Protein 1C4K (pdb70)

B-factor: mean 40.57, std 20.11, range [10.42, 100.0]

Foldseek 3Di:
DAQAEEEEDDVQVPQEDDVVYHYHYPPDPCPRHLAYEYALVVQVSLVNNVVLVLPHAYEHEYADPVPRDPVSVVSHHYYDYDVDRDCVRHVVSVVSSVVSCVQLAFQQLVQLVVLLVDDDADPDPPPCGQVVVLCVDPVSVCVCVVVDRPLSSSFDACVSVQRAALQVQGHSLQSLQVLLLVLLLFDTKRKFQQFLLLVLLLVQLLFAAAAAEEAAEQQDAPSNLCRNFQNRNYFYLYFFFWAALQLAGEAGFPVSLALVNSLVSPVPPVVLRVPPQASHAEYEGAQAAPRFKGWQLQVSQVRCFLNYQEYEHAPAQHDCLVLQQQNVSRRPSNDDPDAQSGHWYKYKYGCPNFFFADPSIIMIGTHGPRNPPDPSDRDPVSSSVSVVVSHDNRDGSVRSSRSSSRSSCCDDPSNSVLVLVLLLLLLVLLLVCVVVPFQWHWQWDQDFPNHGLSPDDSNCCSRHQSRWDDAAPDQSVLTPGDDHPTITGRSQKRKTFWAFADSNVRAGDQFTAFQLLVQQQCVVVVDHFDDGAGTMTIHGGYSVDDSVNSVVVSVSSVVVRVQQVVWAACCVRHVPLCVVVPVLCPPHTSRNVRSVSSVLCRVLVLSVLSRLLSDPVQDFAQQATSNRLQVCVVVVQKDKAFLVPQAQFAASDFKAWPVVRGGSAHHRGGHTPSNSSNVVSLQVCCLNDPPSHTDIPQWDWDDDPSGITIIHITGHVVVVCVDPPVPD

Structure (mmCIF, N/CA/C/O backbone):
data_1C4K
#
_entry.id   1C4K
#
_cell.length_a   111.800
_cell.length_b   111.800
_cell.length_c   135.900
_cell.angle_alpha   90
_cell.angle_beta   90
_cell.angle_gamma   120
#
_symmetry.space_group_name_H-M   'P 32 2 1'
#
loop_
_entity.id
_entity.type
_entity.pdbx_description
1 polymer 'PROTEIN (ORNITHINE DECARBOXYLASE)'
2 non-polymer "PYRIDOXAL-5'-PHOSPHATE"
3 non-polymer "GUANOSINE-5'-TRIPHOSPHATE"
4 water water
#
loop_
_atom_site.group_PDB
_atom_site.id
_atom_site.type_symbol
_atom_site.label_atom_id
_atom_site.label_alt_id
_atom_site.label_comp_id
_atom_site.label_asym_id
_atom_site.label_entity_id
_atom_site.label_seq_id
_atom_site.pdbx_PDB_ins_code
_atom_site.Cartn_x
_atom_site.Cartn_y
_atom_site.Cartn_z
_atom_site.occupancy
_atom_site.B_iso_or_equiv
_atom_site.auth_seq_id
_atom_site.auth_comp_id
_atom_site.auth_asym_id
_atom_site.auth_atom_id
_atom_site.pdbx_PDB_model_num
ATOM 1 N N . SER A 1 1 ? 73.860 55.935 59.818 1.00 100.00 1 SER A N 1
ATOM 2 C CA . SER A 1 1 ? 73.856 54.621 60.523 1.00 100.00 1 SER A CA 1
ATOM 3 C C . SER A 1 1 ? 72.878 53.680 59.818 1.00 100.00 1 SER A C 1
ATOM 4 O O . SER A 1 1 ? 73.292 52.730 59.155 1.00 100.00 1 SER A O 1
ATOM 7 N N . SER A 1 2 ? 71.588 53.982 59.933 1.00 80.22 2 SER A N 1
ATOM 8 C CA . SER A 1 2 ? 70.552 53.175 59.308 1.00 80.22 2 SER A CA 1
ATOM 9 C C . SER A 1 2 ? 70.089 53.860 58.019 1.00 80.22 2 SER A C 1
ATOM 10 O O . SER A 1 2 ? 70.066 55.096 57.929 1.00 80.22 2 SER A O 1
ATOM 13 N N . SER A 1 3 ? 69.771 53.057 57.009 1.00 100.00 3 SER A N 1
ATOM 14 C CA . SER A 1 3 ? 69.319 53.563 55.713 1.00 100.00 3 SER A CA 1
ATOM 15 C C . SER A 1 3 ? 67.893 53.134 55.359 1.00 100.00 3 SER A C 1
ATOM 16 O O . SER A 1 3 ? 67.339 53.599 54.358 1.00 100.00 3 SER A O 1
ATOM 19 N N . LEU A 1 4 ? 67.292 52.290 56.200 1.00 40.58 4 LEU A N 1
ATOM 20 C CA . LEU A 1 4 ? 65.932 51.808 55.963 1.00 40.58 4 LEU A CA 1
ATOM 21 C C . LEU A 1 4 ? 64.836 52.878 56.098 1.00 40.58 4 LEU A C 1
ATOM 22 O O . LEU A 1 4 ? 64.770 53.595 57.095 1.00 40.58 4 LEU A O 1
ATOM 27 N N . LYS A 1 5 ? 63.970 52.944 55.086 1.00 45.11 5 LYS A N 1
ATOM 28 C CA . LYS A 1 5 ? 62.868 53.896 55.040 1.00 45.11 5 LYS A CA 1
ATOM 29 C C . LYS A 1 5 ? 61.567 53.308 55.538 1.00 45.11 5 LYS A C 1
ATOM 30 O O . LYS A 1 5 ? 61.415 52.097 55.624 1.00 45.11 5 LYS A O 1
ATOM 36 N N . ILE A 1 6 ? 60.623 54.182 55.863 1.00 32.54 6 ILE A N 1
ATOM 37 C CA . ILE A 1 6 ? 59.324 53.743 56.356 1.00 32.54 6 ILE A CA 1
ATOM 38 C C . ILE A 1 6 ? 58.325 54.019 55.270 1.00 32.54 6 ILE A C 1
ATOM 39 O O . ILE A 1 6 ? 58.248 55.130 54.786 1.00 32.54 6 ILE A O 1
ATOM 44 N N . ALA A 1 7 ? 57.579 53.005 54.868 1.00 42.54 7 ALA A N 1
ATOM 45 C CA . ALA A 1 7 ? 56.595 53.198 53.824 1.00 42.54 7 ALA A CA 1
ATOM 46 C C . ALA A 1 7 ? 55.225 53.301 54.458 1.00 42.54 7 ALA A C 1
ATOM 47 O O . ALA A 1 7 ? 54.775 52.362 55.122 1.00 42.54 7 ALA A O 1
ATOM 49 N N . SER A 1 8 ? 54.585 54.454 54.319 1.00 78.74 8 SER A N 1
ATOM 50 C CA . SER A 1 8 ? 53.260 54.618 54.886 1.00 78.74 8 SER A CA 1
ATOM 51 C C . SER A 1 8 ? 52.297 55.145 53.842 1.00 78.74 8 SER A C 1
ATOM 52 O O . SER A 1 8 ? 52.694 55.791 52.872 1.00 78.74 8 SER A O 1
ATOM 55 N N . THR A 1 9 ? 51.029 54.799 54.000 1.00 64.43 9 THR A N 1
ATOM 56 C CA . THR A 1 9 ? 50.011 55.235 53.068 1.00 64.43 9 THR A CA 1
ATOM 57 C C . THR A 1 9 ? 49.517 56.607 53.534 1.00 64.43 9 THR A C 1
ATOM 58 O O . THR A 1 9 ? 49.676 56.968 54.699 1.00 64.43 9 THR A O 1
ATOM 62 N N . GLN A 1 10 ? 48.960 57.385 52.610 1.00 84.55 10 GLN A N 1
ATOM 63 C CA . GLN A 1 10 ? 48.451 58.732 52.888 1.00 84.55 10 GLN A CA 1
ATOM 64 C C . GLN A 1 10 ? 47.684 58.969 54.191 1.00 84.55 10 GLN A C 1
ATOM 65 O O . GLN A 1 10 ? 48.052 59.844 54.981 1.00 84.55 10 GLN A O 1
ATOM 71 N N . GLU A 1 11 ? 46.624 58.199 54.409 1.00 90.15 11 GLU A N 1
ATOM 72 C CA . GLU A 1 11 ? 45.786 58.316 55.607 1.00 90.15 11 GLU A CA 1
ATOM 73 C C . GLU A 1 11 ? 46.518 57.996 56.920 1.00 90.15 11 GLU A C 1
ATOM 74 O O . GLU A 1 11 ? 46.185 58.535 57.985 1.00 90.15 11 GLU A O 1
ATOM 80 N N . ALA A 1 12 ? 47.541 57.154 56.825 1.00 43.75 12 ALA A N 1
ATOM 81 C CA . ALA A 1 12 ? 48.325 56.747 57.977 1.00 43.75 12 ALA A CA 1
ATOM 82 C C . ALA A 1 12 ? 49.464 57.676 58.363 1.00 43.75 12 ALA A C 1
ATOM 83 O O . ALA A 1 12 ? 49.974 57.566 59.474 1.00 43.75 12 ALA A O 1
ATOM 85 N N . ARG A 1 13 ? 49.819 58.609 57.482 1.00 73.24 13 ARG A N 1
ATOM 86 C CA . ARG A 1 13 ? 50.913 59.571 57.722 1.00 73.24 13 ARG A CA 1
ATOM 87 C C . ARG A 1 13 ? 50.873 60.395 59.006 1.00 73.24 13 ARG A C 1
ATOM 88 O O . ARG A 1 13 ? 51.893 60.552 59.683 1.00 73.24 13 ARG A O 1
ATOM 96 N N . GLN A 1 14 ? 49.704 60.934 59.335 1.00 100.00 14 GLN A N 1
ATOM 97 C CA . GLN A 1 14 ? 49.561 61.751 60.539 1.00 100.00 14 GLN A CA 1
ATOM 98 C C . GLN A 1 14 ? 49.182 60.988 61.803 1.00 100.00 14 GLN A C 1
ATOM 99 O O . GLN A 1 14 ? 48.431 61.491 62.635 1.00 100.00 14 GLN A O 1
ATOM 105 N N . TYR A 1 15 ? 49.695 59.770 61.934 1.00 63.12 15 TYR A N 1
ATOM 106 C CA . TYR A 1 15 ? 49.414 58.933 63.106 1.00 63.12 15 TYR A CA 1
ATOM 107 C C . TYR A 1 15 ? 50.665 58.393 63.801 1.00 63.12 15 TYR A C 1
ATOM 108 O O . TYR A 1 15 ? 50.561 57.676 64.803 1.00 63.12 15 TYR A O 1
ATOM 117 N N . PHE A 1 16 ? 51.840 58.716 63.259 1.00 44.72 16 PHE A N 1
ATOM 118 C CA . PHE A 1 16 ? 53.115 58.250 63.838 1.00 44.72 16 PHE A CA 1
ATOM 119 C C . PHE A 1 16 ? 54.260 59.282 63.772 1.00 44.72 16 PHE A C 1
ATOM 120 O O . PHE A 1 16 ? 54.152 60.304 63.089 1.00 44.72 16 PHE A O 1
ATOM 128 N N . ASP A 1 17 ? 55.389 58.950 64.399 1.00 100.00 17 ASP A N 1
ATOM 129 C CA . ASP A 1 17 ? 56.529 59.852 64.403 1.00 100.00 17 ASP A CA 1
ATOM 130 C C . ASP A 1 17 ? 57.916 59.247 64.353 1.00 100.00 17 ASP A C 1
ATOM 131 O O . ASP A 1 17 ? 58.470 58.800 65.351 1.00 100.00 17 ASP A O 1
ATOM 136 N N . THR A 1 18 ? 58.442 59.215 63.147 1.00 92.54 18 THR A N 1
ATOM 137 C CA . THR A 1 18 ? 59.770 58.712 62.834 1.00 92.54 18 THR A CA 1
ATOM 138 C C . THR A 1 18 ? 59.982 59.363 61.502 1.00 92.54 18 THR A C 1
ATOM 139 O O . THR A 1 18 ? 59.736 58.788 60.426 1.00 92.54 18 THR A O 1
ATOM 143 N N . ASP A 1 19 ? 60.101 60.680 61.655 1.00 100.00 19 ASP A N 1
ATOM 144 C CA . ASP A 1 19 ? 60.337 61.638 60.598 1.00 100.00 19 ASP A CA 1
ATOM 145 C C . ASP A 1 19 ? 61.823 61.914 60.829 1.00 100.00 19 ASP A C 1
ATOM 146 O O . ASP A 1 19 ? 62.310 63.048 60.760 1.00 100.00 19 ASP A O 1
ATOM 151 N N . ARG A 1 20 ? 62.458 60.826 61.276 1.00 100.00 20 ARG A N 1
ATOM 152 C CA . ARG A 1 20 ? 63.859 60.715 61.600 1.00 100.00 20 ARG A CA 1
ATOM 153 C C . ARG A 1 20 ? 64.441 60.178 60.295 1.00 100.00 20 ARG A C 1
ATOM 154 O O . ARG A 1 20 ? 65.530 60.561 59.892 1.00 100.00 20 ARG A O 1
ATOM 162 N N . VAL A 1 21 ? 63.696 59.286 59.647 1.00 56.68 21 VAL A N 1
ATOM 163 C CA . VAL A 1 21 ? 64.133 58.703 58.382 1.00 56.68 21 VAL A CA 1
ATOM 164 C C . VAL A 1 21 ? 63.087 58.995 57.313 1.00 56.68 21 VAL A C 1
ATOM 165 O O . VAL A 1 21 ? 61.917 59.234 57.620 1.00 56.68 21 VAL A O 1
ATOM 169 N N . VAL A 1 22 ? 63.536 58.943 56.063 1.00 66.46 22 VAL A N 1
ATOM 170 C CA . VAL A 1 22 ? 62.714 59.187 54.882 1.00 66.46 22 VAL A CA 1
ATOM 171 C C . VAL A 1 22 ? 61.476 58.284 54.798 1.00 66.46 22 VAL A C 1
ATOM 172 O O . VAL A 1 22 ? 61.591 57.067 54.677 1.00 66.46 22 VAL A O 1
ATOM 176 N N . VAL A 1 23 ? 60.298 58.889 54.895 1.00 56.54 23 VAL A N 1
ATOM 177 C CA . VAL A 1 23 ? 59.048 58.138 54.819 1.00 56.54 23 VAL A CA 1
ATOM 178 C C . VAL A 1 23 ? 58.623 58.177 53.357 1.00 56.54 23 VAL A C 1
ATOM 179 O O . VAL A 1 23 ? 58.877 59.170 52.677 1.00 56.54 23 VAL A O 1
ATOM 183 N N . ASP A 1 24 ? 58.030 57.113 52.836 1.00 60.92 24 AS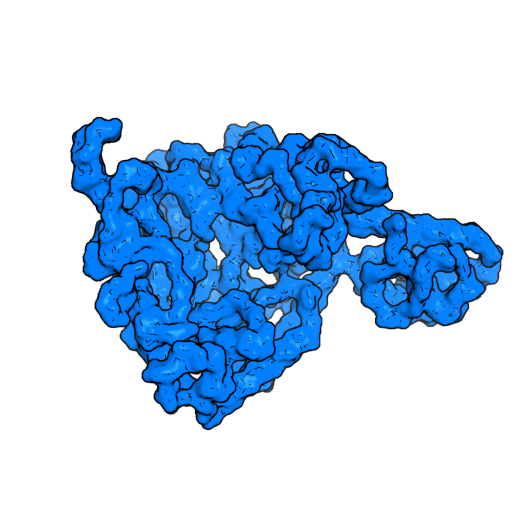P A N 1
ATOM 184 C CA . ASP A 1 24 ? 57.610 57.130 51.439 1.00 60.92 24 ASP A CA 1
ATOM 185 C C . ASP A 1 24 ? 56.229 56.497 51.261 1.00 60.92 24 ASP A C 1
ATOM 186 O O . ASP A 1 24 ? 55.613 56.057 52.223 1.00 60.92 24 ASP A O 1
ATOM 191 N N . ALA A 1 25 ? 55.744 56.480 50.027 1.00 58.75 25 ALA A N 1
ATOM 192 C CA . ALA A 1 25 ? 54.440 55.909 49.722 1.00 58.75 25 ALA A CA 1
ATOM 193 C C . ALA A 1 25 ? 54.545 54.447 49.288 1.00 58.75 25 ALA A C 1
ATOM 194 O O . ALA A 1 25 ? 55.622 53.927 49.003 1.00 58.75 25 ALA A O 1
ATOM 196 N N . VAL A 1 26 ? 53.398 53.790 49.229 1.00 64.82 26 VAL A N 1
ATOM 197 C CA . VAL A 1 26 ? 53.355 52.409 48.827 1.00 64.82 26 VAL A CA 1
ATOM 198 C C . VAL A 1 26 ? 52.955 52.220 47.363 1.00 64.82 26 VAL A C 1
ATOM 199 O O . VAL A 1 26 ? 51.833 52.539 46.917 1.00 64.82 26 VAL A O 1
ATOM 203 N N . GLY A 1 27 ? 53.944 51.707 46.638 1.00 72.81 27 GLY A N 1
ATOM 204 C CA . GLY A 1 27 ? 53.902 51.402 45.219 1.00 72.81 27 GLY A CA 1
ATOM 205 C C . GLY A 1 27 ? 55.333 50.934 44.987 1.00 72.81 27 GLY A C 1
ATOM 206 O O . GLY A 1 27 ? 55.795 50.807 43.850 1.00 72.81 27 GLY A O 1
ATOM 207 N N . SER A 1 28 ? 56.003 50.645 46.110 1.00 45.74 28 SER A N 1
ATOM 208 C CA . SER A 1 28 ? 57.393 50.191 46.189 1.00 45.74 28 SER A CA 1
ATOM 209 C C . SER A 1 28 ? 57.655 48.682 46.241 1.00 45.74 28 SER A C 1
ATOM 210 O O . SER A 1 28 ? 56.792 47.892 46.638 1.00 45.74 28 SER A O 1
ATOM 213 N N . ASP A 1 29 ? 58.890 48.321 45.890 1.00 58.99 29 ASP A N 1
ATOM 214 C CA . ASP A 1 29 ? 59.370 46.941 45.864 1.00 58.99 29 ASP A CA 1
ATOM 215 C C . ASP A 1 29 ? 59.624 46.424 47.289 1.00 58.99 29 ASP A C 1
ATOM 216 O O . ASP A 1 29 ? 59.826 45.221 47.490 1.00 58.99 29 ASP A O 1
ATOM 221 N N . PHE A 1 30 ? 59.581 47.349 48.247 1.00 38.35 30 PHE A N 1
ATOM 222 C CA . PHE A 1 30 ? 59.788 47.094 49.670 1.00 38.35 30 PHE A CA 1
ATOM 223 C C . PHE A 1 30 ? 61.195 46.635 50.044 1.00 38.35 30 PHE A C 1
ATOM 224 O O . PHE A 1 30 ? 61.417 46.122 51.133 1.00 38.35 30 PHE A O 1
ATOM 232 N N . THR A 1 31 ? 62.142 46.839 49.146 1.00 28.09 31 THR A N 1
ATOM 233 C CA . THR A 1 31 ? 63.514 46.431 49.412 1.00 28.09 31 THR A CA 1
ATOM 234 C C . THR A 1 31 ? 64.297 47.428 50.264 1.00 28.09 31 THR A C 1
ATOM 235 O O . THR A 1 31 ? 65.336 47.094 50.805 1.00 28.09 31 THR A O 1
ATOM 239 N N . ASP A 1 32 ? 63.811 48.661 50.373 1.00 56.15 32 ASP A N 1
ATOM 240 C CA . ASP A 1 32 ? 64.507 49.672 51.181 1.00 56.15 32 ASP A CA 1
ATOM 241 C C . ASP A 1 32 ? 63.647 50.104 52.374 1.00 56.15 32 ASP A C 1
ATOM 242 O O . ASP A 1 32 ? 63.965 51.056 53.087 1.00 56.15 32 ASP A O 1
ATOM 247 N N . VAL A 1 33 ? 62.559 49.372 52.590 1.00 43.19 33 VAL A N 1
ATOM 248 C CA . VAL A 1 33 ? 61.621 49.642 53.674 1.00 43.19 33 VAL A CA 1
ATOM 249 C C . VAL A 1 33 ? 61.889 48.949 55.023 1.00 43.19 33 VAL A C 1
ATOM 250 O O . VAL A 1 33 ? 62.124 47.744 55.084 1.00 43.19 33 VAL A O 1
ATOM 254 N N . GLY A 1 34 ? 61.793 49.716 56.110 1.00 30.64 34 GLY A N 1
ATOM 255 C CA . GLY A 1 34 ? 62.025 49.183 57.442 1.00 30.64 34 GLY A CA 1
ATOM 256 C C . GLY A 1 34 ? 60.740 48.691 58.068 1.00 30.64 34 GLY A C 1
ATOM 257 O O . GLY A 1 34 ? 60.689 47.577 58.586 1.00 30.64 34 GLY A O 1
ATOM 258 N N . ALA A 1 35 ? 59.696 49.513 57.997 1.00 29.24 35 ALA A N 1
ATOM 259 C CA . ALA A 1 35 ? 58.383 49.171 58.551 1.00 29.24 35 ALA A CA 1
ATOM 260 C C . ALA A 1 35 ? 57.267 49.785 57.707 1.00 29.24 35 ALA A C 1
ATOM 261 O O . ALA A 1 35 ? 57.347 50.943 57.301 1.00 29.24 35 ALA A O 1
ATOM 263 N N . VAL A 1 36 ? 56.251 48.976 57.416 1.00 26.04 36 VAL A N 1
ATOM 264 C CA . VAL A 1 36 ? 55.102 49.405 56.615 1.00 26.04 36 VAL A CA 1
ATOM 265 C C . VAL A 1 36 ? 53.997 49.767 57.598 1.00 26.04 36 VAL A C 1
ATOM 266 O O . VAL A 1 36 ? 53.683 48.966 58.473 1.00 26.04 36 VAL A O 1
ATOM 270 N N . ILE A 1 37 ? 53.424 50.965 57.458 1.00 36.30 37 ILE A N 1
ATOM 271 C CA . ILE A 1 37 ? 52.338 51.432 58.341 1.00 36.30 37 ILE A CA 1
ATOM 272 C C . ILE A 1 37 ? 51.108 51.825 57.521 1.00 36.30 37 ILE A C 1
ATOM 273 O O . ILE A 1 37 ? 51.084 52.892 56.917 1.00 36.30 37 ILE A O 1
ATOM 278 N N . ALA A 1 38 ? 50.088 50.970 57.518 1.00 42.85 38 ALA A N 1
ATOM 279 C CA . ALA A 1 38 ? 48.854 51.221 56.776 1.00 42.85 38 ALA A CA 1
ATOM 280 C C . ALA A 1 38 ? 47.645 51.225 57.734 1.00 42.85 38 ALA A C 1
ATOM 281 O O . ALA A 1 38 ? 47.804 51.238 58.960 1.00 42.85 38 ALA A O 1
ATOM 283 N N . MET A 1 39 ? 46.445 51.270 57.160 1.00 39.37 39 MET A N 1
ATOM 284 C CA . MET A 1 39 ? 45.206 51.275 57.934 1.00 39.37 39 MET A CA 1
ATOM 285 C C . MET A 1 39 ? 44.576 49.900 57.829 1.00 39.37 39 MET A C 1
ATOM 286 O O . MET A 1 39 ? 44.820 49.192 56.856 1.00 39.37 39 MET A O 1
ATOM 291 N N . ASP A 1 40 ? 43.728 49.532 58.783 1.00 50.56 40 ASP A N 1
ATOM 292 C CA . ASP A 1 40 ? 43.087 48.220 58.756 1.00 50.56 40 ASP A CA 1
ATOM 293 C C . ASP A 1 40 ? 42.325 47.925 57.474 1.00 50.56 40 ASP A C 1
ATOM 294 O O . ASP A 1 40 ? 42.326 46.781 57.013 1.00 50.56 40 ASP A O 1
ATOM 299 N N . TYR A 1 41 ? 41.728 48.959 56.881 1.00 39.85 41 TYR A N 1
ATOM 300 C CA . TYR A 1 41 ? 40.962 48.804 55.647 1.00 39.85 41 TYR A CA 1
ATOM 301 C C . TYR A 1 41 ? 41.818 48.811 54.394 1.00 39.85 41 TYR A C 1
ATOM 302 O O . TYR A 1 41 ? 41.375 48.373 53.337 1.00 39.85 41 TYR A O 1
ATOM 311 N N . GLU A 1 42 ? 43.037 49.331 54.507 1.00 49.76 42 GLU A N 1
ATOM 312 C CA . GLU A 1 42 ? 43.957 49.379 53.371 1.00 49.76 42 GLU A CA 1
ATOM 313 C C . GLU A 1 42 ? 44.588 47.976 53.230 1.00 49.76 42 GLU A C 1
ATOM 314 O O . GLU A 1 42 ? 45.804 47.791 53.286 1.00 49.76 42 GLU A O 1
ATOM 320 N N . THR A 1 43 ? 43.704 47.007 53.027 1.00 73.07 43 THR A N 1
ATOM 321 C CA . THR A 1 43 ? 44.029 45.597 52.871 1.00 73.07 43 THR A CA 1
ATOM 322 C C . THR A 1 43 ? 45.002 45.287 51.725 1.00 73.07 43 THR A C 1
ATOM 323 O O . THR A 1 43 ? 45.910 44.471 51.886 1.00 73.07 43 THR A O 1
ATOM 327 N N . ASP A 1 44 ? 44.878 45.993 50.608 1.00 85.12 44 ASP A N 1
ATOM 328 C CA . ASP A 1 44 ? 45.761 45.742 49.486 1.00 85.12 44 ASP A CA 1
ATOM 329 C C . ASP A 1 44 ? 47.217 46.172 49.660 1.00 85.12 44 ASP A C 1
ATOM 330 O O . ASP A 1 44 ? 48.095 45.707 48.932 1.00 85.12 44 ASP A O 1
ATOM 335 N N . VAL A 1 45 ? 47.467 47.055 50.621 1.00 38.37 45 VAL A N 1
ATOM 336 C CA . VAL A 1 45 ? 48.823 47.552 50.913 1.00 38.37 45 VAL A CA 1
ATOM 337 C C . VAL A 1 45 ? 49.475 46.637 51.958 1.00 38.37 45 VAL A C 1
ATOM 338 O O . VAL A 1 45 ? 50.703 46.522 52.042 1.00 38.37 45 VAL A O 1
ATOM 342 N N . ILE A 1 46 ? 48.622 46.055 52.795 1.00 37.25 46 ILE A N 1
ATOM 343 C CA . ILE A 1 46 ? 49.014 45.144 53.854 1.00 37.25 46 ILE A CA 1
ATOM 344 C C . ILE A 1 46 ? 49.316 43.809 53.174 1.00 37.25 46 ILE A C 1
ATOM 345 O O . ILE A 1 46 ? 50.260 43.112 53.560 1.00 37.25 46 ILE A O 1
ATOM 350 N N . ASP A 1 47 ? 48.560 43.497 52.121 1.00 57.74 47 ASP A N 1
ATOM 351 C CA . ASP A 1 47 ? 48.726 42.263 51.362 1.00 57.74 47 ASP A CA 1
ATOM 352 C C . ASP A 1 47 ? 49.956 42.291 50.468 1.00 57.74 47 ASP A C 1
ATOM 353 O O . ASP A 1 47 ? 50.543 41.246 50.217 1.00 57.74 47 ASP A O 1
ATOM 358 N N . ALA A 1 48 ? 50.329 43.487 50.004 1.00 44.58 48 ALA A N 1
ATOM 359 C CA . ALA A 1 48 ? 51.489 43.714 49.125 1.00 44.58 48 ALA A CA 1
ATOM 360 C C . ALA A 1 48 ? 52.838 43.602 49.811 1.00 44.58 48 ALA A C 1
ATOM 361 O O . ALA A 1 48 ? 53.829 43.246 49.179 1.00 44.58 48 ALA A O 1
ATOM 363 N N . ALA A 1 49 ? 52.893 44.017 51.071 1.00 33.46 49 ALA A N 1
ATOM 364 C CA . ALA A 1 49 ? 54.128 43.965 51.856 1.00 33.46 49 ALA A CA 1
ATOM 365 C C . ALA A 1 49 ? 54.344 42.537 52.329 1.00 33.46 49 ALA A C 1
ATOM 366 O O . ALA A 1 49 ? 55.466 42.051 52.367 1.00 33.46 49 ALA A O 1
ATOM 368 N N . ASP A 1 50 ? 53.232 41.872 52.609 1.00 44.79 50 ASP A N 1
ATOM 369 C CA . ASP A 1 50 ? 53.227 40.500 53.070 1.00 44.79 50 ASP A CA 1
ATOM 370 C C . ASP A 1 50 ? 53.636 39.540 51.953 1.00 44.79 50 ASP A C 1
ATOM 371 O O . ASP A 1 50 ? 54.336 38.564 52.201 1.00 44.79 50 ASP A O 1
ATOM 376 N N . ALA A 1 51 ? 53.172 39.811 50.732 1.00 34.98 51 ALA A N 1
ATOM 377 C CA . ALA A 1 51 ? 53.458 38.995 49.550 1.00 34.98 51 ALA A CA 1
ATOM 378 C C . ALA A 1 51 ? 54.921 38.826 49.211 1.00 34.98 51 ALA A C 1
ATOM 379 O O . ALA A 1 51 ? 55.291 37.801 48.636 1.00 34.98 51 ALA A O 1
ATOM 381 N N . THR A 1 52 ? 55.756 39.798 49.574 1.00 41.96 52 THR A N 1
ATOM 382 C CA . THR A 1 52 ? 57.196 39.729 49.287 1.00 41.96 52 THR A CA 1
ATOM 383 C C . THR A 1 52 ? 57.950 38.741 50.212 1.00 41.96 52 THR A C 1
ATOM 384 O O . THR A 1 52 ? 59.087 38.343 49.921 1.00 41.96 52 THR A O 1
ATOM 388 N N . LYS A 1 53 ? 57.286 38.334 51.290 1.00 37.30 53 LYS A N 1
ATOM 389 C CA . LYS A 1 53 ? 57.791 37.405 52.300 1.00 37.30 53 LYS A CA 1
ATOM 390 C C . LYS A 1 53 ? 59.130 37.818 52.954 1.00 37.30 53 LYS A C 1
ATOM 391 O O . LYS A 1 53 ? 59.814 36.991 53.579 1.00 37.30 53 LYS A O 1
ATOM 397 N N . PHE A 1 54 ? 59.467 39.099 52.840 1.00 47.09 54 PHE A N 1
ATOM 398 C CA . PHE A 1 54 ? 60.703 39.642 53.406 1.00 47.09 54 PHE A CA 1
ATOM 399 C C . PHE A 1 54 ? 60.665 39.596 54.923 1.00 47.09 54 PHE A C 1
ATOM 400 O O . PHE A 1 54 ? 61.706 39.430 55.553 1.00 47.09 54 PHE A O 1
ATOM 408 N N . GLY A 1 55 ? 59.472 39.784 55.491 1.00 38.14 55 GLY A N 1
ATOM 409 C CA . GLY A 1 55 ? 59.303 39.764 56.937 1.00 38.14 55 GLY A CA 1
ATOM 410 C C . GLY A 1 55 ? 59.256 41.133 57.586 1.00 38.14 55 GLY A C 1
ATOM 411 O O . GLY A 1 55 ? 59.560 41.299 58.766 1.00 38.14 55 GLY A O 1
ATOM 412 N N . ILE A 1 56 ? 58.860 42.122 56.803 1.00 30.63 56 ILE A N 1
ATOM 413 C CA . ILE A 1 56 ? 58.763 43.488 57.267 1.00 30.63 56 ILE A CA 1
ATOM 414 C C . ILE A 1 56 ? 57.585 43.678 58.236 1.00 30.63 56 ILE A C 1
ATOM 415 O O . ILE A 1 56 ? 56.484 43.193 57.984 1.00 30.63 56 ILE A O 1
ATOM 420 N N . PRO A 1 57 ? 57.824 44.345 59.394 1.00 35.21 57 PRO A N 1
ATOM 421 C CA . PRO A 1 57 ? 56.718 44.559 60.336 1.00 35.21 57 PRO A CA 1
ATOM 422 C C . PRO A 1 57 ? 55.636 45.488 59.784 1.00 35.21 57 PRO A C 1
ATOM 423 O O . PRO A 1 57 ? 55.898 46.606 59.336 1.00 35.21 57 PRO A O 1
ATOM 427 N N . VAL A 1 58 ? 54.415 44.977 59.754 1.00 33.75 58 VAL A N 1
ATOM 428 C CA . VAL A 1 58 ? 53.274 45.740 59.259 1.00 33.75 58 VAL A CA 1
ATOM 429 C C . VAL A 1 58 ? 52.442 46.270 60.437 1.00 33.75 58 VAL A C 1
ATOM 430 O O . VAL A 1 58 ? 51.984 45.486 61.271 1.00 33.75 58 VAL A O 1
ATOM 434 N N . PHE A 1 59 ? 52.310 47.596 60.525 1.00 31.35 59 PHE A N 1
ATOM 435 C CA . PHE A 1 59 ? 51.548 48.257 61.584 1.00 31.35 59 PHE A CA 1
ATOM 436 C C . PHE A 1 59 ? 50.191 48.688 61.023 1.00 31.35 59 PHE A C 1
ATOM 437 O O . PHE A 1 59 ? 50.131 49.445 60.047 1.00 31.35 59 PHE A O 1
ATOM 445 N N . ALA A 1 60 ? 49.113 48.204 61.627 1.00 33.84 60 ALA A N 1
ATOM 446 C CA . ALA A 1 60 ? 47.781 48.562 61.165 1.00 33.84 60 ALA A CA 1
ATOM 447 C C . ALA A 1 60 ? 47.038 49.450 62.147 1.00 33.84 60 ALA A C 1
ATOM 448 O O . ALA A 1 60 ? 46.757 49.046 63.284 1.00 33.84 60 ALA A O 1
ATOM 450 N N . VAL A 1 61 ? 46.783 50.685 61.725 1.00 39.74 61 VAL A N 1
ATOM 451 C CA . VAL A 1 61 ? 46.062 51.655 62.562 1.00 39.74 61 VAL A CA 1
ATOM 452 C C . VAL A 1 61 ? 44.584 51.299 62.396 1.00 39.74 61 VAL A C 1
ATOM 453 O O . VAL A 1 61 ? 44.090 51.187 61.272 1.00 39.74 61 VAL A O 1
ATOM 457 N N . THR A 1 62 ? 43.880 51.122 63.507 1.00 40.19 62 THR A N 1
ATOM 458 C CA . THR A 1 62 ? 42.472 50.763 63.453 1.00 40.19 62 THR A CA 1
ATOM 459 C C . THR A 1 62 ? 41.512 51.542 64.353 1.00 40.19 62 THR A C 1
ATOM 460 O O . THR A 1 62 ? 41.914 52.148 65.350 1.00 40.19 62 THR A O 1
ATOM 464 N N . LYS A 1 63 ? 40.228 51.474 64.013 1.00 86.48 63 LYS A N 1
ATOM 465 C CA . LYS A 1 63 ? 39.168 52.149 64.754 1.00 86.48 63 LYS A CA 1
ATOM 466 C C . LYS A 1 63 ? 38.548 51.091 65.684 1.00 86.48 63 LYS A C 1
ATOM 467 O O . LYS A 1 63 ? 38.154 51.391 66.815 1.00 86.48 63 LYS A O 1
ATOM 473 N N . ASP A 1 64 ? 38.484 49.853 65.190 1.00 85.62 64 ASP A N 1
ATOM 474 C CA . ASP A 1 64 ? 37.939 48.717 65.917 1.00 85.62 64 ASP A CA 1
ATOM 475 C C . ASP A 1 64 ? 38.806 47.482 65.642 1.00 85.62 64 ASP A C 1
ATOM 476 O O . ASP A 1 64 ? 38.708 46.865 64.577 1.00 85.62 64 ASP A O 1
ATOM 481 N N . ALA A 1 65 ? 39.646 47.136 66.615 1.00 37.77 65 ALA A N 1
ATOM 482 C CA . ALA A 1 65 ? 40.546 45.988 66.528 1.00 37.77 65 ALA A CA 1
ATOM 483 C C . ALA A 1 65 ? 39.827 44.652 66.644 1.00 37.77 65 ALA A C 1
ATOM 484 O O . ALA A 1 65 ? 40.259 43.660 66.068 1.00 37.77 65 ALA A O 1
ATOM 486 N N . GLN A 1 66 ? 38.751 44.646 67.415 1.00 96.55 66 GLN A N 1
ATOM 487 C CA . GLN A 1 66 ? 37.932 43.462 67.645 1.00 96.55 66 GLN A CA 1
ATOM 488 C C . GLN A 1 66 ? 37.183 43.080 66.351 1.00 96.55 66 GLN A C 1
ATOM 489 O O . GLN A 1 66 ? 36.740 41.940 66.191 1.00 96.55 66 GLN A O 1
ATOM 495 N N . ALA A 1 67 ? 37.092 44.035 65.422 1.00 52.36 67 ALA A N 1
ATOM 496 C CA . ALA A 1 67 ? 36.409 43.855 64.137 1.00 52.36 67 ALA A CA 1
ATOM 497 C C . ALA A 1 67 ? 37.284 43.514 62.927 1.00 52.36 67 ALA A C 1
ATOM 498 O O . ALA A 1 67 ? 36.768 43.205 61.847 1.00 52.36 67 ALA A O 1
ATOM 500 N N . ILE A 1 68 ? 38.601 43.551 63.109 1.00 52.85 68 ILE A N 1
ATOM 501 C CA . ILE A 1 68 ? 39.527 43.244 62.019 1.00 52.85 68 ILE A CA 1
ATOM 502 C C . ILE A 1 68 ? 39.383 41.776 61.575 1.00 52.85 68 ILE A C 1
ATOM 503 O O . ILE A 1 68 ? 39.116 40.904 62.395 1.00 52.85 68 ILE A O 1
ATOM 508 N N . SER A 1 69 ? 39.557 41.515 60.280 1.00 54.37 69 SER A N 1
ATOM 509 C CA . SER A 1 69 ? 39.452 40.162 59.704 1.00 54.37 69 SER A CA 1
ATOM 510 C C . SER A 1 69 ? 40.536 39.251 60.272 1.00 54.37 69 SER A C 1
ATOM 511 O O . SER A 1 69 ? 41.651 39.696 60.541 1.00 54.37 69 SER A O 1
ATOM 514 N N . ALA A 1 70 ? 40.214 37.983 60.484 1.00 52.20 70 ALA A N 1
ATOM 515 C CA . ALA A 1 70 ? 41.187 37.059 61.030 1.00 52.20 70 ALA A CA 1
ATOM 516 C C . ALA A 1 70 ? 42.303 36.736 60.076 1.00 52.20 70 ALA A C 1
ATOM 517 O O . ALA A 1 70 ? 43.434 36.537 60.519 1.00 52.20 70 ALA A O 1
ATOM 519 N N . ASP A 1 71 ? 42.013 36.666 58.779 1.00 97.69 71 ASP A N 1
ATOM 520 C CA . ASP A 1 71 ? 43.068 36.353 57.822 1.00 97.69 71 ASP A CA 1
ATOM 521 C C . ASP A 1 71 ? 44.068 37.484 57.638 1.00 97.69 71 ASP A C 1
ATOM 522 O O . ASP A 1 71 ? 45.214 37.233 57.279 1.00 97.69 71 ASP A O 1
ATOM 527 N N . GLU A 1 72 ? 43.633 38.711 57.917 1.00 67.36 72 GLU A N 1
ATOM 528 C CA . GLU A 1 72 ? 44.482 39.903 57.788 1.00 67.36 72 GLU A CA 1
ATOM 529 C C . GLU A 1 72 ? 45.396 40.070 59.010 1.00 67.36 72 GLU A C 1
ATOM 530 O O . GLU A 1 72 ? 46.471 40.662 58.904 1.00 67.36 72 GLU A O 1
ATOM 536 N N . LEU A 1 73 ? 44.957 39.562 60.163 1.00 41.04 73 LEU A N 1
ATOM 537 C CA . LEU A 1 73 ? 45.721 39.646 61.414 1.00 41.04 73 LEU A CA 1
ATOM 538 C C . LEU A 1 73 ? 47.004 38.849 61.368 1.00 41.04 73 LEU A C 1
ATOM 539 O O . LEU A 1 73 ? 47.913 39.125 62.130 1.00 41.04 73 LEU A O 1
ATOM 544 N N . LYS A 1 74 ? 47.077 37.873 60.474 1.00 50.00 74 LYS A N 1
ATOM 545 C CA . LYS A 1 74 ? 48.265 37.046 60.331 1.00 50.00 74 LYS A CA 1
ATOM 546 C C . LYS A 1 74 ? 49.346 37.876 59.632 1.00 50.00 74 LYS A C 1
ATOM 547 O O . LYS A 1 74 ? 50.535 37.674 59.847 1.00 50.00 74 LYS A O 1
ATOM 553 N N . LYS A 1 75 ? 48.910 38.842 58.829 1.00 30.45 75 LYS A N 1
ATOM 554 C CA . LYS A 1 75 ? 49.799 39.727 58.077 1.00 30.45 75 LYS A CA 1
ATOM 555 C C . LYS A 1 75 ? 50.231 40.951 58.844 1.00 30.45 75 LYS A C 1
ATOM 556 O O . LYS A 1 75 ? 51.286 41.512 58.604 1.00 30.45 75 LYS A O 1
ATOM 562 N N . ILE A 1 76 ? 49.361 41.405 59.732 1.00 31.93 76 ILE A N 1
ATOM 563 C CA . ILE A 1 76 ? 49.629 42.581 60.559 1.00 31.93 76 ILE A CA 1
ATOM 564 C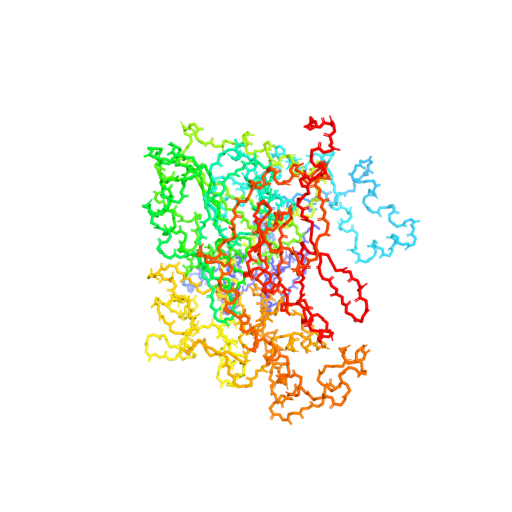 C . ILE A 1 76 ? 50.571 42.184 61.699 1.00 31.93 76 ILE A C 1
ATOM 565 O O . ILE A 1 76 ? 50.390 41.125 62.295 1.00 31.93 76 ILE A O 1
ATOM 570 N N . PHE A 1 77 ? 51.566 43.001 62.019 1.00 57.41 77 PHE A N 1
ATOM 571 C CA . PHE A 1 77 ? 52.464 42.633 63.102 1.00 57.41 77 PHE A CA 1
ATOM 572 C C . PHE A 1 77 ? 52.031 43.216 64.440 1.00 57.41 77 PHE A C 1
ATOM 573 O O . PHE A 1 77 ? 51.958 42.505 65.436 1.00 57.41 77 PHE A O 1
ATOM 581 N N . HIS A 1 78 ? 51.750 44.509 64.450 1.00 54.36 78 HIS A N 1
ATOM 582 C CA . HIS A 1 78 ? 51.318 45.196 65.655 1.00 54.36 78 HIS A CA 1
ATOM 583 C C . HIS A 1 78 ? 50.133 46.084 65.324 1.00 54.36 78 HIS A C 1
ATOM 584 O O . HIS A 1 78 ? 50.010 46.578 64.200 1.00 54.36 78 HIS A O 1
ATOM 591 N N . ILE A 1 79 ? 49.271 46.309 66.305 1.00 52.16 79 ILE A N 1
ATOM 592 C CA . ILE A 1 79 ? 48.086 47.138 66.131 1.00 52.16 79 ILE A CA 1
ATOM 593 C C . ILE A 1 79 ? 48.243 48.466 66.853 1.00 52.16 79 ILE A C 1
ATOM 594 O O . ILE A 1 79 ? 48.626 48.513 68.022 1.00 52.16 79 ILE A O 1
ATOM 599 N N . ILE A 1 80 ? 47.955 49.558 66.155 1.00 48.44 80 ILE A N 1
ATOM 600 C CA . ILE A 1 80 ? 48.054 50.888 66.766 1.00 48.44 80 ILE A CA 1
ATOM 601 C C . ILE A 1 80 ? 46.570 51.201 66.910 1.00 48.44 80 ILE A C 1
ATOM 602 O O . ILE A 1 80 ? 45.912 51.549 65.921 1.00 48.44 80 ILE A O 1
ATOM 607 N N . ASP A 1 81 ? 46.018 50.999 68.107 1.00 83.86 81 ASP A N 1
ATOM 608 C CA . ASP A 1 81 ? 44.599 51.264 68.347 1.00 83.86 81 ASP A CA 1
ATOM 609 C C . ASP A 1 81 ? 44.253 52.733 68.624 1.00 83.86 81 ASP A C 1
ATOM 610 O O . ASP A 1 81 ? 45.106 53.526 68.943 1.00 83.86 81 ASP A O 1
ATOM 615 N N . LEU A 1 82 ? 42.970 53.038 68.479 1.00 82.24 82 LEU A N 1
ATOM 616 C CA . LEU A 1 82 ? 42.459 54.393 68.706 1.00 82.24 82 LEU A CA 1
ATOM 617 C C . LEU A 1 82 ? 41.241 54.247 69.642 1.00 82.24 82 LEU A C 1
ATOM 618 O O . LEU A 1 82 ? 40.140 54.712 69.335 1.00 82.24 82 LEU A O 1
ATOM 623 N N . GLU A 1 83 ? 41.441 53.550 70.757 1.00 100.00 83 GLU A N 1
ATOM 624 C CA . GLU A 1 83 ? 40.387 53.312 71.746 1.00 100.00 83 GLU A CA 1
ATOM 625 C C . GLU A 1 83 ? 40.984 52.861 73.078 1.00 100.00 83 GLU A C 1
ATOM 626 O O . GLU A 1 83 ? 41.814 51.950 73.129 1.00 100.00 83 GLU A O 1
ATOM 632 N N . PHE A 1 86 ? 45.739 55.819 73.134 1.00 100.00 86 PHE A N 1
ATOM 633 C CA . PHE A 1 86 ? 46.555 57.048 72.982 1.00 100.00 86 PHE A CA 1
ATOM 634 C C . PHE A 1 86 ? 47.336 57.082 71.673 1.00 100.00 86 PHE A C 1
ATOM 635 O O . PHE A 1 86 ? 47.678 56.052 71.098 1.00 100.00 86 PHE A O 1
ATOM 643 N N . ASP A 1 87 ? 47.534 58.298 71.183 1.00 100.00 87 ASP A N 1
ATOM 644 C CA . ASP A 1 87 ? 48.282 58.574 69.960 1.00 100.00 87 ASP A CA 1
ATOM 645 C C . ASP A 1 87 ? 49.438 59.324 70.623 1.00 100.00 87 ASP A C 1
ATOM 646 O O . ASP A 1 87 ? 49.297 60.492 70.999 1.00 100.00 87 ASP A O 1
ATOM 651 N N . ALA A 1 88 ? 50.554 58.624 70.854 1.00 97.60 88 ALA A N 1
ATOM 652 C CA . ALA A 1 88 ? 51.706 59.250 71.495 1.00 97.60 88 ALA A CA 1
ATOM 653 C C . ALA A 1 88 ? 53.095 58.863 70.980 1.00 97.60 88 ALA A C 1
ATOM 654 O O . ALA A 1 88 ? 53.244 58.216 69.946 1.00 97.60 88 ALA A O 1
ATOM 656 N N . THR A 1 89 ? 54.098 59.263 71.761 1.00 85.65 89 THR A N 1
ATOM 657 C CA . THR A 1 89 ? 55.507 59.015 71.484 1.00 85.65 89 THR A CA 1
ATOM 658 C C . THR A 1 89 ? 55.915 57.569 71.776 1.00 85.65 89 THR A C 1
ATOM 659 O O . THR A 1 89 ? 57.059 57.178 71.545 1.00 85.65 89 THR A O 1
ATOM 663 N N . VAL A 1 90 ? 54.966 56.787 72.284 1.00 85.49 90 VAL A N 1
ATOM 664 C CA . VAL A 1 90 ? 55.209 55.385 72.600 1.00 85.49 90 VAL A CA 1
ATOM 665 C C . VAL A 1 90 ? 55.067 54.605 71.291 1.00 85.49 90 VAL A C 1
ATOM 666 O O . VAL A 1 90 ? 55.716 53.578 71.100 1.00 85.49 90 VAL A O 1
ATOM 670 N N . ASN A 1 91 ? 54.224 55.114 70.392 1.00 97.05 91 ASN A N 1
ATOM 671 C CA . ASN A 1 91 ? 53.982 54.500 69.081 1.00 97.05 91 ASN A CA 1
ATOM 672 C C . ASN A 1 91 ? 55.256 54.679 68.256 1.00 97.05 91 ASN A C 1
ATOM 673 O O . ASN A 1 91 ? 55.614 53.812 67.459 1.00 97.05 91 ASN A O 1
ATOM 678 N N . ALA A 1 92 ? 55.943 55.796 68.492 1.00 72.05 92 ALA A N 1
ATOM 679 C CA . ALA A 1 92 ? 57.187 56.153 67.812 1.00 72.05 92 ALA A CA 1
ATOM 680 C C . ALA A 1 92 ? 58.333 55.247 68.248 1.00 72.05 92 ALA A C 1
ATOM 681 O O . ALA A 1 92 ? 59.319 55.109 67.530 1.00 72.05 92 ALA A O 1
ATOM 683 N N . ARG A 1 93 ? 58.206 54.674 69.442 1.00 75.19 93 ARG A N 1
ATOM 684 C CA . ARG A 1 93 ? 59.214 53.782 69.996 1.00 75.19 93 ARG A CA 1
ATOM 685 C C . ARG A 1 93 ? 59.080 52.401 69.385 1.00 75.19 93 ARG A C 1
ATOM 686 O O . ARG A 1 93 ? 60.053 51.839 68.899 1.00 75.19 93 ARG A O 1
ATOM 694 N N . GLU A 1 94 ? 57.855 51.880 69.398 1.00 98.56 94 GLU A N 1
ATOM 695 C CA . GLU A 1 94 ? 57.521 50.553 68.855 1.00 98.56 94 GLU A CA 1
ATOM 696 C C . GLU A 1 94 ? 57.898 50.403 67.394 1.00 98.56 94 GLU A C 1
ATOM 697 O O . GLU A 1 94 ? 58.340 49.335 66.974 1.00 98.56 94 GLU A O 1
ATOM 703 N N . ILE A 1 95 ? 57.634 51.456 66.620 1.00 50.80 95 ILE A N 1
ATOM 704 C CA . ILE A 1 95 ? 57.917 51.514 65.189 1.00 50.80 95 ILE A CA 1
ATOM 705 C C . ILE A 1 95 ? 59.422 51.587 64.910 1.00 50.80 95 ILE A C 1
ATOM 706 O O . ILE A 1 95 ? 59.904 51.026 63.930 1.00 50.80 95 ILE A O 1
ATOM 711 N N . GLU A 1 96 ? 60.151 52.252 65.793 1.00 58.98 96 GLU A N 1
ATOM 712 C CA . GLU A 1 96 ? 61.594 52.406 65.686 1.00 58.98 96 GLU A CA 1
ATOM 713 C C . GLU A 1 96 ? 62.279 51.114 66.110 1.00 58.98 96 GLU A C 1
ATOM 714 O O . GLU A 1 96 ? 63.274 50.707 65.518 1.00 58.98 96 GLU A O 1
ATOM 720 N N . THR A 1 97 ? 61.720 50.460 67.120 1.00 52.98 97 THR A N 1
ATOM 721 C CA . THR A 1 97 ? 62.254 49.211 67.636 1.00 52.98 97 THR A CA 1
ATOM 722 C C . THR A 1 97 ? 61.975 48.083 66.645 1.00 52.98 97 THR A C 1
ATOM 723 O O . THR A 1 97 ? 62.735 47.118 66.568 1.00 52.98 97 THR A O 1
ATOM 727 N N . ALA A 1 98 ? 60.892 48.213 65.883 1.00 62.44 98 ALA A N 1
ATOM 728 C CA . ALA A 1 98 ? 60.511 47.217 64.888 1.00 62.44 98 ALA A CA 1
ATOM 729 C C . ALA A 1 98 ? 61.482 47.317 63.727 1.00 62.44 98 ALA A C 1
ATOM 730 O O . ALA A 1 98 ? 61.947 46.306 63.210 1.00 62.44 98 ALA A O 1
ATOM 732 N N . VAL A 1 99 ? 61.789 48.548 63.344 1.00 32.41 99 VAL A N 1
ATOM 733 C CA . VAL A 1 99 ? 62.702 48.832 62.268 1.00 32.41 99 VAL A CA 1
ATOM 734 C C . VAL A 1 99 ? 64.091 48.319 62.644 1.00 32.41 99 VAL A C 1
ATOM 735 O O . VAL A 1 99 ? 64.810 47.801 61.787 1.00 32.41 99 VAL A O 1
ATOM 739 N N . ASN A 1 100 ? 64.452 48.432 63.917 1.00 41.83 100 ASN A N 1
ATOM 740 C CA . ASN A 1 100 ? 65.751 47.984 64.400 1.00 41.83 100 ASN A CA 1
ATOM 741 C C . ASN A 1 100 ? 65.835 46.490 64.524 1.00 41.83 100 ASN A C 1
ATOM 742 O O . ASN A 1 100 ? 66.856 45.899 64.203 1.00 41.83 100 ASN A O 1
ATOM 747 N N . ASN A 1 101 ? 64.769 45.866 64.980 1.00 55.34 101 ASN A N 1
ATOM 748 C CA . ASN A 1 101 ? 64.792 44.426 65.124 1.00 55.34 101 ASN A CA 1
ATOM 749 C C . ASN A 1 101 ? 64.751 43.736 63.765 1.00 55.34 101 ASN A C 1
ATOM 750 O O . ASN A 1 101 ? 65.227 42.608 63.628 1.00 55.34 101 ASN A O 1
ATOM 755 N N . TYR A 1 102 ? 64.228 44.445 62.766 1.00 38.70 102 TYR A N 1
ATOM 756 C CA . TYR A 1 102 ? 64.113 43.948 61.398 1.00 38.70 102 TYR A CA 1
ATOM 757 C C . TYR A 1 102 ? 65.474 44.031 60.702 1.00 38.70 102 TYR A C 1
ATOM 758 O O . TYR A 1 102 ? 65.866 43.121 59.967 1.00 38.70 102 TYR A O 1
ATOM 767 N N . GLU A 1 103 ? 66.158 45.160 60.874 1.00 40.71 103 GLU A N 1
ATOM 768 C CA . GLU A 1 103 ? 67.467 45.360 60.260 1.00 40.71 103 GLU A CA 1
ATOM 769 C C . GLU A 1 103 ? 68.493 44.419 60.874 1.00 40.71 103 GLU A C 1
ATOM 770 O O . GLU A 1 103 ? 69.417 43.998 60.189 1.00 40.71 103 GLU A O 1
ATOM 776 N N . ASP A 1 104 ? 68.293 44.030 62.128 1.00 53.50 104 ASP A N 1
ATOM 777 C CA . ASP A 1 104 ? 69.198 43.125 62.824 1.00 53.50 104 ASP A CA 1
ATOM 778 C C . ASP A 1 104 ? 69.008 41.720 62.265 1.00 53.50 104 ASP A C 1
ATOM 779 O O . ASP A 1 104 ? 69.902 40.882 62.335 1.00 53.50 104 ASP A O 1
ATOM 784 N N . SER A 1 105 ? 67.823 41.488 61.713 1.00 64.43 105 SER A N 1
ATOM 785 C CA . SER A 1 105 ? 67.421 40.218 61.122 1.00 64.43 105 SER A CA 1
ATOM 786 C C . SER A 1 105 ? 67.919 39.995 59.695 1.00 64.43 105 SER A C 1
ATOM 787 O O . SER A 1 105 ? 68.576 38.997 59.405 1.00 64.43 105 SER A O 1
ATOM 790 N N . ILE A 1 106 ? 67.680 40.964 58.821 1.00 44.08 106 ILE A N 1
ATOM 791 C CA . ILE A 1 106 ? 68.118 40.832 57.437 1.00 44.08 106 ILE A CA 1
ATOM 792 C C . ILE A 1 106 ? 69.617 41.009 57.179 1.00 44.08 106 ILE A C 1
ATOM 793 O O . ILE A 1 106 ? 70.109 40.576 56.150 1.00 44.08 106 ILE A O 1
ATOM 798 N N . LEU A 1 107 ? 70.342 41.669 58.082 1.00 29.40 107 LEU A N 1
ATOM 799 C CA . LEU A 1 107 ? 71.777 41.851 57.890 1.00 29.40 107 LEU A CA 1
ATOM 800 C C . LEU A 1 107 ? 72.507 40.648 58.505 1.00 29.40 107 LEU A C 1
ATOM 801 O O . LEU A 1 107 ? 72.366 40.373 59.693 1.00 29.40 107 LEU A O 1
ATOM 806 N N . PRO A 1 108 ? 73.250 39.875 57.679 1.00 33.36 108 PRO A N 1
ATOM 807 C CA . PRO A 1 108 ? 74.000 38.697 58.154 1.00 33.36 108 PRO A CA 1
ATOM 808 C C . PRO A 1 108 ? 75.166 39.061 59.117 1.00 33.36 108 PRO A C 1
ATOM 809 O O . PRO A 1 108 ? 75.546 40.226 59.226 1.00 33.36 108 PRO A O 1
ATOM 813 N N . PRO A 1 109 ? 75.745 38.071 59.827 1.00 23.54 109 PRO A N 1
ATOM 814 C CA . PRO A 1 109 ? 76.835 38.283 60.784 1.00 23.54 109 PRO A CA 1
ATOM 815 C C . PRO A 1 109 ? 78.121 39.047 60.485 1.00 23.54 109 PRO A C 1
ATOM 816 O O . PRO A 1 109 ? 78.546 39.835 61.319 1.00 23.54 109 PRO A O 1
ATOM 820 N N . PHE A 1 110 ? 78.780 38.787 59.352 1.00 22.54 110 PHE A N 1
ATOM 821 C CA . PHE A 1 110 ? 80.031 39.489 59.028 1.00 22.54 110 PHE A CA 1
ATOM 822 C C . PHE A 1 110 ? 79.871 40.839 58.375 1.00 22.54 110 PHE A C 1
ATOM 823 O O . PHE A 1 110 ? 80.684 41.738 58.576 1.00 22.54 110 PHE A O 1
ATOM 831 N N . PHE A 1 111 ? 78.872 40.964 57.516 1.00 23.85 111 PHE A N 1
ATOM 832 C CA . PHE A 1 111 ? 78.620 42.226 56.838 1.00 23.85 111 PHE A CA 1
ATOM 833 C C . PHE A 1 111 ? 78.167 43.283 57.843 1.00 23.85 111 PHE A C 1
ATOM 834 O O . PHE A 1 111 ? 78.525 44.439 57.716 1.00 23.85 111 PHE A O 1
ATOM 842 N N . LYS A 1 112 ? 77.366 42.873 58.828 1.00 38.66 112 LYS A N 1
ATOM 843 C CA . LYS A 1 112 ? 76.841 43.745 59.880 1.00 38.66 112 LYS A CA 1
ATOM 844 C C . LYS A 1 112 ? 78.013 44.415 60.632 1.00 38.66 112 LYS A C 1
ATOM 845 O O . LYS A 1 112 ? 77.984 45.625 60.844 1.00 38.66 112 LYS A O 1
ATOM 851 N N . SER A 1 113 ? 79.057 43.642 60.961 1.00 24.92 113 SER A N 1
ATOM 852 C CA . SER A 1 113 ? 80.257 44.120 61.674 1.00 24.92 113 SER A CA 1
ATOM 853 C C . SER A 1 113 ? 81.133 44.984 60.801 1.00 24.92 113 SER A C 1
ATOM 854 O O . SER A 1 113 ? 81.771 45.913 61.293 1.00 24.92 113 SER A O 1
ATOM 857 N N . LEU A 1 114 ? 81.238 44.632 59.524 1.00 28.47 114 LEU A N 1
ATOM 858 C CA . LEU A 1 114 ? 82.057 45.400 58.586 1.00 28.47 114 LEU A CA 1
ATOM 859 C C . LEU A 1 114 ? 81.449 46.792 58.412 1.00 28.47 114 LEU A C 1
ATOM 860 O O . LEU A 1 114 ? 82.180 47.780 58.311 1.00 28.47 114 LEU A O 1
ATOM 865 N N . LYS A 1 115 ? 80.116 46.843 58.386 1.00 33.87 115 LYS A N 1
ATOM 866 C CA . LYS A 1 115 ? 79.357 48.086 58.228 1.00 33.87 115 LYS A CA 1
ATOM 867 C C . LYS A 1 115 ? 79.585 48.992 59.449 1.00 33.87 115 LYS A C 1
ATOM 868 O O . LYS A 1 115 ? 79.778 50.196 59.307 1.00 33.87 115 LYS A O 1
ATOM 874 N N . GLU A 1 116 ? 79.636 48.392 60.637 1.00 65.81 116 GLU A N 1
ATOM 875 C CA . GLU A 1 116 ? 79.844 49.120 61.889 1.00 65.81 116 GLU A CA 1
ATOM 876 C C . GLU A 1 116 ? 81.263 49.636 62.037 1.00 65.81 116 GLU A C 1
ATOM 877 O O . GLU A 1 116 ? 81.474 50.761 62.457 1.00 65.81 116 GLU A O 1
ATOM 883 N N . TYR A 1 117 ? 82.231 48.787 61.729 1.00 38.02 117 TYR A N 1
ATOM 884 C CA . TYR A 1 117 ? 83.658 49.109 61.812 1.00 38.02 117 TYR A CA 1
ATOM 885 C C . TYR A 1 117 ? 84.055 50.275 60.911 1.00 38.02 117 TYR A C 1
ATOM 886 O O . TYR A 1 117 ? 84.885 51.110 61.280 1.00 38.02 117 TYR A O 1
ATOM 895 N N . VAL A 1 118 ? 83.501 50.277 59.701 1.00 34.83 118 VAL A N 1
ATOM 896 C CA . VAL A 1 118 ? 83.759 51.305 58.708 1.00 34.83 118 VAL A CA 1
ATOM 897 C C . VAL A 1 118 ? 83.148 52.613 59.158 1.00 34.83 118 VAL A C 1
ATOM 898 O O . VAL A 1 118 ? 83.673 53.674 58.834 1.00 34.83 118 VAL A O 1
ATOM 902 N N . SER A 1 119 ? 82.081 52.536 59.945 1.00 55.33 119 SER A N 1
ATOM 903 C CA . SER A 1 119 ? 81.387 53.711 60.468 1.00 55.33 119 SER A CA 1
ATOM 904 C C . SER A 1 119 ? 82.237 54.530 61.449 1.00 55.33 119 SER A C 1
ATOM 905 O O . SER A 1 119 ? 81.874 55.653 61.781 1.00 55.33 119 SER A O 1
ATOM 908 N N . ARG A 1 120 ? 83.335 53.957 61.933 1.00 39.31 120 ARG A N 1
ATOM 909 C CA . ARG A 1 120 ? 84.238 54.621 62.869 1.00 39.31 120 ARG A CA 1
ATOM 910 C C . ARG A 1 120 ? 85.306 55.388 62.099 1.00 39.31 120 ARG A C 1
ATOM 911 O O . ARG A 1 120 ? 85.498 55.181 60.911 1.00 39.31 120 ARG A O 1
ATOM 919 N N . TYR A 1 121 ? 85.996 56.284 62.787 1.00 97.24 121 TYR A N 1
ATOM 920 C CA . TYR A 1 121 ? 87.057 57.070 62.175 1.00 97.24 121 TYR A CA 1
ATOM 921 C C . TYR A 1 121 ? 88.276 56.429 62.835 1.00 97.24 121 TYR A C 1
ATOM 922 O O . TYR A 1 121 ? 88.602 56.731 63.986 1.00 97.24 121 TYR A O 1
ATOM 931 N N . LEU A 1 122 ? 88.873 55.455 62.153 1.00 38.39 122 LEU A N 1
ATOM 932 C CA . LEU A 1 122 ? 90.048 54.759 62.683 1.00 38.39 122 LEU A CA 1
ATOM 933 C C . LEU A 1 122 ? 91.243 55.047 61.816 1.00 38.39 122 LEU A C 1
ATOM 934 O O . LEU A 1 122 ? 91.158 54.904 60.605 1.00 38.39 122 LEU A O 1
ATOM 939 N N . ILE A 1 123 ? 92.338 55.469 62.444 1.00 28.87 123 ILE A N 1
ATOM 940 C CA . ILE A 1 123 ? 93.574 55.784 61.748 1.00 28.87 123 ILE A CA 1
ATOM 941 C C . ILE A 1 123 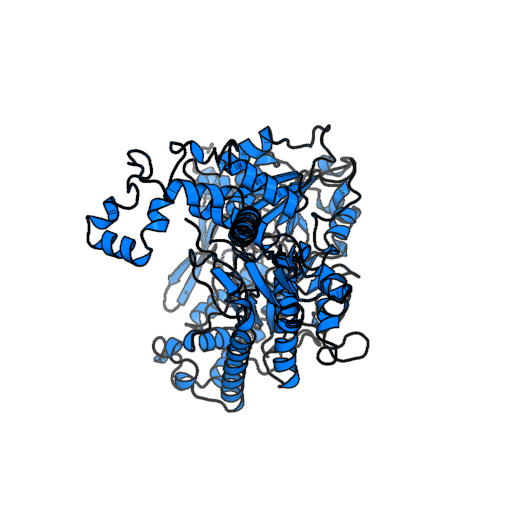? 94.336 54.484 61.517 1.00 28.87 123 ILE A C 1
ATOM 942 O O . ILE A 1 123 ? 94.917 53.935 62.446 1.00 28.87 123 ILE A O 1
ATOM 947 N N . GLN A 1 124 ? 94.297 53.994 60.275 1.00 32.71 124 GLN A N 1
ATOM 948 C CA . GLN A 1 124 ? 94.948 52.760 59.848 1.00 32.71 124 GLN A CA 1
ATOM 949 C C . GLN A 1 124 ? 96.434 52.909 59.528 1.00 32.71 124 GLN A C 1
ATOM 950 O O . GLN A 1 124 ? 96.818 53.734 58.691 1.00 32.71 124 GLN A O 1
ATOM 956 N N . PHE A 1 125 ? 97.261 52.124 60.219 1.00 27.40 125 PHE A N 1
ATOM 957 C CA . PHE A 1 125 ? 98.718 52.103 60.060 1.00 27.40 125 PHE A CA 1
ATOM 958 C C . PHE A 1 125 ? 99.150 50.662 59.756 1.00 27.40 125 PHE A C 1
ATOM 959 O O . PHE A 1 125 ? 100.342 50.345 59.787 1.00 27.40 125 PHE A O 1
ATOM 967 N N . ASP A 1 126 ? 98.171 49.797 59.502 1.00 25.52 126 ASP A N 1
ATOM 968 C CA . ASP A 1 126 ? 98.397 48.388 59.188 1.00 25.52 126 ASP A CA 1
ATOM 969 C C . ASP A 1 126 ? 98.257 48.069 57.683 1.00 25.52 126 ASP A C 1
ATOM 970 O O . ASP A 1 126 ? 98.440 48.937 56.860 1.00 25.52 126 ASP A O 1
ATOM 975 N N . CYS A 1 127 ? 97.985 46.801 57.369 1.00 35.91 127 CYS A N 1
ATOM 976 C CA . CYS A 1 127 ? 97.806 46.336 55.983 1.00 35.91 127 CYS A CA 1
ATOM 977 C C . CYS A 1 127 ? 96.312 46.488 55.660 1.00 35.91 127 CYS A C 1
ATOM 978 O O . CYS A 1 127 ? 95.482 46.337 56.547 1.00 35.91 127 CYS A O 1
ATOM 981 N N . PRO A 1 128 ? 95.968 46.821 54.395 1.00 16.74 128 PRO A N 1
ATOM 982 C CA . PRO A 1 128 ? 96.767 47.076 53.182 1.00 16.74 128 PRO A CA 1
ATOM 983 C C . PRO A 1 128 ? 97.413 48.436 53.229 1.00 16.74 128 PRO A C 1
ATOM 984 O O . PRO A 1 128 ? 96.855 49.369 53.800 1.00 16.74 128 PRO A O 1
ATOM 988 N N . GLY A 1 129 ? 98.573 48.537 52.597 1.00 22.06 129 GLY A N 1
ATOM 989 C CA . GLY A 1 129 ? 99.330 49.787 52.552 1.00 22.06 129 GLY A CA 1
ATOM 990 C C . GLY A 1 129 ? 98.603 51.013 52.027 1.00 22.06 129 GLY A C 1
ATOM 991 O O . GLY A 1 129 ? 98.982 52.113 52.414 1.00 22.06 129 GLY A O 1
ATOM 992 N N . HIS A 1 130 ? 97.558 50.856 51.205 1.00 13.73 130 HIS A N 1
ATOM 993 C CA . HIS A 1 130 ? 96.867 52.028 50.700 1.00 13.73 130 HIS A CA 1
ATOM 994 C C . HIS A 1 130 ? 96.120 52.739 51.832 1.00 13.73 130 HIS A C 1
ATOM 995 O O . HIS A 1 130 ? 95.720 53.912 51.673 1.00 13.73 130 HIS A O 1
ATOM 1002 N N . GLN A 1 131 ? 95.919 52.018 52.936 1.00 22.17 131 GLN A N 1
ATOM 1003 C CA . GLN A 1 131 ? 95.247 52.507 54.139 1.00 22.17 131 GLN A CA 1
ATOM 1004 C C . GLN A 1 131 ? 94.032 53.388 53.911 1.00 22.17 131 GLN A C 1
ATOM 1005 O O . GLN A 1 131 ? 94.112 54.621 53.993 1.00 22.17 131 GLN A O 1
ATOM 1011 N N . GLY A 1 132 ? 92.908 52.755 53.597 1.00 24.04 132 GLY A N 1
ATOM 1012 C CA . GLY A 1 132 ? 91.670 53.482 53.352 1.00 24.04 132 GLY A CA 1
ATOM 1013 C C . GLY A 1 132 ? 91.704 54.196 52.009 1.00 24.04 132 GLY A C 1
ATOM 1014 O O . GLY A 1 132 ? 91.001 55.175 51.813 1.00 24.04 132 GLY A O 1
ATOM 1015 N N . GLY A 1 133 ? 92.525 53.692 51.095 1.00 25.16 133 GLY A N 1
ATOM 1016 C CA . GLY A 1 133 ? 92.657 54.277 49.778 1.00 25.16 133 GLY A CA 1
ATOM 1017 C C . GLY A 1 133 ? 93.316 55.635 49.751 1.00 25.16 133 GLY A C 1
ATOM 1018 O O . GLY A 1 133 ? 93.221 56.319 48.739 1.00 25.16 133 GLY A O 1
ATOM 1019 N N . GLN A 1 134 ? 94.017 56.007 50.813 1.00 38.76 134 GLN A N 1
ATOM 1020 C CA . GLN A 1 134 ? 94.665 57.310 50.836 1.00 38.76 134 GLN A CA 1
ATOM 1021 C C . GLN A 1 134 ? 95.935 57.471 49.998 1.00 38.76 134 GLN A C 1
ATOM 1022 O O . GLN A 1 134 ? 96.383 58.602 49.798 1.00 38.76 134 GLN A O 1
ATOM 1028 N N . TYR A 1 135 ? 96.480 56.352 49.509 1.00 21.09 135 TYR A N 1
ATOM 1029 C CA . TYR A 1 135 ? 97.702 56.301 48.673 1.00 21.09 135 TYR A CA 1
ATOM 1030 C C . TYR A 1 135 ? 97.223 56.572 47.262 1.00 21.09 135 TYR A C 1
ATOM 1031 O O . TYR A 1 135 ? 97.859 57.289 46.509 1.00 21.09 135 TYR A O 1
ATOM 1040 N N . TYR A 1 136 ? 96.106 55.951 46.913 1.00 29.79 136 TYR A N 1
ATOM 1041 C CA . TYR A 1 136 ? 95.524 56.122 45.598 1.00 29.79 136 TYR A CA 1
ATOM 1042 C C . TYR A 1 136 ? 95.201 57.584 45.293 1.00 29.79 136 TYR A C 1
ATOM 1043 O O . TYR A 1 136 ? 95.527 58.041 44.213 1.00 29.79 136 TYR A O 1
ATOM 1052 N N . ARG A 1 137 ? 94.637 58.334 46.244 1.00 66.42 137 ARG A N 1
ATOM 1053 C CA . ARG A 1 137 ? 94.308 59.741 45.974 1.00 66.42 137 ARG A CA 1
ATOM 1054 C C . ARG A 1 137 ? 95.461 60.750 46.042 1.00 66.42 137 ARG A C 1
ATOM 1055 O O . ARG A 1 137 ? 95.238 61.955 46.171 1.00 66.42 137 ARG A O 1
ATOM 1063 N N . LYS A 1 138 ? 96.689 60.239 45.924 1.00 42.72 138 LYS A N 1
ATOM 1064 C CA . LYS A 1 138 ? 97.924 61.047 45.951 1.00 42.72 138 LYS A CA 1
ATOM 1065 C C . LYS A 1 138 ? 98.621 61.038 44.587 1.00 42.72 138 LYS A C 1
ATOM 1066 O O . LYS A 1 138 ? 99.599 61.742 44.373 1.00 42.72 138 LYS A O 1
ATOM 1072 N N . HIS A 1 139 ? 98.121 60.203 43.680 1.00 27.00 139 HIS A N 1
ATOM 1073 C CA . HIS A 1 139 ? 98.649 60.064 42.321 1.00 27.00 139 HIS A CA 1
ATOM 1074 C C . HIS A 1 139 ? 97.465 60.155 41.343 1.00 27.00 139 HIS A C 1
ATOM 1075 O O . HIS A 1 139 ? 96.379 59.664 41.633 1.00 27.00 139 HIS A O 1
ATOM 1082 N N . PRO A 1 140 ? 97.658 60.781 40.161 1.00 29.28 140 PRO A N 1
ATOM 1083 C CA . PRO A 1 140 ? 96.557 60.900 39.194 1.00 29.28 140 PRO A CA 1
ATOM 1084 C C . PRO A 1 140 ? 95.953 59.602 38.686 1.00 29.28 140 PRO A C 1
ATOM 1085 O O . PRO A 1 140 ? 94.754 59.545 38.467 1.00 29.28 140 PRO A O 1
ATOM 1089 N N . ALA A 1 141 ? 96.764 58.564 38.493 1.00 18.29 141 ALA A N 1
ATOM 1090 C CA . ALA A 1 141 ? 96.251 57.274 38.011 1.00 18.29 141 ALA A CA 1
ATOM 1091 C C . ALA A 1 141 ? 95.411 56.609 39.105 1.00 18.29 141 ALA A C 1
ATOM 1092 O O . ALA A 1 141 ? 94.349 56.055 38.831 1.00 18.29 141 ALA A O 1
ATOM 1094 N N . GLY A 1 142 ? 95.891 56.702 40.344 1.00 28.01 142 GLY A N 1
ATOM 1095 C CA . GLY A 1 142 ? 95.201 56.120 41.478 1.00 28.01 142 GLY A CA 1
ATOM 1096 C C . GLY A 1 142 ? 93.958 56.898 41.864 1.00 28.01 142 GLY A C 1
ATOM 1097 O O . GLY A 1 142 ? 93.017 56.336 42.430 1.00 28.01 142 GLY A O 1
ATOM 1098 N N . ARG A 1 143 ? 93.990 58.204 41.632 1.00 35.43 143 ARG A N 1
ATOM 1099 C CA . ARG A 1 143 ? 92.869 59.091 41.945 1.00 35.43 143 ARG A CA 1
ATOM 1100 C C . ARG A 1 143 ? 91.702 58.739 41.037 1.00 35.43 143 ARG A C 1
ATOM 1101 O O . ARG A 1 143 ? 90.554 58.817 41.452 1.00 35.43 143 ARG A O 1
ATOM 1109 N N . GLU A 1 144 ? 92.024 58.300 39.824 1.00 42.43 144 GLU A N 1
ATOM 1110 C CA . GLU A 1 144 ? 91.033 57.905 38.816 1.00 42.43 144 GLU A CA 1
ATOM 1111 C C . GLU A 1 144 ? 90.457 56.565 39.236 1.00 42.43 144 GLU A C 1
ATOM 1112 O O . GLU A 1 144 ? 89.312 56.230 38.906 1.00 42.43 144 GLU A O 1
ATOM 1118 N N . PHE A 1 145 ? 91.287 55.771 39.916 1.00 30.03 145 PHE A N 1
ATOM 1119 C CA . PHE A 1 145 ? 90.896 54.440 40.408 1.00 30.03 145 PHE A CA 1
ATOM 1120 C C . PHE A 1 145 ? 90.011 54.571 41.657 1.00 30.03 145 PHE A C 1
ATOM 1121 O O . PHE A 1 145 ? 89.023 53.866 41.815 1.00 30.03 145 PHE A O 1
ATOM 1129 N N . TYR A 1 146 ? 90.371 55.507 42.517 1.00 30.34 146 TYR A N 1
ATOM 1130 C CA . TYR A 1 146 ? 89.641 55.776 43.744 1.00 30.34 146 TYR A CA 1
ATOM 1131 C C . TYR A 1 146 ? 88.217 56.272 43.397 1.00 30.34 146 TYR A C 1
ATOM 1132 O O . TYR A 1 146 ? 87.223 55.727 43.869 1.00 30.34 146 TYR A O 1
ATOM 1141 N N . ASP A 1 147 ? 88.144 57.298 42.550 1.00 37.34 147 ASP A N 1
ATOM 1142 C CA . ASP A 1 147 ? 86.886 57.896 42.117 1.00 37.34 147 ASP A CA 1
ATOM 1143 C C . ASP A 1 147 ? 85.972 57.004 41.301 1.00 37.34 147 ASP A C 1
ATOM 1144 O O . ASP A 1 147 ? 84.764 57.245 41.262 1.00 37.34 147 ASP A O 1
ATOM 1149 N N . PHE A 1 148 ? 86.546 56.006 40.640 1.00 28.09 148 PHE A N 1
ATOM 1150 C CA . PHE A 1 148 ? 85.788 55.072 39.828 1.00 28.09 148 PHE A CA 1
ATOM 1151 C C . PHE A 1 148 ? 85.048 54.089 40.734 1.00 28.09 148 PHE A C 1
ATOM 1152 O O . PHE A 1 148 ? 83.874 53.796 40.527 1.00 28.09 148 PHE A O 1
ATOM 1160 N N . PHE A 1 149 ? 85.729 53.612 41.763 1.00 27.04 149 PHE A N 1
ATOM 1161 C CA . PHE A 1 149 ? 85.118 52.678 42.668 1.00 27.04 149 PHE A CA 1
ATOM 1162 C C . PHE A 1 149 ? 84.434 53.250 43.912 1.00 27.04 149 PHE A C 1
ATOM 1163 O O . PHE A 1 149 ? 83.503 52.654 44.406 1.00 27.04 149 PHE A O 1
ATOM 1171 N N . GLY A 1 150 ? 84.859 54.417 44.381 1.00 24.19 150 GLY A N 1
ATOM 1172 C CA . GLY A 1 150 ? 84.248 55.020 45.555 1.00 24.19 150 GLY A CA 1
ATOM 1173 C C . GLY A 1 150 ? 85.076 54.772 46.799 1.00 24.19 150 GLY A C 1
ATOM 1174 O O . GLY A 1 150 ? 85.894 53.861 46.827 1.00 24.19 150 GLY A O 1
ATOM 1175 N N . GLU A 1 151 ? 84.852 55.570 47.834 1.00 58.11 151 GLU A N 1
ATOM 1176 C CA . GLU A 1 151 ? 85.571 55.474 49.106 1.00 58.11 151 GLU A CA 1
ATOM 1177 C C . GLU A 1 151 ? 85.444 54.174 49.890 1.00 58.11 151 GLU A C 1
ATOM 1178 O O . GLU A 1 151 ? 86.429 53.670 50.427 1.00 58.11 151 GLU A O 1
ATOM 1184 N N . THR A 1 152 ? 84.233 53.639 49.956 1.00 29.43 152 THR A N 1
ATOM 1185 C CA . THR A 1 152 ? 83.920 52.411 50.676 1.00 29.43 152 THR A CA 1
ATOM 1186 C C . THR A 1 152 ? 84.660 51.115 50.393 1.00 29.43 152 THR A C 1
ATOM 1187 O O . THR A 1 152 ? 85.023 50.407 51.345 1.00 29.43 152 THR A O 1
ATOM 1191 N N . VAL A 1 153 ? 84.882 50.776 49.126 1.00 34.63 153 VAL A N 1
ATOM 1192 C CA . VAL A 1 153 ? 85.586 49.540 48.785 1.00 34.63 153 VAL A CA 1
ATOM 1193 C C . VAL A 1 153 ? 87.046 49.529 49.290 1.00 34.63 153 VAL A C 1
ATOM 1194 O O . VAL A 1 153 ? 87.643 48.459 49.487 1.00 34.63 153 VAL A O 1
ATOM 1198 N N . PHE A 1 154 ? 87.593 50.726 49.518 1.00 31.06 154 PHE A N 1
ATOM 1199 C CA . PHE A 1 154 ? 88.947 50.920 50.000 1.00 31.06 154 PHE A CA 1
ATOM 1200 C C . PHE A 1 154 ? 88.955 50.958 51.524 1.00 31.06 154 PHE A C 1
ATOM 1201 O O . PHE A 1 154 ? 89.925 50.542 52.157 1.00 31.06 154 PHE A O 1
ATOM 1209 N N . ARG A 1 155 ? 87.862 51.463 52.085 1.00 63.48 155 ARG A N 1
ATOM 1210 C CA . ARG A 1 155 ? 87.685 51.578 53.527 1.00 63.48 155 ARG A CA 1
ATOM 1211 C C . ARG A 1 155 ? 87.358 50.244 54.174 1.00 63.48 155 ARG A C 1
ATOM 1212 O O . ARG A 1 155 ? 87.603 50.041 55.356 1.00 63.48 155 ARG A O 1
ATOM 1220 N N . ALA A 1 156 ? 86.706 49.382 53.411 1.00 20.52 156 ALA A N 1
ATOM 1221 C CA . ALA A 1 156 ? 86.319 48.057 53.873 1.00 20.52 156 ALA A CA 1
ATOM 1222 C C . ALA A 1 156 ? 87.451 47.025 53.697 1.00 20.52 156 ALA A C 1
ATOM 1223 O O . ALA A 1 156 ? 87.367 45.924 54.239 1.00 20.52 156 ALA A O 1
ATOM 1225 N N . ASP A 1 157 ? 88.496 47.410 52.970 1.00 21.54 157 ASP A N 1
ATOM 1226 C CA . ASP A 1 157 ? 89.655 46.566 52.696 1.00 21.54 157 ASP A CA 1
ATOM 1227 C C . ASP A 1 157 ? 90.527 46.623 53.948 1.00 21.54 157 ASP A C 1
ATOM 1228 O O . ASP A 1 157 ? 91.363 47.510 54.094 1.00 21.54 157 ASP A O 1
ATOM 1233 N N . LEU A 1 158 ? 90.309 45.679 54.855 1.00 26.78 158 LEU A N 1
ATOM 1234 C CA . LEU A 1 158 ? 91.052 45.585 56.122 1.00 26.78 158 LEU A CA 1
ATOM 1235 C C . LEU A 1 158 ? 91.812 44.250 56.256 1.00 26.78 158 LEU A C 1
ATOM 1236 O O . LEU A 1 158 ? 91.842 43.474 55.325 1.00 26.78 158 LEU A O 1
ATOM 1241 N N . CYS A 1 159 ? 92.404 43.989 57.426 1.00 37.14 159 CYS A N 1
ATOM 1242 C CA . CYS A 1 159 ? 93.153 42.745 57.661 1.00 37.14 159 CYS A CA 1
ATOM 1243 C C . CYS A 1 159 ? 93.042 42.236 59.096 1.00 37.14 159 CYS A C 1
ATOM 1244 O O . CYS A 1 159 ? 92.318 42.819 59.897 1.00 37.14 159 CYS A O 1
ATOM 1247 N N . ASN A 1 160 ? 93.813 41.203 59.424 1.00 76.70 160 ASN A N 1
ATOM 1248 C CA . ASN A 1 160 ? 93.813 40.596 60.756 1.00 76.70 160 ASN A CA 1
ATOM 1249 C C . ASN A 1 160 ? 94.078 41.557 61.902 1.00 76.70 160 ASN A C 1
ATOM 1250 O O . ASN A 1 160 ? 93.591 41.323 63.003 1.00 76.70 160 ASN A O 1
ATOM 1255 N N . ALA A 1 161 ? 94.873 42.597 61.654 1.00 44.01 161 ALA A N 1
ATOM 1256 C CA . ALA A 1 161 ? 95.219 43.608 62.666 1.00 44.01 161 ALA A CA 1
ATOM 1257 C C . ALA A 1 161 ? 94.002 44.431 63.127 1.00 44.01 161 ALA A C 1
ATOM 1258 O O . ALA A 1 161 ? 94.097 45.283 64.016 1.00 44.01 161 ALA A O 1
ATOM 1260 N N . ASP A 1 162 ? 92.887 44.227 62.446 1.00 42.93 162 ASP A N 1
ATOM 1261 C CA . ASP A 1 162 ? 91.642 44.909 62.754 1.00 42.93 162 ASP A CA 1
ATOM 1262 C C . ASP A 1 162 ? 90.873 43.739 63.377 1.00 42.93 162 ASP A C 1
ATOM 1263 O O . ASP A 1 162 ? 89.866 43.271 62.853 1.00 42.93 162 ASP A O 1
ATOM 1268 N N . VAL A 1 163 ? 91.409 43.272 64.500 1.00 33.09 163 VAL A N 1
ATOM 1269 C CA . VAL A 1 163 ? 90.878 42.153 65.275 1.00 33.09 163 VAL A CA 1
ATOM 1270 C C . VAL A 1 163 ? 89.390 42.067 65.582 1.00 33.09 163 VAL A C 1
ATOM 1271 O O . VAL A 1 163 ? 88.901 40.978 65.854 1.00 33.09 163 VAL A O 1
ATOM 1275 N N . ALA A 1 164 ? 88.671 43.187 65.518 1.00 35.54 164 ALA A N 1
ATOM 1276 C CA . ALA A 1 164 ? 87.224 43.195 65.802 1.00 35.54 164 ALA A CA 1
ATOM 1277 C C . ALA A 1 164 ? 86.373 42.361 64.846 1.00 35.54 164 ALA A C 1
ATOM 1278 O O . ALA A 1 164 ? 85.272 41.920 65.189 1.00 35.54 164 ALA A O 1
ATOM 1280 N N . LEU A 1 165 ? 86.889 42.160 63.641 1.00 31.79 165 LEU A N 1
ATOM 1281 C CA . LEU A 1 165 ? 86.199 41.385 62.608 1.00 31.79 165 LEU A CA 1
ATOM 1282 C C . LEU A 1 165 ? 86.426 39.857 62.633 1.00 31.79 165 LEU A C 1
ATOM 1283 O O . LEU A 1 165 ? 85.844 39.128 61.837 1.00 31.79 165 LEU A O 1
ATOM 1288 N N . GLY A 1 166 ? 87.214 39.381 63.590 1.00 24.02 166 GLY A N 1
ATOM 1289 C CA . GLY A 1 166 ? 87.480 37.961 63.695 1.00 24.02 166 GLY A CA 1
ATOM 1290 C C . GLY A 1 166 ? 88.743 37.484 63.028 1.00 24.02 166 GLY A C 1
ATOM 1291 O O . GLY A 1 166 ? 89.722 38.218 62.939 1.00 24.02 166 GLY A O 1
ATOM 1292 N N . ASP A 1 167 ? 88.753 36.195 62.699 1.00 47.11 167 ASP A N 1
ATOM 1293 C CA . ASP A 1 167 ? 89.881 35.544 62.036 1.00 47.11 167 ASP A CA 1
ATOM 1294 C C . ASP A 1 167 ? 89.270 34.721 60.906 1.00 47.11 167 ASP A C 1
ATOM 1295 O O . ASP A 1 167 ? 88.461 33.816 61.139 1.00 47.11 167 ASP A O 1
ATOM 1300 N N . LEU A 1 168 ? 89.680 35.024 59.681 1.00 45.73 168 LEU A N 1
ATOM 1301 C CA . LEU A 1 168 ? 89.166 34.328 58.519 1.00 45.73 168 LEU A CA 1
ATOM 1302 C C . LEU A 1 168 ? 89.862 33.017 58.134 1.00 45.73 168 LEU A C 1
ATOM 1303 O O . LEU A 1 168 ? 89.370 32.286 57.281 1.00 45.73 168 LEU A O 1
ATOM 1308 N N . LEU A 1 169 ? 90.986 32.716 58.789 1.00 35.83 169 LEU A N 1
ATOM 1309 C CA . LEU A 1 169 ? 91.761 31.489 58.526 1.00 35.83 169 LEU A CA 1
ATOM 1310 C C . LEU A 1 169 ? 91.530 30.396 59.585 1.00 35.83 169 LEU A C 1
ATOM 1311 O O . LEU A 1 169 ? 91.221 29.260 59.234 1.00 35.83 169 LEU A O 1
ATOM 1316 N N . ILE A 1 170 ? 91.710 30.717 60.871 1.00 45.39 170 ILE A N 1
ATOM 1317 C CA . ILE A 1 170 ? 91.483 29.719 61.919 1.00 45.39 170 ILE A CA 1
ATOM 1318 C C . ILE A 1 170 ? 90.060 29.860 62.481 1.00 45.39 170 ILE A C 1
ATOM 1319 O O . ILE A 1 170 ? 89.795 29.502 63.619 1.00 45.39 170 ILE A O 1
ATOM 1324 N N . HIS A 1 171 ? 89.214 30.518 61.686 1.00 40.95 171 HIS A N 1
ATOM 1325 C CA . HIS A 1 171 ? 87.793 30.787 61.949 1.00 40.95 171 HIS A CA 1
ATOM 1326 C C . HIS A 1 171 ? 87.292 31.251 63.319 1.00 40.95 171 HIS A C 1
ATOM 1327 O O . HIS A 1 171 ? 86.644 30.504 64.056 1.00 40.95 171 HIS A O 1
ATOM 1334 N N . GLU A 1 172 ? 87.466 32.540 63.589 1.00 52.10 172 GLU A N 1
ATOM 1335 C CA . GLU A 1 172 ? 87.034 33.113 64.854 1.00 52.10 172 GLU A CA 1
ATOM 1336 C C . GLU A 1 172 ? 86.284 34.426 64.682 1.00 52.10 172 GLU A C 1
ATOM 1337 O O . GLU A 1 172 ? 86.372 35.054 63.638 1.00 52.10 172 GLU A O 1
ATOM 1343 N N . GLY A 1 173 ? 85.513 34.800 65.699 1.00 33.80 173 GLY A N 1
ATOM 1344 C CA . GLY A 1 173 ? 84.732 36.032 65.686 1.00 33.80 173 GLY A CA 1
ATOM 1345 C C . GLY A 1 173 ? 83.561 36.049 64.716 1.00 33.80 173 GLY A C 1
ATOM 1346 O O . GLY A 1 173 ? 82.906 35.024 64.518 1.00 33.80 173 GLY A O 1
ATOM 1347 N N . PRO A 1 174 ? 83.220 37.229 64.154 1.00 28.93 174 PRO A N 1
ATOM 1348 C CA . PRO A 1 174 ? 82.115 37.366 63.200 1.00 28.93 174 PRO A CA 1
ATOM 1349 C C . PRO A 1 174 ? 82.352 36.578 61.905 1.00 28.93 174 PRO A C 1
ATOM 1350 O O . PRO A 1 174 ? 81.401 36.311 61.165 1.00 28.93 174 PRO A O 1
ATOM 1354 N N . ALA A 1 175 ? 83.609 36.225 61.638 1.00 27.03 175 ALA A N 1
ATOM 1355 C CA . ALA A 1 175 ? 83.974 35.467 60.449 1.00 27.03 175 ALA A CA 1
ATOM 1356 C C . ALA A 1 175 ? 83.383 34.074 60.473 1.00 27.03 175 ALA A C 1
ATOM 1357 O O . ALA A 1 175 ? 82.801 33.652 59.483 1.00 27.03 175 ALA A O 1
ATOM 1359 N N . VAL A 1 176 ? 83.511 33.375 61.603 1.00 23.92 176 VAL A N 1
ATOM 1360 C CA . VAL A 1 176 ? 82.984 32.014 61.755 1.00 23.92 176 VAL A CA 1
ATOM 1361 C C . VAL A 1 176 ? 81.469 32.054 61.967 1.00 23.92 176 VAL A C 1
ATOM 1362 O O . VAL A 1 176 ? 80.794 31.056 61.731 1.00 23.92 176 VAL A O 1
ATOM 1366 N N . ALA A 1 177 ? 80.965 33.178 62.475 1.00 22.56 177 ALA A N 1
ATOM 1367 C CA . ALA A 1 177 ? 79.546 33.345 62.715 1.00 22.56 177 ALA A CA 1
ATOM 1368 C C . ALA A 1 177 ? 78.855 33.331 61.366 1.00 22.56 177 ALA A C 1
ATOM 1369 O O . ALA A 1 177 ? 77.781 32.751 61.224 1.00 22.56 177 ALA A O 1
ATOM 1371 N N . ALA A 1 178 ? 79.494 33.965 60.386 1.00 27.17 178 ALA A N 1
ATOM 1372 C CA . ALA A 1 178 ? 78.973 34.040 59.027 1.00 27.17 178 ALA A CA 1
ATOM 1373 C C . ALA A 1 178 ? 78.902 32.644 58.416 1.00 27.17 178 ALA A C 1
ATOM 1374 O O . ALA A 1 178 ? 77.870 32.264 57.877 1.00 27.17 178 ALA A O 1
ATOM 1376 N N . GLU A 1 179 ? 79.991 31.881 58.554 1.00 23.12 179 GLU A N 1
ATOM 1377 C CA . GLU A 1 179 ? 80.095 30.509 58.026 1.00 23.12 179 GLU A CA 1
ATOM 1378 C C . GLU A 1 179 ? 79.169 29.514 58.741 1.00 23.12 179 GLU A C 1
ATOM 1379 O O . GLU A 1 179 ? 78.769 28.504 58.144 1.00 23.12 179 GLU A O 1
ATOM 1385 N N . LYS A 1 180 ? 78.877 29.766 60.021 1.00 31.72 180 LYS A N 1
ATOM 1386 C CA . LYS A 1 180 ? 77.996 28.884 60.792 1.00 31.72 180 LYS A CA 1
ATOM 1387 C C . LYS A 1 180 ? 76.568 29.178 60.392 1.00 31.72 180 LYS A C 1
ATOM 1388 O O . LYS A 1 180 ? 75.721 28.307 60.496 1.00 31.72 180 LYS A O 1
ATOM 1394 N N . HIS A 1 181 ? 76.320 30.389 59.894 1.00 27.54 181 HIS A N 1
ATOM 1395 C CA . HIS A 1 181 ? 74.988 30.799 59.454 1.00 27.54 181 HIS A CA 1
ATOM 1396 C C . HIS A 1 181 ? 74.706 30.140 58.103 1.00 27.54 181 HIS A C 1
ATOM 1397 O O . HIS A 1 181 ? 73.595 29.666 57.862 1.00 27.54 181 HIS A O 1
ATOM 1404 N N . ALA A 1 182 ? 75.687 30.200 57.201 1.00 24.99 182 ALA A N 1
ATOM 1405 C CA . ALA A 1 182 ? 75.585 29.611 55.863 1.00 24.99 182 ALA A CA 1
ATOM 1406 C C . ALA A 1 182 ? 75.416 28.094 55.976 1.00 24.99 182 ALA A C 1
ATOM 1407 O O . ALA A 1 182 ? 74.683 27.482 55.190 1.00 24.99 182 ALA A O 1
ATOM 1409 N N . ALA A 1 183 ? 76.070 27.512 56.979 1.00 23.13 183 ALA A N 1
ATOM 1410 C CA . ALA A 1 183 ? 76.012 26.087 57.228 1.00 23.13 183 ALA A CA 1
ATOM 1411 C C . ALA A 1 183 ? 74.618 25.671 57.644 1.00 23.13 183 ALA A C 1
ATOM 1412 O O . ALA A 1 183 ? 74.270 24.517 57.446 1.00 23.13 183 ALA A O 1
ATOM 1414 N N . ARG A 1 184 ? 73.824 26.579 58.215 1.00 54.11 184 ARG A N 1
ATOM 1415 C CA . ARG A 1 184 ? 72.455 26.251 58.645 1.00 54.11 184 ARG A CA 1
ATOM 1416 C C . ARG A 1 184 ? 71.523 26.416 57.470 1.00 54.11 184 ARG A C 1
ATOM 1417 O O . ARG A 1 184 ? 70.523 25.721 57.358 1.00 54.11 184 ARG A O 1
ATOM 1425 N N . VAL A 1 185 ? 71.832 27.418 56.656 1.00 17.91 185 VAL A N 1
ATOM 1426 C CA . VAL A 1 185 ? 71.063 27.756 55.461 1.00 17.91 185 VAL A CA 1
ATOM 1427 C C . VAL A 1 185 ? 71.201 26.666 54.405 1.00 17.91 185 VAL A C 1
ATOM 1428 O O . VAL A 1 185 ? 70.279 26.416 53.646 1.00 17.91 185 VAL A O 1
ATOM 1432 N N . TYR A 1 186 ? 72.359 26.024 54.338 1.00 28.74 186 TYR A N 1
ATOM 1433 C CA . TYR A 1 186 ? 72.555 24.973 53.354 1.00 28.74 186 TYR A CA 1
ATOM 1434 C C . TYR A 1 186 ? 72.448 23.537 53.871 1.00 28.74 186 TYR A C 1
ATOM 1435 O O . TYR A 1 186 ? 72.766 22.606 53.140 1.00 28.74 186 TYR A O 1
ATOM 1444 N N . ASN A 1 187 ? 72.005 23.373 55.122 1.00 38.18 187 ASN A N 1
ATOM 1445 C CA . ASN A 1 187 ? 71.834 22.062 55.789 1.00 38.18 187 ASN A CA 1
ATOM 1446 C C . ASN A 1 187 ? 73.119 21.214 55.826 1.00 38.18 187 ASN A C 1
ATOM 1447 O O . ASN A 1 187 ? 73.122 20.016 55.527 1.00 38.18 187 ASN A O 1
ATOM 1452 N N . ALA A 1 188 ? 74.219 21.859 56.197 1.00 30.51 188 ALA A N 1
ATOM 1453 C CA . ALA A 1 188 ? 75.521 21.210 56.279 1.00 30.51 188 ALA A CA 1
ATOM 1454 C C . ALA A 1 188 ? 76.140 21.342 57.651 1.00 30.51 188 ALA A C 1
ATOM 1455 O O . ALA A 1 188 ? 75.766 22.227 58.415 1.00 30.51 188 ALA A O 1
ATOM 1457 N N . ASP A 1 189 ? 77.117 20.481 57.936 1.00 19.56 189 ASP A N 1
ATOM 1458 C CA . ASP A 1 189 ? 77.806 20.484 59.222 1.00 19.56 189 ASP A CA 1
ATOM 1459 C C . ASP A 1 189 ? 78.653 21.726 59.320 1.00 19.56 189 ASP A C 1
ATOM 1460 O O . ASP A 1 189 ? 78.464 22.510 60.232 1.00 19.56 189 ASP A O 1
ATOM 1465 N N . LYS A 1 190 ? 79.558 21.915 58.364 1.00 25.12 190 LYS A N 1
ATOM 1466 C CA . LYS A 1 190 ? 80.432 23.083 58.346 1.00 25.12 190 LYS A CA 1
ATOM 1467 C C . LYS A 1 190 ? 80.554 23.672 56.950 1.00 25.12 190 LYS A C 1
ATOM 1468 O O . LYS A 1 190 ? 80.506 22.944 55.965 1.00 25.12 190 LYS A O 1
ATOM 1474 N N . THR A 1 191 ? 80.728 24.994 56.893 1.00 25.71 191 THR A N 1
ATOM 1475 C CA . THR A 1 191 ? 80.874 25.729 55.647 1.00 25.71 191 THR A CA 1
ATOM 1476 C C . THR A 1 191 ? 82.183 26.511 55.612 1.00 25.71 191 THR A C 1
ATOM 1477 O O . THR A 1 191 ? 82.479 27.292 56.524 1.00 25.71 191 THR A O 1
ATOM 1481 N N . TYR A 1 192 ? 82.935 26.343 54.522 1.00 25.20 192 TYR A N 1
ATOM 1482 C CA . TYR A 1 192 ? 84.207 27.020 54.322 1.00 25.20 192 TYR A CA 1
ATOM 1483 C C . TYR A 1 192 ? 84.082 28.033 53.181 1.00 25.20 192 TYR A C 1
ATOM 1484 O O . TYR A 1 192 ? 83.642 27.676 52.084 1.00 25.20 192 TYR A O 1
ATOM 1493 N N . PHE A 1 193 ? 84.379 29.304 53.471 1.00 12.34 193 PHE A N 1
ATOM 1494 C CA . PHE A 1 193 ? 84.302 30.383 52.480 1.00 12.34 193 PHE A CA 1
ATOM 1495 C C . PHE A 1 193 ? 85.653 30.453 51.753 1.00 12.34 193 PHE A C 1
ATOM 1496 O O . PHE A 1 193 ? 86.681 30.735 52.367 1.00 12.34 193 PHE A O 1
ATOM 1504 N N . VAL A 1 194 ? 85.652 30.131 50.458 1.00 19.73 194 VAL A N 1
ATOM 1505 C CA . VAL A 1 194 ? 86.862 30.155 49.628 1.00 19.73 194 VAL A CA 1
ATOM 1506 C C . VAL A 1 194 ? 86.855 31.396 48.767 1.00 19.73 194 VAL A C 1
ATOM 1507 O O . VAL A 1 194 ? 85.846 31.696 48.131 1.00 19.73 194 VAL A O 1
ATOM 1511 N N . LEU A 1 195 ? 87.960 32.137 48.779 1.00 22.27 195 LEU A N 1
ATOM 1512 C CA . LEU A 1 195 ? 88.065 33.365 47.991 1.00 22.27 195 LEU A CA 1
ATOM 1513 C C . LEU A 1 195 ? 88.902 33.230 46.715 1.00 22.27 195 LEU A C 1
ATOM 1514 O O . LEU A 1 195 ? 89.220 34.243 46.074 1.00 22.27 195 LEU A O 1
ATOM 1519 N N . GLY A 1 196 ? 89.184 31.987 46.341 1.00 19.76 196 GLY A N 1
ATOM 1520 C CA . GLY A 1 196 ? 89.965 31.706 45.151 1.00 19.76 196 GLY A CA 1
ATOM 1521 C C . GLY A 1 196 ? 89.149 30.867 44.180 1.00 19.76 196 GLY A C 1
ATOM 1522 O O . GLY A 1 196 ? 89.687 29.975 43.536 1.00 19.76 196 GLY A O 1
ATOM 1523 N N . GLY A 1 197 ? 87.842 31.115 44.131 1.00 31.15 197 GLY A N 1
ATOM 1524 C CA . GLY A 1 197 ? 86.955 30.385 43.246 1.00 31.15 197 GLY A CA 1
ATOM 1525 C C . GLY A 1 197 ? 86.882 28.910 43.545 1.00 31.15 197 GLY A C 1
ATOM 1526 O O . GLY A 1 197 ? 87.564 28.428 44.447 1.00 31.15 197 GLY A O 1
ATOM 1527 N N . SER A 1 198 ? 85.998 28.205 42.834 1.00 20.74 198 SER A N 1
ATOM 1528 C CA . SER A 1 198 ? 85.840 26.763 43.022 1.00 20.74 198 SER A CA 1
ATOM 1529 C C . SER A 1 198 ? 87.068 25.990 42.549 1.00 20.74 198 SER A C 1
ATOM 1530 O O . SER A 1 198 ? 87.140 24.787 42.748 1.00 20.74 198 SER A O 1
ATOM 1533 N N . SER A 1 199 ? 88.031 26.708 41.970 1.00 22.86 199 SER A N 1
ATOM 1534 C CA . SER A 1 199 ? 89.262 26.120 41.478 1.00 22.86 199 SER A CA 1
ATOM 1535 C C . SER A 1 199 ? 90.115 25.773 42.661 1.00 22.86 199 SER A C 1
ATOM 1536 O O . SER A 1 199 ? 90.604 24.670 42.777 1.00 22.86 199 SER A O 1
ATOM 1539 N N . ASN A 1 200 ? 90.242 26.733 43.565 1.00 20.96 200 ASN A N 1
ATOM 1540 C CA . ASN A 1 200 ? 91.026 26.556 44.769 1.00 20.96 200 ASN A CA 1
ATOM 1541 C C . ASN A 1 200 ? 90.242 25.785 45.819 1.00 20.96 200 ASN A C 1
ATOM 1542 O O . ASN A 1 200 ? 90.829 25.165 46.685 1.00 20.96 200 ASN A O 1
ATOM 1547 N N . ALA A 1 201 ? 88.922 25.779 45.701 1.00 22.09 201 ALA A N 1
ATOM 1548 C CA . ALA A 1 201 ? 88.070 25.057 46.643 1.00 22.09 201 ALA A CA 1
ATOM 1549 C C . ALA A 1 201 ? 88.165 23.598 46.248 1.00 22.09 201 ALA A C 1
ATOM 1550 O O . ALA A 1 201 ? 87.950 22.725 47.096 1.00 22.09 201 ALA A O 1
ATOM 1552 N N . ASN A 1 202 ? 88.431 23.352 44.957 1.00 21.38 202 ASN A N 1
ATOM 1553 C CA . ASN A 1 202 ? 88.556 21.996 44.421 1.00 21.38 202 ASN A CA 1
ATOM 1554 C C . ASN A 1 202 ? 89.925 21.494 44.856 1.00 21.38 202 ASN A C 1
ATOM 1555 O O . ASN A 1 202 ? 90.098 20.314 45.088 1.00 21.38 202 ASN A O 1
ATOM 1560 N N . ASN A 1 203 ? 90.855 22.419 45.068 1.00 20.97 203 ASN A N 1
ATOM 1561 C CA . ASN A 1 203 ? 92.219 22.076 45.496 1.00 20.97 203 ASN A CA 1
ATOM 1562 C C . ASN A 1 203 ? 92.162 21.744 46.976 1.00 20.97 203 ASN A C 1
ATOM 1563 O O . ASN A 1 203 ? 92.923 20.929 47.443 1.00 20.97 203 ASN A O 1
ATOM 1568 N N . THR A 1 204 ? 91.265 22.405 47.696 1.00 20.20 204 THR A N 1
ATOM 1569 C CA . THR A 1 204 ? 91.096 22.189 49.121 1.00 20.20 204 THR A CA 1
ATOM 1570 C C . THR A 1 204 ? 90.545 20.814 49.384 1.00 20.20 204 THR A C 1
ATOM 1571 O O . THR A 1 204 ? 91.145 20.030 50.109 1.00 20.20 204 THR A O 1
ATOM 1575 N N . VAL A 1 205 ? 89.397 20.511 48.795 1.00 17.00 205 VAL A N 1
ATOM 1576 C CA . VAL A 1 205 ? 88.765 19.217 48.979 1.00 17.00 205 VAL A CA 1
ATOM 1577 C C . VAL A 1 205 ? 89.627 17.990 48.705 1.00 17.00 205 VAL A C 1
ATOM 1578 O O . VAL A 1 205 ? 89.788 17.113 49.568 1.00 17.00 205 VAL A O 1
ATOM 1582 N N . THR A 1 206 ? 90.204 17.937 47.512 1.00 24.28 206 THR A N 1
ATOM 1583 C CA . THR A 1 206 ? 91.043 16.811 47.119 1.00 24.28 206 THR A CA 1
ATOM 1584 C C . THR A 1 206 ? 92.400 16.699 47.843 1.00 24.28 206 THR A C 1
ATOM 1585 O O . THR A 1 206 ? 92.801 15.592 48.192 1.00 24.28 206 THR A O 1
ATOM 1589 N N . SER A 1 207 ? 93.061 17.813 48.140 1.00 23.64 207 SER A N 1
ATOM 1590 C CA . SER A 1 207 ? 94.351 17.779 48.828 1.00 23.64 207 SER A CA 1
ATOM 1591 C C . SER A 1 207 ? 94.202 17.430 50.313 1.00 23.64 207 SER A C 1
ATOM 1592 O O . SER A 1 207 ? 95.175 17.143 50.995 1.00 23.64 207 SER A O 1
ATOM 1595 N N . ALA A 1 208 ? 92.970 17.445 50.797 1.00 24.34 208 ALA A N 1
ATOM 1596 C CA . ALA A 1 208 ? 92.672 17.134 52.176 1.00 24.34 208 ALA A CA 1
ATOM 1597 C C . ALA A 1 208 ? 92.353 15.662 52.331 1.00 24.34 208 ALA A C 1
ATOM 1598 O O . ALA A 1 208 ? 92.639 15.078 53.364 1.00 24.34 208 ALA A O 1
ATOM 1600 N N . LEU A 1 209 ? 91.819 15.068 51.263 1.00 25.30 209 LEU A N 1
ATOM 1601 C CA . LEU A 1 209 ? 91.424 13.653 51.241 1.00 25.30 209 LEU A CA 1
ATOM 1602 C C . LEU A 1 209 ? 92.227 12.656 50.432 1.00 25.30 209 LEU A C 1
ATOM 1603 O O . LEU A 1 209 ? 92.322 11.495 50.799 1.00 25.30 209 LEU A O 1
ATOM 1608 N N . VAL A 1 210 ? 92.794 13.106 49.327 1.00 15.79 210 VAL A N 1
ATOM 1609 C CA . VAL A 1 210 ? 93.568 12.233 48.464 1.00 15.79 210 VAL A CA 1
ATOM 1610 C C . VAL A 1 210 ? 95.045 12.140 48.749 1.00 15.79 210 VAL A C 1
ATOM 1611 O O . VAL A 1 210 ? 95.748 13.130 48.682 1.00 15.79 210 VAL A O 1
ATOM 1615 N N . SER A 1 211 ? 95.499 10.910 48.973 1.00 28.53 211 SER A N 1
ATOM 1616 C CA . SER A 1 211 ? 96.896 10.585 49.268 1.00 28.53 211 SER A CA 1
ATOM 1617 C C . SER A 1 211 ? 97.487 10.017 47.976 1.00 28.53 211 SER A C 1
ATOM 1618 O O . SER A 1 211 ? 96.751 9.444 47.170 1.00 28.53 211 SER A O 1
ATOM 1621 N N . ASN A 1 212 ? 98.800 10.114 47.793 1.00 36.00 212 ASN A N 1
ATOM 1622 C CA . ASN A 1 212 ? 99.437 9.597 46.576 1.00 36.00 212 ASN A CA 1
ATOM 1623 C C . ASN A 1 212 ? 99.162 8.110 46.405 1.00 36.00 212 ASN A C 1
ATOM 1624 O O . ASN A 1 212 ? 99.548 7.310 47.248 1.00 36.00 212 ASN A O 1
ATOM 1629 N N . GLY A 1 213 ? 98.423 7.762 45.354 1.00 16.13 213 GLY A N 1
ATOM 1630 C CA . GLY A 1 213 ? 98.086 6.386 45.065 1.00 16.13 213 GLY A CA 1
ATOM 1631 C C . GLY A 1 213 ? 96.623 6.026 45.283 1.00 16.13 213 GLY A C 1
ATOM 1632 O O . GLY A 1 213 ? 96.190 4.990 44.801 1.00 16.13 213 GLY A O 1
ATOM 1633 N N . ASP A 1 214 ? 95.859 6.859 45.990 1.00 26.27 214 ASP A N 1
ATOM 1634 C CA . ASP A 1 214 ? 94.436 6.571 46.246 1.00 26.27 214 ASP A CA 1
ATOM 1635 C C . ASP A 1 214 ? 93.593 6.581 44.991 1.00 26.27 214 ASP A C 1
ATOM 1636 O O . ASP A 1 214 ? 93.861 7.340 44.078 1.00 26.27 214 ASP A O 1
ATOM 1641 N N . LEU A 1 215 ? 92.578 5.730 44.944 1.00 31.74 215 LEU A N 1
ATOM 1642 C CA . LEU A 1 215 ? 91.689 5.642 43.796 1.00 31.74 215 LEU A CA 1
ATOM 1643 C C . LEU A 1 215 ? 90.600 6.695 43.904 1.00 31.74 215 LEU A C 1
ATOM 1644 O O . LEU A 1 215 ? 90.004 6.878 44.954 1.00 31.74 215 LEU A O 1
ATOM 1649 N N . VAL A 1 216 ? 90.327 7.364 42.789 1.00 25.96 216 VAL A N 1
ATOM 1650 C CA . VAL A 1 216 ? 89.306 8.407 42.718 1.00 25.96 216 VAL A CA 1
ATOM 1651 C C . VAL A 1 216 ? 88.313 8.008 41.630 1.00 25.96 216 VAL A C 1
ATOM 1652 O O . VAL A 1 216 ? 88.721 7.717 40.513 1.00 25.96 216 VAL A O 1
ATOM 1656 N N . LEU A 1 217 ? 87.029 7.919 41.967 1.00 24.54 217 LEU A N 1
ATOM 1657 C CA . LEU A 1 217 ? 86.010 7.551 40.980 1.00 24.54 217 LEU A CA 1
ATOM 1658 C C . LEU A 1 217 ? 85.757 8.871 40.239 1.00 24.54 217 LEU A C 1
ATOM 1659 O O . LEU A 1 217 ? 85.012 9.754 40.695 1.00 24.54 217 LEU A O 1
ATOM 1664 N N . PHE A 1 218 ? 86.456 8.995 39.119 1.00 25.28 218 PHE A N 1
ATOM 1665 C CA . PHE A 1 218 ? 86.412 10.151 38.239 1.00 25.28 218 PHE A CA 1
ATOM 1666 C C . PHE A 1 218 ? 85.350 10.248 37.132 1.00 25.28 218 PHE A C 1
ATOM 1667 O O . PHE A 1 218 ? 85.212 9.357 36.292 1.00 25.28 218 PHE A O 1
ATOM 1675 N N . ASP A 1 219 ? 84.650 11.377 37.116 1.00 26.28 219 ASP A N 1
ATOM 1676 C CA . ASP A 1 219 ? 83.601 11.700 36.155 1.00 26.28 219 ASP A CA 1
ATOM 1677 C C . ASP A 1 219 ? 84.433 12.287 35.016 1.00 26.28 219 ASP A C 1
ATOM 1678 O O . ASP A 1 219 ? 85.236 13.186 35.246 1.00 26.28 219 ASP A O 1
ATOM 1683 N N . ARG A 1 220 ? 84.251 11.797 33.796 1.00 18.42 220 ARG A N 1
ATOM 1684 C CA . ARG A 1 220 ? 85.029 12.306 32.648 1.00 18.42 220 ARG A CA 1
ATOM 1685 C C . ARG A 1 220 ? 84.711 13.775 32.293 1.00 18.42 220 ARG A C 1
ATOM 1686 O O . ARG A 1 220 ? 85.517 14.457 31.659 1.00 18.42 220 ARG A O 1
ATOM 1694 N N . ASN A 1 221 ? 83.565 14.263 32.770 1.00 25.49 221 ASN A N 1
ATOM 1695 C CA . ASN A 1 221 ? 83.098 15.638 32.542 1.00 25.49 221 ASN A CA 1
ATOM 1696 C C . ASN A 1 221 ? 83.741 16.660 33.491 1.00 25.49 221 ASN A C 1
ATOM 1697 O O . ASN A 1 221 ? 83.652 17.852 33.267 1.00 25.49 221 ASN A O 1
ATOM 1702 N N . ASN A 1 222 ? 84.462 16.176 34.486 1.00 15.26 222 ASN A N 1
ATOM 1703 C CA . ASN A 1 222 ? 85.094 17.044 35.442 1.00 15.26 222 ASN A CA 1
ATOM 1704 C C . ASN A 1 222 ? 85.965 18.144 34.922 1.00 15.26 222 ASN A C 1
ATOM 1705 O O . ASN A 1 222 ? 86.768 17.932 34.043 1.00 15.26 222 ASN A O 1
ATOM 1710 N N . HIS A 1 223 ? 85.812 19.304 35.556 1.00 15.29 223 HIS A N 1
ATOM 1711 C CA . HIS A 1 223 ? 86.528 20.552 35.258 1.00 15.29 223 HIS A CA 1
ATOM 1712 C C . HIS A 1 223 ? 88.049 20.357 35.379 1.00 15.29 223 HIS A C 1
ATOM 1713 O O . HIS A 1 223 ? 88.502 19.466 36.115 1.00 15.29 223 HIS A O 1
ATOM 1720 N N . LYS A 1 224 ? 88.838 21.181 34.689 1.00 22.81 224 LYS A N 1
ATOM 1721 C CA . LYS A 1 224 ? 90.295 21.067 34.726 1.00 22.81 224 LYS A CA 1
ATOM 1722 C C . LYS A 1 224 ? 90.900 21.055 36.130 1.00 22.81 224 LYS A C 1
ATOM 1723 O O . LYS A 1 224 ? 91.850 20.298 36.393 1.00 22.81 224 LYS A O 1
ATOM 1729 N N . SER A 1 225 ? 90.311 21.821 37.049 1.00 27.58 225 SER A N 1
ATOM 1730 C CA . SER A 1 225 ? 90.780 21.911 38.440 1.00 27.58 225 SER A CA 1
ATOM 1731 C C . SER A 1 225 ? 90.686 20.591 39.181 1.00 27.58 225 SER A C 1
ATOM 1732 O O . SER A 1 225 ? 91.436 20.347 40.112 1.00 27.58 225 SER A O 1
ATOM 1735 N N . VAL A 1 226 ? 89.750 19.743 38.781 1.00 17.70 226 VAL A N 1
ATOM 1736 C CA . VAL A 1 226 ? 89.582 18.461 39.424 1.00 17.70 226 VAL A CA 1
ATOM 1737 C C . VAL A 1 226 ? 90.552 17.447 38.837 1.00 17.70 226 VAL A C 1
ATOM 1738 O O . VAL A 1 226 ? 90.799 16.413 39.446 1.00 17.70 226 VAL A O 1
ATOM 1742 N N . TYR A 1 227 ? 91.032 17.696 37.620 1.00 22.75 227 TYR A N 1
ATOM 1743 C CA . TYR A 1 227 ? 91.989 16.797 36.960 1.00 22.75 227 TYR A CA 1
ATOM 1744 C C . TYR A 1 227 ? 93.364 17.105 37.521 1.00 22.75 227 TYR A C 1
ATOM 1745 O O . TYR A 1 227 ? 94.156 16.202 37.782 1.00 22.75 227 TYR A O 1
ATOM 1754 N N . ASN A 1 228 ? 93.623 18.402 37.672 1.00 24.82 228 ASN A N 1
ATOM 1755 C CA . ASN A 1 228 ? 94.886 18.933 38.184 1.00 24.82 228 ASN A CA 1
ATOM 1756 C C . ASN A 1 228 ? 95.174 18.670 39.649 1.00 24.82 228 ASN A C 1
ATOM 1757 O O . ASN A 1 228 ? 96.288 18.307 39.995 1.00 24.82 228 ASN A O 1
ATOM 1762 N N . SER A 1 229 ? 94.180 18.898 40.501 1.00 13.35 229 SER A N 1
ATOM 1763 C CA . SER A 1 229 ? 94.316 18.693 41.939 1.00 13.35 229 SER A CA 1
ATOM 1764 C C . SER A 1 229 ? 94.244 17.244 42.387 1.00 13.35 229 SER A C 1
ATOM 1765 O O . SER A 1 229 ? 95.206 16.749 42.945 1.00 13.35 229 SER A O 1
ATOM 1768 N N . ALA A 1 230 ? 93.161 16.539 42.048 1.00 15.86 230 ALA A N 1
ATOM 1769 C CA . ALA A 1 230 ? 92.978 15.139 42.434 1.00 15.86 230 ALA A CA 1
ATOM 1770 C C . ALA A 1 230 ? 93.964 14.180 41.866 1.00 15.86 230 ALA A C 1
ATOM 1771 O O . ALA A 1 230 ? 94.385 13.278 42.568 1.00 15.86 230 ALA A O 1
ATOM 1773 N N . LEU A 1 231 ? 94.366 14.385 40.617 1.00 19.92 231 LEU A N 1
ATOM 1774 C CA . LEU A 1 231 ? 95.326 13.500 39.956 1.00 19.92 231 LEU A CA 1
ATOM 1775 C C . LEU A 1 231 ? 96.753 14.036 39.791 1.00 19.92 231 LEU A C 1
ATOM 1776 O O . LEU A 1 231 ? 97.691 13.481 40.362 1.00 19.92 231 LEU A O 1
ATOM 1781 N N . ALA A 1 232 ? 96.929 15.105 39.018 1.00 18.25 232 ALA A N 1
ATOM 1782 C CA . ALA A 1 232 ? 98.246 15.674 38.803 1.00 18.25 232 ALA A CA 1
ATOM 1783 C C . ALA A 1 232 ? 98.996 16.170 40.019 1.00 18.25 232 ALA A C 1
ATOM 1784 O O . ALA A 1 232 ? 100.192 15.961 40.101 1.00 18.25 232 ALA A O 1
ATOM 1786 N N . MET A 1 233 ? 98.312 16.824 40.955 1.00 34.61 233 MET A N 1
ATOM 1787 C CA . MET A 1 233 ? 98.980 17.326 42.150 1.00 34.61 233 MET A CA 1
ATOM 1788 C C . MET A 1 233 ? 99.062 16.318 43.293 1.00 34.61 233 MET A C 1
ATOM 1789 O O . MET A 1 233 ? 100.150 15.896 43.666 1.00 34.61 233 MET A O 1
ATOM 1794 N N . ALA A 1 234 ? 97.903 15.846 43.747 1.00 18.39 234 ALA A N 1
ATOM 1795 C CA . ALA A 1 234 ? 97.809 14.870 44.846 1.00 18.39 234 ALA A CA 1
ATOM 1796 C C . ALA A 1 234 ? 98.340 13.471 44.562 1.00 18.39 234 ALA A C 1
ATOM 1797 O O . ALA A 1 234 ? 98.888 12.820 45.444 1.00 18.39 234 ALA A O 1
ATOM 1799 N N . GLY A 1 235 ? 98.181 13.007 43.327 1.00 21.64 235 GLY A N 1
ATOM 1800 C CA . GLY A 1 235 ? 98.664 11.682 42.980 1.00 21.64 235 GLY A CA 1
ATOM 1801 C C . GLY A 1 235 ? 97.584 10.617 42.987 1.00 21.64 235 GLY A C 1
ATOM 1802 O O . GLY A 1 235 ? 97.886 9.446 43.125 1.00 21.64 235 GLY A O 1
ATOM 1803 N N . GLY A 1 236 ? 96.323 11.030 42.900 1.00 17.72 236 GLY A N 1
ATOM 1804 C CA . GLY A 1 236 ? 95.219 10.085 42.888 1.00 17.72 236 GLY A CA 1
ATOM 1805 C C . GLY A 1 236 ? 95.212 9.390 41.540 1.00 17.72 236 GLY A C 1
ATOM 1806 O O . GLY A 1 236 ? 95.755 9.900 40.554 1.00 17.72 236 GLY A O 1
ATOM 1807 N N . ARG A 1 237 ? 94.638 8.197 41.485 1.00 23.92 237 ARG A N 1
ATOM 1808 C CA . ARG A 1 237 ? 94.572 7.462 40.239 1.00 23.92 237 ARG A CA 1
ATOM 1809 C C . ARG A 1 237 ? 93.125 7.275 39.876 1.00 23.92 237 ARG A C 1
ATOM 1810 O O . ARG A 1 237 ? 92.345 6.695 40.634 1.00 23.92 237 ARG A O 1
ATOM 1818 N N . PRO A 1 238 ? 92.746 7.817 38.699 1.00 20.56 238 PRO A N 1
ATOM 1819 C CA . PRO A 1 238 ? 91.393 7.779 38.158 1.00 20.56 238 PRO A CA 1
ATOM 1820 C C . PRO A 1 238 ? 90.854 6.478 37.597 1.00 20.56 238 PRO A C 1
ATOM 1821 O O . PRO A 1 238 ? 91.577 5.644 37.055 1.00 20.56 238 PRO A O 1
ATOM 1825 N N . VAL A 1 239 ? 89.545 6.339 37.773 1.00 22.68 239 VAL A N 1
ATOM 1826 C CA . VAL A 1 239 ? 88.750 5.209 37.317 1.00 22.68 239 VAL A CA 1
ATOM 1827 C C . VAL A 1 239 ? 87.653 6.084 36.716 1.00 22.68 239 VAL A C 1
ATOM 1828 O O . VAL A 1 239 ? 86.768 6.569 37.433 1.00 22.68 239 VAL A O 1
ATOM 1832 N N . TYR A 1 240 ? 87.856 6.407 35.434 1.00 16.65 240 TYR A N 1
ATOM 1833 C CA . TYR A 1 240 ? 86.962 7.249 34.634 1.00 16.65 240 TYR A CA 1
ATOM 1834 C C . TYR A 1 240 ? 85.634 6.643 34.291 1.00 16.65 240 TYR A C 1
ATOM 1835 O O . TYR A 1 240 ? 85.567 5.484 33.939 1.00 16.65 240 TYR A O 1
ATOM 1844 N N . LEU A 1 241 ? 84.580 7.443 34.399 1.00 23.70 241 LEU A N 1
ATOM 1845 C CA . LEU A 1 241 ? 83.214 7.012 34.092 1.00 23.70 241 LEU A CA 1
ATOM 1846 C C . LEU A 1 241 ? 82.790 7.731 32.794 1.00 23.70 241 LEU A C 1
ATOM 1847 O O . LEU A 1 241 ? 82.847 8.956 32.729 1.00 23.70 241 LEU A O 1
ATOM 1852 N N . GLN A 1 242 ? 82.407 6.979 31.759 1.00 22.09 242 GLN A N 1
ATOM 1853 C CA . GLN A 1 242 ? 81.995 7.593 30.495 1.00 22.09 242 GLN A CA 1
ATOM 1854 C C . GLN A 1 242 ? 80.732 8.412 30.614 1.00 22.09 242 GLN A C 1
ATOM 1855 O O . GLN A 1 242 ? 79.807 8.052 31.330 1.00 22.09 242 GLN A O 1
ATOM 1861 N N . THR A 1 243 ? 80.706 9.513 29.879 1.00 33.06 243 THR A N 1
ATOM 1862 C CA . THR A 1 243 ? 79.581 10.436 29.866 1.00 33.06 243 THR A CA 1
ATOM 1863 C C . THR A 1 243 ? 78.837 10.557 28.533 1.00 33.06 243 THR A C 1
ATOM 1864 O O . THR A 1 243 ? 79.360 10.192 27.492 1.00 33.06 243 THR A O 1
ATOM 1868 N N . ASN A 1 244 ? 77.608 11.066 28.596 1.00 27.26 244 ASN A N 1
ATOM 1869 C CA . ASN A 1 244 ? 76.740 11.259 27.422 1.00 27.26 244 ASN A CA 1
ATOM 1870 C C . ASN A 1 244 ? 76.948 12.563 26.685 1.00 27.26 244 ASN A C 1
ATOM 1871 O O . ASN A 1 244 ? 77.187 13.600 27.295 1.00 27.26 244 ASN A O 1
ATOM 1876 N N . ARG A 1 245 ? 76.738 12.519 25.376 1.00 27.68 245 ARG A N 1
ATOM 1877 C CA . ARG A 1 245 ? 76.877 13.663 24.483 1.00 27.68 245 ARG A CA 1
ATOM 1878 C C . ARG A 1 245 ? 75.872 13.422 23.359 1.00 27.68 245 ARG A C 1
ATOM 1879 O O . ARG A 1 245 ? 75.691 12.299 22.912 1.00 27.68 245 ARG A O 1
ATOM 1887 N N . ASN A 1 246 ? 75.110 14.448 23.007 1.00 17.15 246 ASN A N 1
ATOM 1888 C CA . ASN A 1 246 ? 74.121 14.332 21.948 1.00 17.15 246 ASN A CA 1
ATOM 1889 C C . ASN A 1 246 ? 74.630 15.030 20.678 1.00 17.15 246 ASN A C 1
ATOM 1890 O O . ASN A 1 246 ? 75.798 15.500 20.675 1.00 17.15 246 ASN A O 1
ATOM 1895 N N . PRO A 1 247 ? 73.839 15.023 19.553 1.00 24.66 247 PRO A N 1
ATOM 1896 C CA . PRO A 1 247 ? 74.293 15.684 18.324 1.00 24.66 247 PRO A CA 1
ATOM 1897 C C . PRO A 1 247 ? 74.536 17.183 18.391 1.00 24.66 247 PRO A C 1
ATOM 1898 O O . PRO A 1 247 ? 74.786 17.783 17.365 1.00 24.66 247 PRO A O 1
ATOM 1902 N N . TYR A 1 248 ? 74.304 17.791 19.560 1.00 36.92 248 TYR A N 1
ATOM 1903 C CA . TYR A 1 248 ? 74.530 19.235 19.771 1.00 36.92 248 TYR A CA 1
ATOM 1904 C C . TYR A 1 248 ? 75.844 19.417 20.539 1.00 36.92 248 TYR A C 1
ATOM 1905 O O . TYR A 1 248 ? 76.281 20.540 20.755 1.00 36.92 248 TYR A O 1
ATOM 1914 N N . GLY A 1 249 ? 76.425 18.301 20.992 1.00 40.70 249 GLY A N 1
ATOM 1915 C CA . GLY A 1 249 ? 77.668 18.342 21.733 1.00 40.70 249 GLY A CA 1
ATOM 1916 C C . GLY A 1 249 ? 77.441 18.788 23.167 1.00 40.70 249 GLY A C 1
ATOM 1917 O O . GLY A 1 249 ? 78.338 19.324 23.805 1.00 40.70 249 GLY A O 1
ATOM 1918 N N . PHE A 1 250 ? 76.226 18.568 23.663 1.00 21.75 250 PHE A N 1
ATOM 1919 C CA . PHE A 1 250 ? 75.841 18.936 25.024 1.00 21.75 250 PHE A CA 1
ATOM 1920 C C . PHE A 1 250 ? 76.441 18.019 26.070 1.00 21.75 250 PHE A C 1
ATOM 1921 O O . PHE A 1 250 ? 76.425 16.809 25.899 1.00 21.75 250 PHE A O 1
ATOM 1929 N N . ILE A 1 251 ? 76.965 18.620 27.144 1.00 24.14 251 ILE A N 1
ATOM 1930 C CA . ILE A 1 251 ? 77.583 17.893 28.250 1.00 24.14 251 ILE A CA 1
ATOM 1931 C C . ILE A 1 251 ? 76.472 17.214 29.045 1.00 24.14 251 ILE A C 1
ATOM 1932 O O . ILE A 1 251 ? 75.769 17.868 29.807 1.00 24.14 251 ILE A O 1
ATOM 1937 N N . GLY A 1 252 ? 76.254 15.925 28.795 1.00 25.18 252 GLY A N 1
ATOM 1938 C CA . GLY A 1 252 ? 75.219 15.189 29.504 1.00 25.18 252 GLY A CA 1
ATOM 1939 C C . GLY A 1 252 ? 75.810 14.475 30.708 1.00 25.18 252 GLY A C 1
ATOM 1940 O O . GLY A 1 252 ? 77.015 14.573 30.959 1.00 25.18 252 GLY A O 1
ATOM 1941 N N . GLY A 1 253 ? 74.985 13.713 31.419 1.00 30.25 253 GLY A N 1
ATOM 1942 C CA . GLY A 1 253 ? 75.458 12.995 32.593 1.00 30.25 253 GLY A CA 1
ATOM 1943 C C . GLY A 1 253 ? 76.158 11.681 32.338 1.00 30.25 253 GLY A C 1
ATOM 1944 O O . GLY A 1 253 ? 76.328 11.234 31.213 1.00 30.25 253 GLY A O 1
ATOM 1945 N N . ILE A 1 254 ? 76.558 11.033 33.414 1.00 29.39 254 ILE A N 1
ATOM 1946 C CA . ILE A 1 254 ? 77.246 9.752 33.344 1.00 29.39 254 ILE A CA 1
ATOM 1947 C C . ILE A 1 254 ? 76.296 8.660 32.848 1.00 29.39 254 ILE A C 1
ATOM 1948 O O . ILE A 1 254 ? 75.108 8.691 33.142 1.00 29.39 254 ILE A O 1
ATOM 1953 N N . TYR A 1 255 ? 76.834 7.679 32.128 1.00 23.59 255 TYR A N 1
ATOM 1954 C CA . TYR A 1 255 ? 76.022 6.581 31.598 1.00 23.59 255 TYR A CA 1
ATOM 1955 C C . TYR A 1 255 ? 75.334 5.788 32.705 1.00 23.59 255 TYR A C 1
ATOM 1956 O O . TYR A 1 255 ? 75.902 5.592 33.773 1.00 23.59 255 TYR A O 1
ATOM 1965 N N . ASP A 1 256 ? 74.084 5.407 32.481 1.00 34.74 256 ASP A N 1
ATOM 1966 C CA . ASP A 1 256 ? 73.306 4.638 33.449 1.00 34.74 256 ASP A CA 1
ATOM 1967 C C . ASP A 1 256 ? 73.984 3.292 33.779 1.00 34.74 256 ASP A C 1
ATOM 1968 O O . ASP A 1 256 ? 74.041 2.884 34.944 1.00 34.74 256 ASP A O 1
ATOM 1973 N N . SER A 1 257 ? 74.519 2.627 32.755 1.00 35.36 257 SER A N 1
ATOM 1974 C CA . SER A 1 257 ? 75.202 1.333 32.879 1.00 35.36 257 SER A CA 1
ATOM 1975 C C . SER A 1 257 ? 76.550 1.387 33.617 1.00 35.36 257 SER A C 1
ATOM 1976 O O . SER A 1 257 ? 77.151 0.336 33.902 1.00 35.36 257 SER A O 1
ATOM 1979 N N . ASP A 1 258 ? 77.058 2.597 33.826 1.00 41.27 258 ASP A N 1
ATOM 1980 C CA . ASP A 1 258 ? 78.326 2.827 34.509 1.00 41.27 258 ASP A CA 1
ATOM 1981 C C . ASP A 1 258 ? 78.108 2.866 36.008 1.00 41.27 258 ASP A C 1
ATOM 1982 O O . ASP A 1 258 ? 79.073 2.813 36.769 1.00 41.27 258 ASP A O 1
ATOM 1987 N N . PHE A 1 259 ? 76.865 3.059 36.421 1.00 38.01 259 PHE A N 1
ATOM 1988 C CA . PHE A 1 259 ? 76.535 3.111 37.835 1.00 38.01 259 PHE A CA 1
ATOM 1989 C C . PHE A 1 259 ? 76.227 1.666 38.265 1.00 38.01 259 PHE A C 1
ATOM 1990 O O . PHE A 1 259 ? 75.204 1.389 38.896 1.00 38.01 259 PHE A O 1
ATOM 1998 N N . ASP A 1 260 ? 77.106 0.749 37.889 1.00 47.85 260 ASP A N 1
ATOM 1999 C CA . ASP A 1 260 ? 76.939 -0.658 38.234 1.00 47.85 260 ASP A CA 1
ATOM 2000 C C . ASP A 1 260 ? 78.184 -1.081 38.990 1.00 47.85 260 ASP A C 1
ATOM 2001 O O . ASP A 1 260 ? 79.296 -0.904 38.496 1.00 47.85 260 ASP A O 1
ATOM 2006 N N . GLU A 1 261 ? 77.996 -1.684 40.164 1.00 58.44 261 GLU A N 1
ATOM 2007 C CA . GLU A 1 261 ? 79.118 -2.133 40.993 1.00 58.44 261 GLU A CA 1
ATOM 2008 C C . GLU A 1 261 ? 80.049 -3.128 40.306 1.00 58.44 261 GLU A C 1
ATOM 2009 O O . GLU A 1 261 ? 81.251 -3.114 40.554 1.00 58.44 261 GLU A O 1
ATOM 2015 N N . LYS A 1 262 ? 79.492 -3.998 39.469 1.00 54.87 262 LYS A N 1
ATOM 2016 C CA . LYS A 1 262 ? 80.292 -4.987 38.760 1.00 54.87 262 LYS A CA 1
ATOM 2017 C C . LYS A 1 262 ? 81.162 -4.358 37.687 1.00 54.87 262 LYS A C 1
ATOM 2018 O O . LYS A 1 262 ? 82.234 -4.869 37.407 1.00 54.87 262 LYS A O 1
ATOM 2024 N N . LYS A 1 263 ? 80.719 -3.257 37.092 1.00 44.79 263 LYS A N 1
ATOM 2025 C CA . LYS A 1 263 ? 81.525 -2.611 36.058 1.00 44.79 263 LYS A CA 1
ATOM 2026 C C . LYS A 1 263 ? 82.604 -1.770 36.702 1.00 44.79 263 LYS A C 1
ATOM 2027 O O . LYS A 1 263 ? 83.739 -1.715 36.212 1.00 44.79 263 LYS A O 1
ATOM 2033 N N . ILE A 1 264 ? 82.221 -1.107 37.791 1.00 29.53 264 ILE A N 1
ATOM 2034 C CA . ILE A 1 264 ? 83.106 -0.235 38.560 1.00 29.53 264 ILE A CA 1
ATOM 2035 C C . ILE A 1 264 ? 84.296 -0.996 39.137 1.00 29.53 264 ILE A C 1
ATOM 2036 O O . ILE A 1 264 ? 85.432 -0.553 38.999 1.00 29.53 264 ILE A O 1
ATOM 2041 N N . ARG A 1 265 ? 84.051 -2.145 39.761 1.00 25.15 265 ARG A N 1
ATOM 2042 C CA . ARG A 1 265 ? 85.125 -2.955 40.340 1.00 25.15 265 ARG A CA 1
ATOM 2043 C C . ARG A 1 265 ? 85.991 -3.546 39.256 1.00 25.15 265 ARG A C 1
ATOM 2044 O O . ARG A 1 265 ? 87.172 -3.750 39.477 1.00 25.15 265 ARG A O 1
ATOM 2052 N N . GLU A 1 266 ? 85.414 -3.795 38.085 1.00 36.55 266 GLU A N 1
ATOM 2053 C CA . GLU A 1 266 ? 86.154 -4.364 36.963 1.00 36.55 266 GLU A CA 1
ATOM 2054 C C . GLU A 1 266 ? 87.053 -3.280 36.394 1.00 36.55 266 GLU A C 1
ATOM 2055 O O . GLU A 1 266 ? 88.204 -3.524 36.055 1.00 36.55 266 GLU A O 1
ATOM 2061 N N . LEU A 1 267 ? 86.491 -2.085 36.304 1.00 26.52 267 LEU A N 1
ATOM 2062 C CA . LEU A 1 267 ? 87.153 -0.888 35.794 1.00 26.52 267 LEU A CA 1
ATOM 2063 C C . LEU A 1 267 ? 88.329 -0.494 36.701 1.00 26.52 267 LEU A C 1
ATOM 2064 O O . LEU A 1 267 ? 89.381 -0.048 36.236 1.00 26.52 267 LEU A O 1
ATOM 2069 N N . ALA A 1 268 ? 88.113 -0.669 37.999 1.00 45.06 268 ALA A N 1
ATOM 2070 C CA . ALA A 1 268 ? 89.091 -0.347 39.027 1.00 45.06 268 ALA A CA 1
ATOM 2071 C C . ALA A 1 268 ? 90.352 -1.197 39.049 1.00 45.06 268 ALA A C 1
ATOM 2072 O O . ALA A 1 268 ? 91.088 -1.177 40.033 1.00 45.06 268 ALA A O 1
ATOM 2074 N N . ALA A 1 269 ? 90.598 -1.947 37.985 1.00 53.63 269 ALA A N 1
ATOM 2075 C CA . ALA A 1 269 ? 91.800 -2.773 37.933 1.00 53.63 269 ALA A CA 1
ATOM 2076 C C . ALA A 1 269 ? 93.039 -1.904 37.583 1.00 53.63 269 ALA A C 1
ATOM 2077 O O . ALA A 1 269 ? 93.644 -2.040 36.504 1.00 53.63 269 ALA A O 1
ATOM 2079 N N . LYS A 1 270 ? 93.280 -0.917 38.460 1.00 49.28 270 LYS A N 1
ATOM 2080 C CA . LYS A 1 270 ? 94.396 0.040 38.387 1.00 49.28 270 LYS A CA 1
ATOM 2081 C C . LYS A 1 270 ? 95.310 -0.632 39.404 1.00 49.28 270 LYS A C 1
ATOM 2082 O O . LYS A 1 270 ? 96.532 -0.646 39.268 1.00 49.28 270 LYS A O 1
ATOM 2088 N N . VAL A 1 271 ? 94.658 -1.170 40.445 1.00 28.35 271 VAL A N 1
ATOM 2089 C CA . VAL A 1 271 ? 95.267 -1.912 41.582 1.00 28.35 271 VAL A CA 1
ATOM 2090 C C . VAL A 1 271 ? 94.326 -3.104 41.737 1.00 28.35 271 VAL A C 1
ATOM 2091 O O . VAL A 1 271 ? 93.145 -2.925 42.064 1.00 28.35 271 VAL A O 1
ATOM 2095 N N . ASP A 1 272 ? 94.844 -4.313 41.554 1.00 47.21 272 ASP A N 1
ATOM 2096 C CA . ASP A 1 272 ? 93.997 -5.489 41.679 1.00 47.21 272 ASP A CA 1
ATOM 2097 C C . ASP A 1 272 ? 93.442 -5.756 43.069 1.00 47.21 272 ASP A C 1
ATOM 2098 O O . ASP A 1 272 ? 92.304 -6.173 43.186 1.00 47.21 272 ASP A O 1
ATOM 2103 N N . PRO A 1 273 ? 94.235 -5.540 44.150 1.00 86.36 273 PRO A N 1
ATOM 2104 C CA . PRO A 1 273 ? 93.640 -5.821 45.464 1.00 86.36 273 PRO A CA 1
ATOM 2105 C C . PRO A 1 273 ? 92.813 -4.698 46.073 1.00 86.36 273 PRO A C 1
ATOM 2106 O O . PRO A 1 273 ? 91.934 -4.957 46.885 1.00 86.36 273 PRO A O 1
ATOM 2110 N N . GLU A 1 274 ? 93.061 -3.464 45.634 1.00 50.51 274 GLU A N 1
ATOM 2111 C CA . GLU A 1 274 ? 92.332 -2.296 46.137 1.00 50.51 274 GLU A CA 1
ATOM 2112 C C . GLU A 1 274 ? 90.882 -2.311 45.678 1.00 50.51 274 GLU A C 1
ATOM 2113 O O . GLU A 1 274 ? 90.092 -1.525 46.169 1.00 50.51 274 GLU A O 1
ATOM 2119 N N . ARG A 1 275 ? 90.527 -3.264 44.809 1.00 86.89 275 ARG A N 1
ATOM 2120 C CA . ARG A 1 275 ? 89.163 -3.404 44.284 1.00 86.89 275 ARG A CA 1
ATOM 2121 C C . ARG A 1 275 ? 88.546 -4.775 44.552 1.00 86.89 275 ARG A C 1
ATOM 2122 O O . ARG A 1 275 ? 87.340 -4.905 44.722 1.00 86.89 275 ARG A O 1
ATOM 2130 N N . ALA A 1 276 ? 89.404 -5.788 44.518 1.00 100.00 276 ALA A N 1
ATOM 2131 C CA . ALA A 1 276 ? 89.049 -7.192 44.728 1.00 100.00 276 ALA A CA 1
ATOM 2132 C C . ALA A 1 276 ? 88.265 -7.555 45.960 1.00 100.00 276 ALA A C 1
ATOM 2133 O O . ALA A 1 276 ? 87.328 -8.360 45.897 1.00 100.00 276 ALA A O 1
ATOM 2135 N N . LYS A 1 277 ? 88.642 -6.967 47.083 1.00 100.00 277 LYS A N 1
ATOM 2136 C CA . LYS A 1 277 ? 87.962 -7.264 48.322 1.00 100.00 277 LYS A CA 1
ATOM 2137 C C . LYS A 1 277 ? 87.553 -6.014 49.064 1.00 100.00 277 LYS A C 1
ATOM 2138 O O . LYS A 1 277 ? 86.522 -6.034 49.736 1.00 100.00 277 LYS A O 1
ATOM 2144 N N . TRP A 1 278 ? 88.284 -4.911 48.858 1.00 23.36 278 TRP A N 1
ATOM 2145 C CA . TRP A 1 278 ? 87.978 -3.652 49.556 1.00 23.36 278 TRP A CA 1
ATOM 2146 C C . TRP A 1 278 ? 86.521 -3.292 49.432 1.00 23.36 278 TRP A C 1
ATOM 2147 O O . TRP A 1 278 ? 85.992 -3.266 48.338 1.00 23.36 278 TRP A O 1
ATOM 2158 N N . LYS A 1 279 ? 85.847 -3.155 50.566 1.00 41.23 279 LYS A N 1
ATOM 2159 C CA . LYS A 1 279 ? 84.437 -2.820 50.549 1.00 41.23 279 LYS A CA 1
ATOM 2160 C C . LYS A 1 279 ? 84.279 -1.445 49.919 1.00 41.23 279 LYS A C 1
ATOM 2161 O O . LYS A 1 279 ? 83.325 -1.198 49.166 1.00 41.23 279 LYS A O 1
ATOM 2167 N N . ARG A 1 280 ? 85.242 -0.574 50.222 1.00 37.31 280 ARG A N 1
ATOM 2168 C CA . ARG A 1 280 ? 85.300 0.792 49.728 1.00 37.31 280 ARG A CA 1
ATOM 2169 C C . ARG A 1 280 ? 86.635 1.020 49.026 1.00 37.31 280 ARG A C 1
ATOM 2170 O O . ARG A 1 280 ? 87.634 1.327 49.661 1.00 37.31 280 ARG A O 1
ATOM 2178 N N . PRO A 1 281 ? 86.681 0.775 47.695 1.00 22.07 281 PRO A N 1
ATOM 2179 C CA . PRO A 1 281 ? 87.920 0.974 46.925 1.00 22.07 281 PRO A CA 1
ATOM 2180 C C . PRO A 1 281 ? 88.297 2.416 46.607 1.00 22.07 281 PRO A C 1
ATOM 2181 O O . PRO A 1 281 ? 89.436 2.680 46.193 1.00 22.07 281 PRO A O 1
ATOM 2185 N N . PHE A 1 282 ? 87.337 3.334 46.766 1.00 19.65 282 PHE A N 1
ATOM 2186 C CA . PHE A 1 282 ? 87.575 4.752 46.483 1.00 19.65 282 PHE A CA 1
ATOM 2187 C C . PHE A 1 282 ? 87.552 5.635 47.701 1.00 19.65 282 PHE A C 1
ATOM 2188 O O . PHE A 1 282 ? 86.651 5.540 48.541 1.00 19.65 282 PHE A O 1
ATOM 2196 N N . ARG A 1 283 ? 88.528 6.528 47.741 1.00 24.77 283 ARG A N 1
ATOM 2197 C CA . ARG A 1 283 ? 88.680 7.477 48.818 1.00 24.77 283 ARG A CA 1
ATOM 2198 C C . ARG A 1 283 ? 87.730 8.645 48.535 1.00 24.77 283 ARG A C 1
ATOM 2199 O O . ARG A 1 283 ? 87.002 9.119 49.417 1.00 24.77 283 ARG A O 1
ATOM 2207 N N . LEU A 1 284 ? 87.759 9.089 47.283 1.00 25.16 284 LEU A N 1
ATOM 2208 C CA . LEU A 1 284 ? 86.947 10.186 46.805 1.00 25.16 284 LEU A CA 1
ATOM 2209 C C . LEU A 1 284 ? 86.303 9.845 45.470 1.00 25.16 284 LEU A C 1
ATOM 2210 O O . LEU A 1 284 ? 86.835 9.048 44.689 1.00 25.16 284 LEU A O 1
ATOM 2215 N N . ALA A 1 285 ? 85.145 10.441 45.230 1.00 25.44 285 ALA A N 1
ATOM 2216 C CA . ALA A 1 285 ? 84.418 10.227 43.992 1.00 25.44 285 ALA A CA 1
ATOM 2217 C C . ALA A 1 285 ? 83.990 11.641 43.654 1.00 25.44 285 ALA A C 1
ATOM 2218 O O . ALA A 1 285 ? 83.413 12.313 44.503 1.00 25.44 285 ALA A O 1
ATOM 2220 N N . VAL A 1 286 ? 84.431 12.142 42.504 1.00 20.53 286 VAL A N 1
ATOM 2221 C CA . VAL A 1 286 ? 84.046 13.492 42.105 1.00 20.53 286 VAL A CA 1
ATOM 2222 C C . VAL A 1 286 ? 83.066 13.372 40.954 1.00 20.53 286 VAL A C 1
ATOM 2223 O O . VAL A 1 286 ? 83.350 12.699 39.960 1.00 20.53 286 VAL A O 1
ATOM 2227 N N . ILE A 1 287 ? 81.870 13.915 41.145 1.00 26.87 287 ILE A N 1
ATOM 2228 C CA . ILE A 1 287 ? 80.817 13.893 40.138 1.00 26.87 287 ILE A CA 1
ATOM 2229 C C . ILE A 1 287 ? 80.465 15.377 39.944 1.00 26.87 287 ILE A C 1
ATOM 2230 O O . ILE A 1 287 ? 80.472 16.134 40.915 1.00 26.87 287 ILE A O 1
ATOM 2235 N N . GLN A 1 288 ? 80.196 15.798 38.707 1.00 21.93 288 GLN A N 1
ATOM 2236 C CA . GLN A 1 288 ? 79.846 17.190 38.410 1.00 21.93 288 GLN A CA 1
ATOM 2237 C C . GLN A 1 288 ? 78.324 17.230 38.415 1.00 21.93 288 GLN A C 1
ATOM 2238 O O . GLN A 1 288 ? 77.691 16.906 37.425 1.00 21.93 288 GLN A O 1
ATOM 2244 N N . LEU A 1 289 ? 77.733 17.652 39.526 1.00 21.65 289 LEU A N 1
ATOM 2245 C CA . LEU A 1 289 ? 76.276 17.721 39.676 1.00 21.65 289 LEU A CA 1
ATOM 2246 C C . LEU A 1 289 ? 75.485 18.447 38.598 1.00 21.65 289 LEU A C 1
ATOM 2247 O O . LEU A 1 289 ? 74.406 17.992 38.196 1.00 21.65 289 LEU A O 1
ATOM 2252 N N . GLY A 1 290 ? 75.987 19.602 38.190 1.00 18.82 290 GLY A N 1
ATOM 2253 C CA . GLY A 1 290 ? 75.307 20.360 37.182 1.00 18.82 290 GLY A CA 1
ATOM 2254 C C . GLY A 1 290 ? 76.234 20.694 36.046 1.00 18.82 290 GLY A C 1
ATOM 2255 O O . GLY A 1 290 ? 77.220 21.401 36.220 1.00 18.82 290 GLY A O 1
ATOM 2256 N N . THR A 1 291 ? 75.899 20.220 34.855 1.00 23.93 291 THR A N 1
ATOM 2257 C CA . THR A 1 291 ? 76.742 20.500 33.697 1.00 23.93 291 THR A CA 1
ATOM 2258 C C . THR A 1 291 ? 76.365 21.862 33.123 1.00 23.93 291 THR A C 1
ATOM 2259 O O . THR A 1 291 ? 75.271 22.372 33.385 1.00 23.93 291 THR A O 1
ATOM 2263 N N . TYR A 1 292 ? 77.285 22.441 32.358 1.00 19.49 292 TYR A N 1
ATOM 2264 C CA . TYR A 1 292 ? 77.176 23.747 31.687 1.00 19.49 292 TYR A CA 1
ATOM 2265 C C . TYR A 1 292 ? 75.973 23.840 30.749 1.00 19.49 292 TYR A C 1
ATOM 2266 O O . TYR A 1 292 ? 75.354 24.910 30.615 1.00 19.49 292 TYR A O 1
ATOM 2275 N N . ASP A 1 293 ? 75.678 22.722 30.087 1.00 30.22 293 ASP A N 1
ATOM 2276 C CA . ASP A 1 293 ? 74.587 22.609 29.151 1.00 30.22 293 ASP A CA 1
ATOM 2277 C C . ASP A 1 293 ? 73.211 22.281 29.736 1.00 30.22 293 ASP A C 1
ATOM 2278 O O . ASP A 1 293 ? 72.261 21.993 28.999 1.00 30.22 293 ASP A O 1
ATOM 2283 N N . GLY A 1 294 ? 73.105 22.364 31.054 1.00 14.71 294 GLY A N 1
ATOM 2284 C CA . GLY A 1 294 ? 71.842 22.095 31.723 1.00 14.71 294 GLY A CA 1
ATOM 2285 C C . GLY A 1 294 ? 71.501 20.682 32.127 1.00 14.71 294 GLY A C 1
ATOM 2286 O O . GLY A 1 294 ? 70.337 20.333 32.105 1.00 14.71 294 GLY A O 1
ATOM 2287 N N . THR A 1 295 ? 72.481 19.861 32.483 1.00 24.73 295 THR A N 1
ATOM 2288 C CA . THR A 1 295 ? 72.173 18.496 32.888 1.00 24.73 295 THR A CA 1
ATOM 2289 C C . THR A 1 295 ? 72.420 18.368 34.390 1.00 24.73 295 THR A C 1
ATOM 2290 O O . THR A 1 295 ? 73.555 18.329 34.859 1.00 24.73 295 THR A O 1
ATOM 2294 N N . ILE A 1 296 ? 71.345 18.324 35.159 1.00 23.38 296 ILE A N 1
ATOM 2295 C CA . ILE A 1 296 ? 71.499 18.196 36.583 1.00 23.38 296 ILE A CA 1
ATOM 2296 C C . ILE A 1 296 ? 71.051 16.784 37.012 1.00 23.38 296 ILE A C 1
ATOM 2297 O O . ILE A 1 296 ? 70.003 16.287 36.590 1.00 23.38 296 ILE A O 1
ATOM 2302 N N . TYR A 1 297 ? 71.896 16.124 37.804 1.00 23.57 297 TYR A N 1
ATOM 2303 C CA . TYR A 1 297 ? 71.684 14.761 38.330 1.00 23.57 297 TYR A CA 1
ATOM 2304 C C . TYR A 1 297 ? 70.624 14.600 39.415 1.00 23.57 297 TYR A C 1
ATOM 2305 O O . TYR A 1 297 ? 69.987 15.549 39.842 1.00 23.57 297 TYR A O 1
ATOM 2314 N N . ASN A 1 298 ? 70.445 13.354 39.824 1.00 29.88 298 ASN A N 1
ATOM 2315 C CA . ASN A 1 298 ? 69.506 12.975 40.874 1.00 29.88 298 ASN A CA 1
ATOM 2316 C C . ASN A 1 298 ? 70.567 12.586 41.918 1.00 29.88 298 ASN A C 1
ATOM 2317 O O . ASN A 1 298 ? 71.151 11.501 41.841 1.00 29.88 298 ASN A O 1
ATOM 2322 N N . ALA A 1 299 ? 70.926 13.519 42.794 1.00 26.84 299 ALA A N 1
ATOM 2323 C CA . ALA A 1 299 ? 71.927 13.253 43.830 1.00 26.84 299 ALA A CA 1
ATOM 2324 C C . ALA A 1 299 ? 71.555 12.138 44.791 1.00 26.84 299 ALA A C 1
ATOM 2325 O O . ALA A 1 299 ? 72.433 11.515 45.378 1.00 26.84 299 ALA A O 1
ATOM 2327 N N . HIS A 1 300 ? 70.263 11.906 44.967 1.00 44.83 300 HIS A N 1
ATOM 2328 C CA . HIS A 1 300 ? 69.790 10.858 45.862 1.00 44.83 300 HIS A CA 1
ATOM 2329 C C . HIS A 1 300 ? 70.097 9.470 45.304 1.00 44.83 300 HIS A C 1
ATOM 2330 O O . HIS A 1 300 ? 70.501 8.575 46.041 1.00 44.83 300 HIS A O 1
ATOM 2337 N N . GLU A 1 301 ? 69.952 9.328 43.991 1.00 49.59 301 GLU A N 1
ATOM 2338 C CA . GLU A 1 301 ? 70.196 8.065 43.300 1.00 49.59 301 GLU A CA 1
ATOM 2339 C C . GLU A 1 301 ? 71.684 7.760 43.113 1.00 49.59 301 GLU A C 1
ATOM 2340 O O . GLU A 1 301 ? 72.060 6.594 42.966 1.00 49.59 301 GLU A O 1
ATOM 2346 N N . VAL A 1 302 ? 72.516 8.801 43.130 1.00 36.95 302 VAL A N 1
ATOM 2347 C CA . VAL A 1 302 ? 73.965 8.652 42.967 1.00 36.95 302 VAL A CA 1
ATOM 2348 C C . VAL A 1 302 ? 74.556 8.084 44.260 1.00 36.95 302 VAL A C 1
ATOM 2349 O O . VAL A 1 302 ? 75.417 7.205 44.227 1.00 36.95 302 VAL A O 1
ATOM 2353 N N . VAL A 1 303 ? 74.089 8.591 45.397 1.00 27.20 303 VAL A N 1
ATOM 2354 C CA . VAL A 1 303 ? 74.567 8.130 46.692 1.00 27.20 303 VAL A CA 1
ATOM 2355 C C . VAL A 1 303 ? 74.139 6.680 46.907 1.00 27.20 303 VAL A C 1
ATOM 2356 O O . VAL A 1 303 ? 74.915 5.873 47.407 1.00 27.20 303 VAL A O 1
ATOM 2360 N N . LYS A 1 304 ? 72.925 6.349 46.478 1.00 55.24 304 LYS A N 1
ATOM 2361 C CA . LYS A 1 304 ? 72.382 5.007 46.617 1.00 55.24 304 LYS A CA 1
ATOM 2362 C C . LYS A 1 304 ? 73.127 3.959 45.792 1.00 55.24 304 LYS A C 1
ATOM 2363 O O . LYS A 1 304 ? 73.340 2.848 46.263 1.00 55.24 304 LYS A O 1
ATOM 2369 N N . ARG A 1 305 ? 73.602 4.339 44.608 1.00 43.29 305 ARG A N 1
ATOM 2370 C CA . ARG A 1 305 ? 74.322 3.424 43.725 1.00 43.29 305 ARG A CA 1
ATOM 2371 C C . ARG A 1 305 ? 75.846 3.305 43.784 1.00 43.29 305 ARG A C 1
ATOM 2372 O O . ARG A 1 305 ? 76.379 2.233 43.505 1.00 43.29 305 ARG A O 1
ATOM 2380 N N . ILE A 1 306 ? 76.567 4.387 44.059 1.00 23.40 306 ILE A N 1
ATOM 2381 C CA . ILE A 1 306 ? 78.026 4.289 44.146 1.00 23.40 306 ILE A CA 1
ATOM 2382 C C . I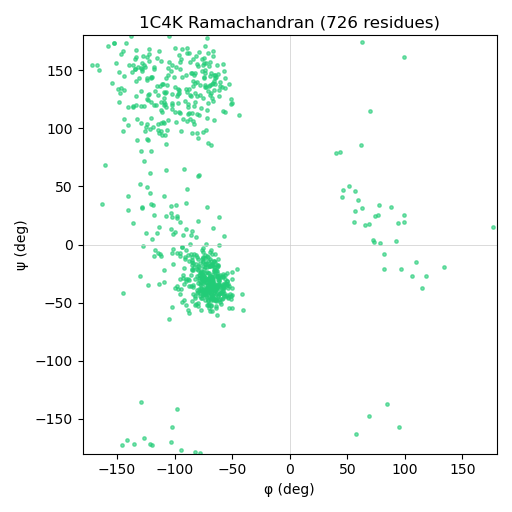LE A 1 306 ? 78.552 4.644 45.542 1.00 23.40 306 ILE A C 1
ATOM 2383 O O . ILE A 1 306 ? 79.726 4.429 45.837 1.00 23.40 306 ILE A O 1
ATOM 2388 N N . GLY A 1 307 ? 77.673 5.175 46.386 1.00 30.87 307 GLY A N 1
ATOM 2389 C CA . GLY A 1 307 ? 78.026 5.569 47.742 1.00 30.87 307 GLY A CA 1
ATOM 2390 C C . GLY A 1 307 ? 78.699 4.613 48.710 1.00 30.87 307 GLY A C 1
ATOM 2391 O O . GLY A 1 307 ? 79.535 5.052 49.506 1.00 30.87 307 GLY A O 1
ATOM 2392 N N . HIS A 1 308 ? 78.338 3.332 48.688 1.00 65.79 308 HIS A N 1
ATOM 2393 C CA . HIS A 1 308 ? 78.942 2.356 49.602 1.00 65.79 308 HIS A CA 1
ATOM 2394 C C . HIS A 1 308 ? 80.299 1.831 49.163 1.00 65.79 308 HIS A C 1
ATOM 2395 O O . HIS A 1 308 ? 80.862 0.935 49.796 1.00 65.79 308 HIS A O 1
ATOM 2402 N N . LEU A 1 309 ? 80.806 2.418 48.085 1.00 30.99 309 LEU A N 1
ATOM 2403 C CA . LEU A 1 309 ? 82.097 2.065 47.499 1.00 30.99 309 LEU A CA 1
ATOM 2404 C C . LEU A 1 309 ? 83.088 3.213 47.682 1.00 30.99 309 LEU A C 1
ATOM 2405 O O . LEU A 1 309 ? 84.283 3.060 47.447 1.00 30.99 309 LEU A O 1
ATOM 2410 N N . CYS A 1 310 ? 82.584 4.352 48.132 1.00 32.11 310 CYS A N 1
ATOM 2411 C CA . CYS A 1 310 ? 83.412 5.523 48.345 1.00 32.11 310 CYS A CA 1
ATOM 2412 C C . CYS A 1 310 ? 83.404 6.017 49.778 1.00 32.11 310 CYS A C 1
ATOM 2413 O O . CYS A 1 310 ? 82.385 5.915 50.474 1.00 32.11 310 CYS A O 1
ATOM 2416 N N . ASP A 1 311 ? 84.554 6.510 50.238 1.00 29.27 311 ASP A N 1
ATOM 2417 C CA . ASP A 1 311 ? 84.674 7.025 51.611 1.00 29.27 311 ASP A CA 1
ATOM 2418 C C . ASP A 1 311 ? 83.974 8.377 51.600 1.00 29.27 311 ASP A C 1
ATOM 2419 O O . ASP A 1 311 ? 83.305 8.743 52.558 1.00 29.27 311 ASP A O 1
ATOM 2424 N N . TYR A 1 312 ? 84.204 9.104 50.509 1.00 27.52 312 TYR A N 1
ATOM 2425 C CA . TYR A 1 312 ? 83.652 10.431 50.253 1.00 27.52 312 TYR A CA 1
ATOM 2426 C C . TYR A 1 312 ? 83.229 10.596 48.802 1.00 27.52 312 TYR A C 1
ATOM 2427 O O . TYR A 1 312 ? 83.746 9.925 47.911 1.00 27.52 312 TYR A O 1
ATOM 2436 N N . ILE A 1 313 ? 82.278 11.500 48.592 1.00 26.70 313 ILE A N 1
ATOM 2437 C CA . ILE A 1 313 ? 81.769 11.806 47.265 1.00 26.70 313 ILE A CA 1
ATOM 2438 C C . ILE A 1 313 ? 81.734 13.324 47.207 1.00 26.70 313 ILE A C 1
ATOM 2439 O O . ILE A 1 313 ? 81.203 13.961 48.115 1.00 26.70 313 ILE A O 1
ATOM 2444 N N . GLU A 1 314 ? 82.339 13.905 46.175 1.00 19.55 314 GLU A N 1
ATOM 2445 C CA . GLU A 1 314 ? 82.342 15.354 46.017 1.00 19.55 314 GLU A CA 1
ATOM 2446 C C . GLU A 1 314 ? 81.423 15.716 44.852 1.00 19.55 314 GLU A C 1
ATOM 2447 O O . GLU A 1 314 ? 81.524 15.125 43.777 1.00 19.55 314 GLU A O 1
ATOM 2453 N N . PHE A 1 315 ? 80.524 16.668 45.061 1.00 17.92 315 PHE A N 1
ATOM 2454 C CA . PHE A 1 315 ? 79.621 17.079 44.012 1.00 17.92 315 PHE A CA 1
ATOM 2455 C C . PHE A 1 315 ? 80.076 18.447 43.610 1.00 17.92 315 PHE A C 1
ATOM 2456 O O . PHE A 1 315 ? 79.973 19.382 44.403 1.00 17.92 315 PHE A O 1
ATOM 2464 N N . ASP A 1 316 ? 80.733 18.538 42.459 1.00 24.91 316 ASP A N 1
ATOM 2465 C CA . ASP A 1 316 ? 81.210 19.840 41.958 1.00 24.91 316 ASP A CA 1
ATOM 2466 C C . ASP A 1 316 ? 79.897 20.462 41.468 1.00 24.91 316 ASP A C 1
ATOM 2467 O O . ASP A 1 316 ? 79.387 20.103 40.411 1.00 24.91 316 ASP A O 1
ATOM 2472 N N . SER A 1 317 ? 79.308 21.290 42.324 1.00 21.45 317 SER A N 1
ATOM 2473 C CA . SER A 1 317 ? 78.044 21.971 42.052 1.00 21.45 317 SER A CA 1
ATOM 2474 C C . SER A 1 317 ? 78.214 23.438 41.685 1.00 21.45 317 SER A C 1
ATOM 2475 O O . SER A 1 317 ? 77.320 24.255 41.911 1.00 21.45 317 SER A O 1
ATOM 2478 N N . ALA A 1 318 ? 79.368 23.762 41.119 1.00 24.55 318 ALA A N 1
ATOM 2479 C CA . ALA A 1 318 ? 79.676 25.126 40.708 1.00 24.55 318 ALA A CA 1
ATOM 2480 C C . ALA A 1 318 ? 78.708 25.758 39.710 1.00 24.55 318 ALA A C 1
ATOM 2481 O O . ALA A 1 318 ? 78.618 26.984 39.627 1.00 24.55 318 ALA A O 1
ATOM 2483 N N . TRP A 1 319 ? 78.050 24.936 38.902 1.00 21.50 319 TRP A N 1
ATOM 2484 C CA . TRP A 1 319 ? 77.110 25.474 37.933 1.00 21.50 319 TRP A CA 1
ATOM 2485 C C . TRP A 1 319 ? 75.690 25.502 38.471 1.00 21.50 319 TRP A C 1
ATOM 2486 O O . TRP A 1 319 ? 74.759 25.909 37.764 1.00 21.50 319 TRP A O 1
ATOM 2497 N N . VAL A 1 320 ? 75.499 25.009 39.689 1.00 10.42 320 VAL A N 1
ATOM 2498 C CA . VAL A 1 320 ? 74.150 25.018 40.266 1.00 10.42 320 VAL A CA 1
ATOM 2499 C C . VAL A 1 320 ? 74.094 25.635 41.685 1.00 10.42 320 VAL A C 1
ATOM 2500 O O . VAL A 1 320 ? 74.613 26.723 41.914 1.00 10.42 320 VAL A O 1
ATOM 2504 N N . GLY A 1 321 ? 73.378 24.979 42.587 1.00 30.93 321 GLY A N 1
ATOM 2505 C CA . GLY A 1 321 ? 73.266 25.473 43.942 1.00 30.93 321 GLY A CA 1
ATOM 2506 C C . GLY A 1 321 ? 71.852 25.883 44.296 1.00 30.93 321 GLY A C 1
ATOM 2507 O O . GLY A 1 321 ? 71.374 25.656 45.409 1.00 30.93 321 GLY A O 1
ATOM 2508 N N . TYR A 1 322 ? 71.150 26.466 43.326 1.00 31.52 322 TYR A N 1
ATOM 2509 C CA . TYR A 1 322 ? 69.771 26.918 43.533 1.00 31.52 322 TYR A CA 1
ATOM 2510 C C . TYR A 1 322 ? 68.732 25.819 43.731 1.00 31.52 322 TYR A C 1
ATOM 2511 O O . TYR A 1 322 ? 67.611 26.107 44.167 1.00 31.52 322 TYR A O 1
ATOM 2520 N N . GLU A 1 323 ? 69.097 24.575 43.406 1.00 23.76 323 GLU A N 1
ATOM 2521 C CA . GLU A 1 323 ? 68.179 23.433 43.551 1.00 23.76 323 GLU A CA 1
ATOM 2522 C C . GLU A 1 323 ? 67.720 23.127 44.976 1.00 23.76 323 GLU A C 1
ATOM 2523 O O . GLU A 1 323 ? 66.744 22.419 45.158 1.00 23.76 323 GLU A O 1
ATOM 2529 N N . GLN A 1 324 ? 68.418 23.646 45.979 1.00 33.87 324 GLN A N 1
ATOM 2530 C CA . GLN A 1 324 ? 68.041 23.400 47.368 1.00 33.87 324 GLN A CA 1
ATOM 2531 C C . GLN A 1 324 ? 66.824 24.238 47.739 1.00 33.87 324 GLN A C 1
ATOM 2532 O O . GLN A 1 324 ? 65.925 23.785 48.455 1.00 33.87 324 GLN A O 1
ATOM 2538 N N . PHE A 1 325 ? 66.743 25.402 47.101 1.00 32.54 325 PHE A N 1
ATOM 2539 C CA . PHE A 1 325 ? 65.668 26.368 47.319 1.00 32.54 325 PHE A CA 1
ATOM 2540 C C . PHE A 1 325 ? 64.449 26.327 46.395 1.00 32.54 325 PHE A C 1
ATOM 2541 O O . PHE A 1 325 ? 63.494 27.065 46.577 1.00 32.54 325 PHE A O 1
ATOM 2549 N N . ILE A 1 326 ? 64.496 25.425 45.424 1.00 23.97 326 ILE A N 1
ATOM 2550 C CA . ILE A 1 326 ? 63.413 25.241 44.463 1.00 23.97 326 ILE A CA 1
ATOM 2551 C C . ILE A 1 326 ? 62.879 23.837 44.768 1.00 23.97 326 ILE A C 1
ATOM 2552 O O . ILE A 1 326 ? 63.531 22.839 44.479 1.00 23.97 326 ILE A O 1
ATOM 2557 N N . PRO A 1 327 ? 61.712 23.756 45.446 1.00 26.00 327 PRO A N 1
ATOM 2558 C CA . PRO A 1 327 ? 61.033 22.510 45.851 1.00 26.00 327 PRO A CA 1
ATOM 2559 C C . PRO A 1 327 ? 61.004 21.379 44.822 1.00 26.00 327 PRO A C 1
ATOM 2560 O O . PRO A 1 327 ? 61.199 20.208 45.154 1.00 26.00 327 PRO A O 1
ATOM 2564 N N . MET A 1 328 ? 60.747 21.755 43.582 1.00 30.08 328 MET A N 1
ATOM 2565 C CA . MET A 1 328 ? 60.662 20.868 42.437 1.00 30.08 328 MET A CA 1
ATOM 2566 C C . MET A 1 328 ? 61.941 20.081 42.212 1.00 30.08 328 MET A C 1
ATOM 2567 O O . MET A 1 328 ? 61.906 18.920 41.852 1.00 30.08 328 MET A O 1
ATOM 2572 N N . MET A 1 329 ? 63.071 20.716 42.472 1.00 33.59 329 MET A N 1
ATOM 2573 C CA . MET A 1 329 ? 64.385 20.108 42.297 1.00 33.59 329 MET A CA 1
ATOM 2574 C C . MET A 1 329 ? 65.076 19.521 43.537 1.00 33.59 329 MET A C 1
ATOM 2575 O O . MET A 1 329 ? 66.314 19.406 43.541 1.00 33.59 329 MET A O 1
ATOM 2580 N N . ARG A 1 330 ? 64.314 19.164 44.572 1.00 80.94 330 ARG A N 1
ATOM 2581 C CA . ARG A 1 330 ? 64.865 18.594 45.814 1.00 80.94 330 ARG A CA 1
ATOM 2582 C C . ARG A 1 330 ? 65.729 17.354 45.674 1.00 80.94 330 ARG A C 1
ATOM 2583 O O . ARG A 1 330 ? 66.636 17.146 46.473 1.00 80.94 330 ARG A O 1
ATOM 2591 N N . ASN A 1 331 ? 65.401 16.502 44.713 1.00 45.56 331 ASN A N 1
ATOM 2592 C CA . ASN A 1 331 ? 66.140 15.266 44.477 1.00 45.56 331 ASN A CA 1
ATOM 2593 C C . ASN A 1 331 ? 67.527 15.515 43.952 1.00 45.56 331 ASN A C 1
ATOM 2594 O O . ASN A 1 331 ? 68.390 14.642 44.023 1.00 45.56 331 ASN A O 1
ATOM 2599 N N . SER A 1 332 ? 67.751 16.722 43.459 1.00 31.84 332 SER A N 1
ATOM 2600 C CA . SER A 1 332 ? 69.045 17.112 42.913 1.00 31.84 332 SER A CA 1
ATOM 2601 C C . SER A 1 332 ? 69.998 17.692 43.958 1.00 31.84 332 SER A C 1
ATOM 2602 O O . SER A 1 332 ? 71.179 17.914 43.681 1.00 31.84 332 SER A O 1
ATOM 2605 N N . SER A 1 333 ? 69.475 17.940 45.155 1.00 32.73 333 SER A N 1
ATOM 2606 C CA . SER A 1 333 ? 70.269 18.493 46.249 1.00 32.73 333 SER A CA 1
ATOM 2607 C C . SER A 1 333 ? 70.829 17.438 47.204 1.00 32.73 333 SER A C 1
ATOM 2608 O O . SER A 1 333 ? 70.085 16.729 47.897 1.00 32.73 333 SER A O 1
ATOM 2611 N N . PRO A 1 334 ? 72.168 17.290 47.213 1.00 32.61 334 PRO A N 1
ATOM 2612 C CA . PRO A 1 334 ? 72.808 16.308 48.090 1.00 32.61 334 PRO A CA 1
ATOM 2613 C C . PRO A 1 334 ? 72.868 16.701 49.572 1.00 32.61 334 PRO A C 1
ATOM 2614 O O . PRO A 1 334 ? 73.271 15.893 50.413 1.00 32.61 334 PRO A O 1
ATOM 2618 N N . LEU A 1 335 ? 72.468 17.928 49.887 1.00 25.63 335 LEU A N 1
ATOM 2619 C CA . LEU A 1 335 ? 72.475 18.428 51.256 1.00 25.63 335 LEU A CA 1
ATOM 2620 C C . LEU A 1 335 ? 71.148 18.166 51.950 1.00 25.63 335 LEU A C 1
ATOM 2621 O O . LEU A 1 335 ? 71.047 18.290 53.172 1.00 25.63 335 LEU A O 1
ATOM 2626 N N . LEU A 1 336 ? 70.148 17.775 51.159 1.00 26.66 336 LEU A N 1
ATOM 2627 C CA . LEU A 1 336 ? 68.807 17.487 51.667 1.00 26.66 336 LEU A CA 1
ATOM 2628 C C . LEU A 1 336 ? 68.547 15.997 51.848 1.00 26.66 336 LEU A C 1
ATOM 2629 O O . LEU A 1 336 ? 67.406 15.590 52.077 1.00 26.66 336 LEU A O 1
ATOM 2634 N N . ILE A 1 337 ? 69.599 15.185 51.753 1.00 27.02 337 ILE A N 1
ATOM 2635 C CA . ILE A 1 337 ? 69.463 13.727 51.918 1.00 27.02 337 ILE A CA 1
ATOM 2636 C C . ILE A 1 337 ? 69.341 13.450 53.423 1.00 27.02 337 ILE A C 1
ATOM 2637 O O . ILE A 1 337 ? 70.284 13.667 54.174 1.00 27.02 337 ILE A O 1
ATOM 2642 N N . ASP A 1 338 ? 68.204 12.903 53.834 1.00 98.29 338 ASP A N 1
ATOM 2643 C CA . ASP A 1 338 ? 67.913 12.587 55.232 1.00 98.29 338 ASP A CA 1
ATOM 2644 C C . ASP A 1 338 ? 68.481 11.311 55.876 1.00 98.29 338 ASP A C 1
ATOM 2645 O O . ASP A 1 338 ? 69.059 11.348 56.958 1.00 98.29 338 ASP A O 1
ATOM 2650 N N . ASP A 1 339 ? 68.245 10.183 55.220 1.00 99.81 339 ASP A N 1
ATOM 2651 C CA . ASP A 1 339 ? 68.674 8.848 55.647 1.00 99.81 339 ASP A CA 1
ATOM 2652 C C . ASP A 1 339 ? 70.159 8.464 55.824 1.00 99.81 339 ASP A C 1
ATOM 2653 O O . ASP A 1 339 ? 70.483 7.274 55.815 1.00 99.81 339 ASP A O 1
ATOM 2658 N N . LEU A 1 340 ? 71.047 9.425 56.056 1.00 51.67 340 LEU A N 1
ATOM 2659 C CA . LEU A 1 340 ? 72.474 9.101 56.220 1.00 51.67 340 LEU A CA 1
ATOM 2660 C C . LEU A 1 340 ? 72.925 8.466 57.539 1.00 51.67 340 LEU A C 1
ATOM 2661 O O . LEU A 1 340 ? 72.681 9.001 58.619 1.00 51.67 340 LEU A O 1
ATOM 2666 N N . GLY A 1 341 ? 73.597 7.321 57.417 1.00 36.87 341 GLY A N 1
ATOM 2667 C CA . GLY A 1 341 ? 74.097 6.585 58.565 1.00 36.87 341 GLY A CA 1
ATOM 2668 C C . GLY A 1 341 ? 75.578 6.305 58.406 1.00 36.87 341 GLY A C 1
ATOM 2669 O O . GLY A 1 341 ? 76.199 6.849 57.514 1.00 36.87 341 GLY A O 1
ATOM 2670 N N . PRO A 1 342 ? 76.170 5.419 59.215 1.00 32.46 342 PRO A N 1
ATOM 2671 C CA . PRO A 1 342 ? 77.600 5.118 59.106 1.00 32.46 342 PRO A CA 1
ATOM 2672 C C . PRO A 1 342 ? 78.074 4.318 57.906 1.00 32.46 342 PRO A C 1
ATOM 2673 O O . PRO A 1 342 ? 79.272 4.272 57.649 1.00 32.46 342 PRO A O 1
ATOM 2677 N N . GLU A 1 343 ? 77.173 3.661 57.185 1.00 64.85 343 GLU A N 1
ATOM 2678 C CA . GLU A 1 343 ? 77.596 2.882 56.027 1.00 64.85 343 GLU A CA 1
ATOM 2679 C C . GLU A 1 343 ? 77.592 3.703 54.737 1.00 64.85 343 GLU A C 1
ATOM 2680 O O . GLU A 1 343 ? 78.000 3.212 53.688 1.00 64.85 343 GLU A O 1
ATOM 2686 N N . ASP A 1 344 ? 77.120 4.946 54.843 1.00 46.73 344 ASP A N 1
ATOM 2687 C CA . ASP A 1 344 ? 77.031 5.904 53.740 1.00 46.73 344 ASP A CA 1
ATOM 2688 C C . ASP A 1 344 ? 78.332 6.704 53.590 1.00 46.73 344 ASP A C 1
ATOM 2689 O O . ASP A 1 344 ? 79.152 6.711 54.501 1.00 46.73 344 ASP A O 1
ATOM 2694 N N . PRO A 1 345 ? 78.532 7.405 52.444 1.00 22.38 345 PRO A N 1
ATOM 2695 C CA . PRO A 1 345 ? 79.780 8.157 52.327 1.00 22.38 345 PRO A CA 1
ATOM 2696 C C . PRO A 1 345 ? 79.669 9.576 52.873 1.00 22.38 345 PRO A C 1
ATOM 2697 O O . PRO A 1 345 ? 78.569 10.043 53.159 1.00 22.38 345 PRO A O 1
ATOM 2701 N N . GLY A 1 346 ? 80.806 10.245 53.014 1.00 24.03 346 GLY A N 1
ATOM 2702 C CA . GLY A 1 346 ? 80.822 11.608 53.516 1.00 24.03 346 GLY A CA 1
ATOM 2703 C C . GLY A 1 346 ? 80.504 12.478 52.308 1.00 24.03 346 GLY A C 1
ATOM 2704 O O . GLY A 1 346 ? 81.006 12.227 51.205 1.00 24.03 346 GLY A O 1
ATOM 2705 N N . ILE A 1 347 ? 79.678 13.496 52.494 1.00 26.07 347 ILE A N 1
ATOM 2706 C CA . ILE A 1 347 ? 79.323 14.364 51.385 1.00 26.07 347 ILE A CA 1
ATOM 2707 C C . ILE A 1 347 ? 79.908 15.785 51.422 1.00 26.07 347 ILE A C 1
ATOM 2708 O O . ILE A 1 347 ? 79.692 16.526 52.383 1.00 26.07 347 ILE A O 1
ATOM 2713 N N . ILE A 1 348 ? 80.686 16.129 50.386 1.00 24.53 348 ILE A N 1
ATOM 2714 C CA . ILE A 1 348 ? 81.327 17.445 50.234 1.00 24.53 348 ILE A CA 1
ATOM 2715 C C . ILE A 1 348 ? 80.588 18.082 49.050 1.00 24.53 348 ILE A C 1
ATOM 2716 O O . ILE A 1 348 ? 80.305 17.409 48.064 1.00 24.53 348 ILE A O 1
ATOM 2721 N N . VAL A 1 349 ? 80.263 19.367 49.149 1.00 14.31 349 VAL A N 1
ATOM 2722 C CA . VAL A 1 349 ? 79.559 20.067 48.079 1.00 14.31 349 VAL A CA 1
ATOM 2723 C C . VAL A 1 349 ? 80.254 21.396 47.803 1.00 14.31 349 VAL A C 1
ATOM 2724 O O . VAL A 1 349 ? 80.182 22.309 48.647 1.00 14.31 349 VAL A O 1
ATOM 2728 N N . VAL A 1 350 ? 80.949 21.478 46.666 1.00 20.15 350 VAL A N 1
ATOM 2729 C CA . VAL A 1 350 ? 81.671 22.680 46.273 1.00 20.15 350 VAL A CA 1
ATOM 2730 C C . VAL A 1 350 ? 80.800 23.500 45.311 1.00 20.15 350 VAL A C 1
ATOM 2731 O O . VAL A 1 350 ? 80.263 22.922 44.386 1.00 20.15 350 VAL A O 1
ATOM 2735 N N . GLN A 1 351 ? 80.612 24.791 45.550 1.00 22.74 351 GLN A N 1
ATOM 2736 C CA . GLN A 1 351 ? 79.727 25.576 44.676 1.00 22.74 351 GLN A CA 1
ATOM 2737 C C . GLN A 1 351 ? 80.257 26.952 44.503 1.00 22.74 351 GLN A C 1
ATOM 2738 O O . GLN A 1 351 ? 80.779 27.535 45.435 1.00 22.74 351 GLN A O 1
ATOM 2744 N N . SER A 1 352 ? 80.309 27.448 43.251 1.00 21.84 352 SER A N 1
ATOM 2745 C CA . SER A 1 352 ? 80.813 28.781 42.931 1.00 21.84 352 SER A CA 1
ATOM 2746 C C . SER A 1 352 ? 79.642 29.687 43.095 1.00 21.84 352 SER A C 1
ATOM 2747 O O . SER A 1 352 ? 78.793 29.677 42.208 1.00 21.84 352 SER A O 1
ATOM 2750 N N . VAL A 1 353 ? 79.649 30.501 44.159 1.00 20.64 353 VAL A N 1
ATOM 2751 C CA . VAL A 1 353 ? 78.591 31.438 44.469 1.00 20.64 353 VAL A CA 1
ATOM 2752 C C . VAL A 1 353 ? 78.376 32.496 43.389 1.00 20.64 353 VAL A C 1
ATOM 2753 O O . VAL A 1 353 ? 77.219 32.855 43.115 1.00 20.64 353 VAL A O 1
ATOM 2757 N N . HIS A 1 354 ? 79.442 32.918 42.734 1.00 15.64 354 HIS A N 1
ATOM 2758 C CA . HIS A 1 354 ? 79.399 33.935 41.649 1.00 15.64 354 HIS A CA 1
ATOM 2759 C C . HIS A 1 354 ? 78.730 33.510 40.365 1.00 15.64 354 HIS A C 1
ATOM 2760 O O . HIS A 1 354 ? 78.181 34.366 39.692 1.00 15.64 354 HIS A O 1
ATOM 2767 N N . LYS A 1 355 ? 78.833 32.243 40.030 1.00 21.79 355 LYS A N 1
ATOM 2768 C CA . LYS A 1 355 ? 78.213 31.771 38.774 1.00 21.79 355 LYS A CA 1
ATOM 2769 C C . LYS A 1 355 ? 76.714 32.013 38.682 1.00 21.79 355 LYS A C 1
ATOM 2770 O O . LYS A 1 355 ? 76.298 32.875 37.925 1.00 21.79 355 LYS A O 1
ATOM 2776 N N . GLN A 1 356 ? 75.913 31.315 39.475 1.00 25.47 356 GLN A N 1
ATOM 2777 C CA . GLN A 1 356 ? 74.479 31.519 39.434 1.00 25.47 356 GLN A CA 1
ATOM 2778 C C . GLN A 1 356 ? 73.782 31.781 40.771 1.00 25.47 356 GLN A C 1
ATOM 2779 O O . GLN A 1 356 ? 72.618 31.418 40.970 1.00 25.47 356 GLN A O 1
ATOM 2785 N N . GLN A 1 357 ? 74.513 32.434 41.670 1.00 24.23 357 GLN A N 1
ATOM 2786 C CA . GLN A 1 357 ? 74.046 32.805 43.005 1.00 24.23 357 GLN A CA 1
ATOM 2787 C C . GLN A 1 357 ? 74.523 34.252 43.162 1.00 24.23 357 GLN A C 1
ATOM 2788 O O . GLN A 1 357 ? 74.971 34.854 42.202 1.00 24.23 357 GLN A O 1
ATOM 2794 N N . ALA A 1 358 ? 74.392 34.827 44.348 1.00 22.78 358 ALA A N 1
ATOM 2795 C CA . ALA A 1 358 ? 74.822 36.203 44.542 1.00 22.78 358 ALA A CA 1
ATOM 2796 C C . ALA A 1 358 ? 76.205 36.291 45.187 1.00 22.78 358 ALA A C 1
ATOM 2797 O O . ALA A 1 358 ? 76.363 36.037 46.388 1.00 22.78 358 ALA A O 1
ATOM 2799 N N . GLY A 1 359 ? 77.208 36.644 44.384 1.00 15.10 359 GLY A N 1
ATOM 2800 C CA . GLY A 1 359 ? 78.565 36.766 44.887 1.00 15.10 359 GLY A CA 1
ATOM 2801 C C . GLY A 1 359 ? 79.513 37.361 43.856 1.00 15.10 359 GLY A C 1
ATOM 2802 O O . GLY A 1 359 ? 79.246 37.306 42.661 1.00 15.10 359 GLY A O 1
ATOM 2803 N N . PHE A 1 360 ? 80.596 37.989 44.310 1.00 26.07 360 PHE A N 1
ATOM 2804 C CA . PHE A 1 360 ? 81.585 38.602 43.414 1.00 26.07 360 PHE A CA 1
ATOM 2805 C C . PHE A 1 360 ? 82.357 37.493 42.701 1.00 26.07 360 PHE A C 1
ATOM 2806 O O . PHE A 1 360 ? 82.310 36.354 43.123 1.00 26.07 360 PHE A O 1
ATOM 2814 N N . SER A 1 361 ? 83.083 37.820 41.638 1.00 21.74 361 SER A N 1
ATOM 2815 C CA . SER A 1 361 ? 83.853 36.781 40.941 1.00 21.74 361 SER A CA 1
ATOM 2816 C C . SER A 1 361 ? 84.975 36.323 41.868 1.00 21.74 361 SER A C 1
ATOM 2817 O O . SER A 1 361 ? 85.574 37.152 42.542 1.00 21.74 361 SER A O 1
ATOM 2820 N N . GLN A 1 362 ? 85.208 35.009 41.912 1.00 23.30 362 GLN A N 1
ATOM 2821 C CA . GLN A 1 362 ? 86.224 34.336 42.727 1.00 23.30 362 GLN A CA 1
ATOM 2822 C C . GLN A 1 362 ? 85.682 33.895 44.088 1.00 23.30 362 GLN A C 1
ATOM 2823 O O . GLN A 1 362 ? 86.434 33.404 44.920 1.00 23.30 362 GLN A O 1
ATOM 2829 N N . THR A 1 363 ? 84.393 34.099 44.346 1.00 22.17 363 THR A N 1
ATOM 2830 C CA . THR A 1 363 ? 83.850 33.680 45.638 1.00 22.17 363 THR A CA 1
ATOM 2831 C C . THR A 1 363 ? 83.207 32.324 45.505 1.00 22.17 363 THR A C 1
ATOM 2832 O O . THR A 1 363 ? 82.453 32.077 44.560 1.00 22.17 363 THR A O 1
ATOM 2836 N N . SER A 1 364 ? 83.514 31.433 46.435 1.00 23.18 364 SER A N 1
ATOM 2837 C CA . SER A 1 364 ? 82.942 30.098 46.409 1.00 23.18 364 SER A CA 1
ATOM 2838 C C . SER A 1 364 ? 82.891 29.569 47.839 1.00 23.18 364 SER A C 1
ATOM 2839 O O . SER A 1 364 ? 83.358 30.235 48.769 1.00 23.18 364 SER A O 1
ATOM 2842 N N . GLN A 1 365 ? 82.267 28.412 48.027 1.00 22.19 365 GLN A N 1
ATOM 2843 C CA . GLN A 1 365 ? 82.168 27.825 49.347 1.00 22.19 365 GLN A CA 1
ATOM 2844 C C . GLN A 1 365 ? 82.090 26.315 49.314 1.00 22.19 365 GLN A C 1
ATOM 2845 O O . GLN A 1 365 ? 81.736 25.727 48.299 1.00 22.19 365 GLN A O 1
ATOM 2851 N N . ILE A 1 366 ? 82.482 25.680 50.416 1.00 22.05 366 ILE A N 1
ATOM 2852 C CA . ILE A 1 366 ? 82.448 24.220 50.527 1.00 22.05 366 ILE A CA 1
ATOM 2853 C C . ILE A 1 366 ? 81.466 23.878 51.656 1.00 22.05 366 ILE A C 1
ATOM 2854 O O . ILE A 1 366 ? 81.536 24.491 52.712 1.00 22.05 366 ILE A O 1
ATOM 2859 N N . HIS A 1 367 ? 80.544 22.943 51.426 1.00 21.09 367 HIS A N 1
ATOM 2860 C CA . HIS A 1 367 ? 79.575 22.546 52.437 1.00 21.09 367 HIS A CA 1
ATOM 2861 C C . HIS A 1 367 ? 79.972 21.131 52.799 1.00 21.09 367 HIS A C 1
ATOM 2862 O O . HIS A 1 367 ? 79.910 20.239 51.955 1.00 21.09 367 HIS A O 1
ATOM 2869 N N . LYS A 1 368 ? 80.388 20.932 54.041 1.00 25.22 368 LYS A N 1
ATOM 2870 C CA . LYS A 1 368 ? 80.806 19.620 54.514 1.00 25.22 368 LYS A CA 1
ATOM 2871 C C . LYS A 1 368 ? 79.680 18.937 55.248 1.00 25.22 368 LYS A C 1
ATOM 2872 O O . LYS A 1 368 ? 79.155 19.483 56.201 1.00 25.22 368 LYS A O 1
ATOM 2878 N N . LYS A 1 369 ? 79.277 17.765 54.785 1.00 25.75 369 LYS A N 1
ATOM 2879 C CA . LYS A 1 369 ? 78.201 17.029 55.438 1.00 25.75 369 LYS A CA 1
ATOM 2880 C C . LYS A 1 369 ? 78.689 15.607 55.677 1.00 25.75 369 LYS A C 1
ATOM 2881 O O . LYS A 1 369 ? 78.387 14.695 54.891 1.00 25.75 369 LYS A O 1
ATOM 2887 N N . ASP A 1 370 ? 79.475 15.417 56.743 1.00 23.94 370 ASP A N 1
ATOM 2888 C CA . ASP A 1 370 ? 80.009 14.098 57.062 1.00 23.94 370 ASP A CA 1
ATOM 2889 C C . ASP A 1 370 ? 79.957 13.680 58.531 1.00 23.94 370 ASP A C 1
ATOM 2890 O O . ASP A 1 370 ? 80.672 12.763 58.945 1.00 23.94 370 ASP A O 1
ATOM 2895 N N . SER A 1 371 ? 79.117 14.334 59.321 1.00 37.26 371 SER A N 1
ATOM 2896 C CA . SER A 1 371 ? 79.005 13.995 60.734 1.00 37.26 371 SER A CA 1
ATOM 2897 C C . SER A 1 371 ? 78.494 12.579 60.967 1.00 37.26 371 SER A C 1
ATOM 2898 O O . SER A 1 371 ? 78.668 12.037 62.061 1.00 37.26 371 SER A O 1
ATOM 2901 N N . HIS A 1 372 ? 77.891 11.969 59.950 1.00 29.41 372 HIS A N 1
ATOM 2902 C CA . HIS A 1 372 ? 77.370 10.610 60.085 1.00 29.41 372 HIS A CA 1
ATOM 2903 C C . HIS A 1 372 ? 78.434 9.513 60.045 1.00 29.41 372 HIS A C 1
ATOM 2904 O O . HIS A 1 372 ? 78.107 8.328 60.181 1.00 29.41 372 HIS A O 1
ATOM 2911 N N . ILE A 1 373 ? 79.683 9.897 59.798 1.00 24.94 373 ILE A N 1
ATOM 2912 C CA . ILE A 1 373 ? 80.800 8.947 59.750 1.00 24.94 373 ILE A CA 1
ATOM 2913 C C . ILE A 1 373 ? 81.913 9.484 60.680 1.00 24.94 373 ILE A C 1
ATOM 2914 O O . ILE A 1 373 ? 83.092 9.224 60.467 1.00 24.94 373 ILE A O 1
ATOM 2919 N N . LYS A 1 374 ? 81.530 10.187 61.746 1.00 47.69 374 LYS A N 1
ATOM 2920 C CA . LYS A 1 374 ? 82.477 10.775 62.709 1.00 47.69 374 LYS A CA 1
ATOM 2921 C C . LYS A 1 374 ? 83.498 9.928 63.486 1.00 47.69 374 LYS A C 1
ATOM 2922 O O . LYS A 1 374 ? 84.605 10.396 63.756 1.00 47.69 374 LYS A O 1
ATOM 2928 N N . GLY A 1 375 ? 83.154 8.711 63.881 1.00 54.24 375 GLY A N 1
ATOM 2929 C CA . GLY A 1 375 ? 84.130 7.934 64.620 1.00 54.24 375 GLY A CA 1
ATOM 2930 C C . GLY A 1 375 ? 84.957 6.920 63.862 1.00 54.24 375 GLY A C 1
ATOM 2931 O O . GLY A 1 375 ? 85.483 5.991 64.488 1.00 54.24 375 GLY A O 1
ATOM 2932 N N . GLN A 1 376 ? 85.138 7.103 62.553 1.00 30.89 376 GLN A N 1
ATOM 2933 C CA . GLN A 1 376 ? 85.926 6.144 61.778 1.00 30.89 376 GLN A CA 1
ATOM 2934 C C . GLN A 1 376 ? 87.171 6.705 61.130 1.00 30.89 376 GLN A C 1
ATOM 2935 O O . GLN A 1 376 ? 87.223 7.876 60.818 1.00 30.89 376 GLN A O 1
ATOM 2941 N N . LEU A 1 377 ? 88.154 5.834 60.918 1.00 26.98 377 LEU A N 1
ATOM 2942 C CA . LEU A 1 377 ? 89.440 6.202 60.319 1.00 26.98 377 LEU A CA 1
ATOM 2943 C C . LEU A 1 377 ? 89.387 6.991 59.022 1.00 26.98 377 LEU A C 1
ATOM 2944 O O . LEU A 1 377 ? 90.321 7.732 58.728 1.00 26.98 377 LEU A O 1
ATOM 2949 N N . ARG A 1 378 ? 88.336 6.783 58.227 1.00 30.48 378 ARG A N 1
ATOM 2950 C CA . ARG A 1 378 ? 88.192 7.501 56.950 1.00 30.48 378 ARG A CA 1
ATOM 2951 C C . ARG A 1 378 ? 87.771 8.972 57.084 1.00 30.48 378 ARG A C 1
ATOM 2952 O O . ARG A 1 378 ? 87.962 9.741 56.148 1.00 30.48 378 ARG A O 1
ATOM 2960 N N . TYR A 1 379 ? 87.126 9.317 58.204 1.00 23.23 379 TYR A N 1
ATOM 2961 C CA . TYR A 1 379 ? 86.655 10.669 58.486 1.00 23.23 379 TYR A CA 1
ATOM 2962 C C . TYR A 1 379 ? 87.752 11.702 58.429 1.00 23.23 379 TYR A C 1
ATOM 2963 O O . TYR A 1 379 ? 88.878 11.449 58.810 1.00 23.23 379 TYR A O 1
ATOM 2972 N N . CYS A 1 380 ? 87.393 12.877 57.930 1.00 17.01 380 CYS A N 1
ATOM 2973 C CA . CYS A 1 380 ? 88.325 13.969 57.809 1.00 17.01 380 CYS A CA 1
ATOM 2974 C C . CYS A 1 380 ? 87.779 15.082 58.660 1.00 17.01 380 CYS A C 1
ATOM 2975 O O . CYS A 1 380 ? 86.889 15.792 58.228 1.00 17.01 380 CYS A O 1
ATOM 2978 N N . ASP A 1 381 ? 88.336 15.248 59.857 1.00 41.65 381 ASP A N 1
ATOM 2979 C CA . ASP A 1 381 ? 87.883 16.283 60.789 1.00 41.65 381 ASP A CA 1
ATOM 2980 C C . ASP A 1 381 ? 88.277 17.715 60.435 1.00 41.65 381 ASP A C 1
ATOM 2981 O O . ASP A 1 381 ? 89.143 17.933 59.596 1.00 41.65 381 ASP A O 1
ATOM 2986 N N . HIS A 1 382 ? 87.714 18.675 61.164 1.00 28.07 382 HIS A N 1
ATOM 2987 C CA . HIS A 1 382 ? 87.995 20.084 60.943 1.00 28.07 382 HIS A CA 1
ATOM 2988 C C . HIS A 1 382 ? 89.497 20.424 60.969 1.00 28.07 382 HIS A C 1
ATOM 2989 O O . HIS A 1 382 ? 89.924 21.303 60.243 1.00 28.07 382 HIS A O 1
ATOM 2996 N N . LYS A 1 383 ? 90.291 19.745 61.791 1.00 36.82 383 LYS A N 1
ATOM 2997 C CA . LYS A 1 383 ? 91.716 20.030 61.845 1.00 36.82 383 LYS A CA 1
ATOM 2998 C C . LYS A 1 383 ? 92.361 19.669 60.507 1.00 36.82 383 LYS A C 1
ATOM 2999 O O . LYS A 1 383 ? 93.081 20.470 59.913 1.00 36.82 383 LYS A O 1
ATOM 3005 N N . HIS A 1 384 ? 92.037 18.486 59.998 1.00 26.22 384 HIS A N 1
ATOM 3006 C CA . HIS A 1 384 ? 92.569 18.002 58.729 1.00 26.22 384 HIS A CA 1
ATOM 3007 C C . HIS A 1 384 ? 92.138 18.840 57.545 1.00 26.22 384 HIS A C 1
ATOM 3008 O O . HIS A 1 384 ? 92.961 19.270 56.746 1.00 26.22 384 HIS A O 1
ATOM 3015 N N . PHE A 1 385 ? 90.850 19.147 57.492 1.00 31.00 385 PHE A N 1
ATOM 3016 C CA . PHE A 1 385 ? 90.286 19.945 56.410 1.00 31.00 385 PHE A CA 1
ATOM 3017 C C . PHE A 1 385 ? 90.793 21.384 56.411 1.00 31.00 385 PHE A C 1
ATOM 3018 O O . PHE A 1 385 ? 91.170 21.905 55.359 1.00 31.00 385 PHE A O 1
ATOM 3026 N N . ASN A 1 386 ? 90.832 22.023 57.578 1.00 27.24 386 ASN A N 1
ATOM 3027 C CA . ASN A 1 386 ? 91.303 23.414 57.658 1.00 27.24 386 ASN A CA 1
ATOM 3028 C C . ASN A 1 386 ? 92.780 23.567 57.300 1.00 27.24 386 ASN A C 1
ATOM 3029 O O . ASN A 1 386 ? 93.205 24.656 56.889 1.00 27.24 386 ASN A O 1
ATOM 3034 N N . ASN A 1 387 ? 93.548 22.479 57.418 1.00 26.54 387 ASN A N 1
ATOM 3035 C CA . ASN A 1 387 ? 94.988 22.477 57.094 1.00 26.54 387 ASN A CA 1
ATOM 3036 C C . ASN A 1 387 ? 95.168 22.633 55.576 1.00 26.54 387 ASN A C 1
ATOM 3037 O O . ASN A 1 387 ? 96.082 23.284 55.090 1.00 26.54 387 ASN A O 1
ATOM 3042 N N . SER A 1 388 ? 94.254 22.006 54.844 1.00 24.81 388 SER A N 1
ATOM 3043 C CA . SER A 1 388 ? 94.224 22.021 53.394 1.00 24.81 388 SER A CA 1
ATOM 3044 C C . SER A 1 388 ? 93.703 23.395 52.971 1.00 24.81 388 SER A C 1
ATOM 3045 O O . SER A 1 388 ? 94.270 24.041 52.100 1.00 24.81 388 SER A O 1
ATOM 3048 N N . PHE A 1 389 ? 92.667 23.862 53.663 1.00 23.34 389 PHE A N 1
ATOM 3049 C CA . PHE A 1 389 ? 92.045 25.155 53.413 1.00 23.34 389 PHE A CA 1
ATOM 3050 C C . PHE A 1 389 ? 93.119 26.228 53.445 1.00 23.34 389 PHE A C 1
ATOM 3051 O O . PHE A 1 389 ? 93.212 27.052 52.539 1.00 23.34 389 PHE A O 1
ATOM 3059 N N . ASN A 1 390 ? 93.974 26.162 54.456 1.00 28.85 390 ASN A N 1
ATOM 3060 C CA . ASN A 1 390 ? 95.047 27.127 54.606 1.00 28.85 390 ASN A CA 1
ATOM 3061 C C . ASN A 1 390 ? 96.221 27.043 53.638 1.00 28.85 390 ASN A C 1
ATOM 3062 O O . ASN A 1 390 ? 97.051 27.952 53.585 1.00 28.85 390 ASN A O 1
ATOM 3067 N N . LEU A 1 391 ? 96.281 25.971 52.856 1.00 19.54 391 LEU A N 1
ATOM 3068 C CA . LEU A 1 391 ? 97.364 25.825 51.891 1.00 19.54 391 LEU A CA 1
ATOM 3069 C C . LEU A 1 391 ? 96.975 26.710 50.712 1.00 19.54 391 LEU A C 1
ATOM 3070 O O . LEU A 1 391 ? 97.788 27.421 50.146 1.00 19.54 391 LEU A O 1
ATOM 3075 N N . PHE A 1 392 ? 95.682 26.711 50.412 1.00 25.54 392 PHE A N 1
ATOM 3076 C CA . PHE A 1 392 ? 95.146 27.482 49.307 1.00 25.54 392 PHE A CA 1
ATOM 3077 C C . PHE A 1 392 ? 94.617 28.826 49.683 1.00 25.54 392 PHE A C 1
ATOM 3078 O O . PHE A 1 392 ? 94.735 29.736 48.879 1.00 25.54 392 PHE A O 1
ATOM 3086 N N . MET A 1 393 ? 94.119 28.976 50.906 1.00 36.65 393 MET A N 1
ATOM 3087 C CA . MET A 1 393 ? 93.597 30.295 51.326 1.00 36.65 393 MET A CA 1
ATOM 3088 C C . MET A 1 393 ? 94.707 31.314 51.605 1.00 36.65 393 MET A C 1
ATOM 3089 O O . MET A 1 393 ? 95.713 30.889 52.287 1.00 36.65 393 MET A O 1
ATOM 3094 N N . SER A 1 394 ? 94.626 32.525 51.202 1.00 28.31 394 SER A N 1
ATOM 3095 C CA . SER A 1 394 ? 95.621 33.492 51.426 1.00 28.31 394 SER A CA 1
ATOM 3096 C C . SER A 1 394 ? 95.706 34.031 52.823 1.00 28.31 394 SER A C 1
ATOM 3097 O O . SER A 1 394 ? 94.608 34.131 53.568 1.00 28.31 394 SER A O 1
ATOM 3100 N N . THR A 1 395 ? 96.865 34.575 53.282 1.00 29.68 395 THR A N 1
ATOM 3101 C CA . THR A 1 395 ? 96.906 35.016 54.578 1.00 29.68 395 THR A CA 1
ATOM 3102 C C . THR A 1 395 ? 96.268 36.384 54.764 1.00 29.68 395 THR A C 1
ATOM 3103 O O . THR A 1 395 ? 96.054 36.845 55.875 1.00 29.68 395 THR A O 1
ATOM 3107 N N . SER A 1 396 ? 96.016 37.063 53.581 1.00 24.36 396 SER A N 1
ATOM 3108 C CA . SER A 1 396 ? 95.442 38.341 53.500 1.00 24.36 396 SER A CA 1
ATOM 3109 C C . SER A 1 396 ? 94.255 38.334 52.577 1.00 24.36 396 SER A C 1
ATOM 3110 O O . SER A 1 396 ? 94.328 38.839 51.448 1.00 24.36 396 SER A O 1
ATOM 3113 N N . PRO A 1 397 ? 93.154 37.712 53.014 1.00 21.19 397 PRO A N 1
ATOM 3114 C CA . PRO A 1 397 ? 91.934 37.664 52.202 1.00 21.19 397 PRO A CA 1
ATOM 3115 C C . PRO A 1 397 ? 91.240 39.015 52.046 1.00 21.19 397 PRO A C 1
ATOM 3116 O O . PRO A 1 397 ? 91.426 39.898 52.858 1.00 21.19 397 PRO A O 1
ATOM 3120 N N . PHE A 1 398 ? 90.444 39.179 50.990 1.00 24.72 398 PHE A N 1
ATOM 3121 C CA . PHE A 1 398 ? 89.726 40.433 50.717 1.00 24.72 398 PHE A CA 1
ATOM 3122 C C . PHE A 1 398 ? 88.363 40.406 51.439 1.00 24.72 398 PHE A C 1
ATOM 3123 O O . PHE A 1 398 ? 87.453 39.634 51.075 1.00 24.72 398 PHE A O 1
ATOM 3131 N N . TYR A 1 399 ? 88.207 41.258 52.449 1.00 34.34 399 TYR A N 1
ATOM 3132 C CA . TYR A 1 399 ? 86.981 41.345 53.244 1.00 34.34 399 TYR A CA 1
ATOM 3133 C C . TYR A 1 399 ? 85.688 41.561 52.506 1.00 34.34 399 TYR A C 1
ATOM 3134 O O . TYR A 1 399 ? 84.693 40.923 52.857 1.00 34.34 399 TYR A O 1
ATOM 3143 N N . PRO A 1 400 ? 85.658 42.465 51.495 1.00 25.31 400 PRO A N 1
ATOM 3144 C CA . PRO A 1 400 ? 84.388 42.657 50.780 1.00 25.31 400 PRO A CA 1
ATOM 3145 C C . PRO A 1 400 ? 83.844 41.401 50.111 1.00 25.31 400 PRO A C 1
ATOM 3146 O O . PRO A 1 400 ? 82.634 41.266 49.944 1.00 25.31 400 PRO A O 1
ATOM 3150 N N . MET A 1 401 ? 84.747 40.497 49.732 1.00 24.87 401 MET A N 1
ATOM 3151 C CA . MET A 1 401 ? 84.387 39.234 49.069 1.00 24.87 401 MET A CA 1
ATOM 3152 C C . MET A 1 401 ? 83.829 38.234 50.050 1.00 24.87 401 MET A C 1
ATOM 3153 O O . MET A 1 401 ? 83.061 37.353 49.687 1.00 24.87 401 MET A O 1
ATOM 3158 N N . TYR A 1 402 ? 84.291 38.347 51.282 1.00 32.46 402 TYR A N 1
ATOM 3159 C CA . TYR A 1 402 ? 83.868 37.488 52.366 1.00 32.46 402 TYR A CA 1
ATOM 3160 C C . TYR A 1 402 ? 82.431 37.898 52.730 1.00 32.46 402 TYR A C 1
ATOM 3161 O O . TYR A 1 402 ? 81.575 37.066 53.029 1.00 32.46 402 TYR A O 1
ATOM 3170 N N . ALA A 1 403 ? 82.190 39.203 52.675 1.00 32.90 403 ALA A N 1
ATOM 3171 C CA . ALA A 1 403 ? 80.885 39.791 52.980 1.00 32.90 403 ALA A CA 1
ATOM 3172 C C . ALA A 1 403 ? 79.839 39.399 51.944 1.00 32.90 403 ALA A C 1
ATOM 3173 O O . ALA A 1 403 ? 78.668 39.273 52.284 1.00 32.90 403 ALA A O 1
ATOM 3175 N N . ALA A 1 404 ? 80.278 39.212 50.697 1.00 26.16 404 ALA A N 1
ATOM 3176 C CA . ALA A 1 404 ? 79.401 38.832 49.580 1.00 26.16 404 ALA A CA 1
ATOM 3177 C C . ALA A 1 404 ? 78.812 37.446 49.789 1.00 26.16 404 ALA A C 1
ATOM 3178 O O . ALA A 1 404 ? 77.645 37.212 49.472 1.00 26.16 404 ALA A O 1
ATOM 3180 N N . LEU A 1 405 ? 79.641 36.543 50.317 1.00 25.30 405 LEU A N 1
ATOM 3181 C CA . LEU A 1 405 ? 79.255 35.154 50.597 1.00 25.30 405 LEU A CA 1
ATOM 3182 C C . LEU A 1 405 ? 78.328 35.108 51.799 1.00 25.30 405 LEU A C 1
ATOM 3183 O O . LEU A 1 405 ? 77.452 34.258 51.884 1.00 25.30 405 LEU A O 1
ATOM 3188 N N . ASP A 1 406 ? 78.558 36.036 52.721 1.00 18.06 406 ASP A N 1
ATOM 3189 C CA . ASP A 1 406 ? 77.779 36.155 53.942 1.00 18.06 406 ASP A CA 1
ATOM 3190 C C . ASP A 1 406 ? 76.395 36.613 53.543 1.00 18.06 406 ASP A C 1
ATOM 3191 O O . ASP A 1 406 ? 75.396 36.037 53.936 1.00 18.06 406 ASP A O 1
ATOM 3196 N N . VAL A 1 407 ? 76.353 37.634 52.697 1.00 18.14 407 VAL A N 1
ATOM 3197 C CA . VAL A 1 407 ? 75.105 38.220 52.195 1.00 18.14 407 VAL A CA 1
ATOM 3198 C C . VAL A 1 407 ? 74.297 37.280 51.287 1.00 18.14 407 VAL A C 1
ATOM 3199 O O . VAL A 1 407 ? 73.069 37.383 51.212 1.00 18.14 407 VAL A O 1
ATOM 3203 N N . ASN A 1 408 ? 74.993 36.393 50.586 1.00 21.55 408 ASN A N 1
ATOM 3204 C CA . ASN A 1 408 ? 74.362 35.428 49.691 1.00 21.55 408 ASN A CA 1
ATOM 3205 C C . ASN A 1 408 ? 73.556 34.431 50.497 1.00 21.55 408 ASN A C 1
ATOM 3206 O O . ASN A 1 408 ? 72.434 34.093 50.119 1.00 21.55 408 ASN A O 1
ATOM 3211 N N . ALA A 1 409 ? 74.128 33.970 51.609 1.00 28.67 409 ALA A N 1
ATOM 3212 C CA . ALA A 1 409 ? 73.488 33.009 52.498 1.00 28.67 409 ALA A CA 1
ATOM 3213 C C . ALA A 1 409 ? 72.201 33.593 53.057 1.00 28.67 409 ALA A C 1
ATOM 3214 O O . ALA A 1 409 ? 71.233 32.860 53.261 1.00 28.67 409 ALA A O 1
ATOM 3216 N N . ALA A 1 410 ? 72.183 34.903 53.300 1.00 24.82 410 ALA A N 1
ATOM 3217 C CA . ALA A 1 410 ? 70.998 35.575 53.826 1.00 24.82 410 ALA A CA 1
ATOM 3218 C C . ALA A 1 410 ? 69.972 35.672 52.713 1.00 24.82 410 ALA A C 1
ATOM 3219 O O . ALA A 1 410 ? 68.798 35.433 52.941 1.00 24.82 410 ALA A O 1
ATOM 3221 N N . MET A 1 411 ? 70.446 35.964 51.503 1.00 30.92 411 MET A N 1
ATOM 3222 C CA . MET A 1 411 ? 69.605 36.094 50.310 1.00 30.92 411 MET A CA 1
ATOM 3223 C C . MET A 1 411 ? 68.919 34.813 49.821 1.00 30.92 411 MET A C 1
ATOM 3224 O O . MET A 1 411 ? 67.993 34.878 48.994 1.00 30.92 411 MET A O 1
ATOM 3229 N N . GLN A 1 412 ? 69.417 33.662 50.270 1.00 28.08 412 GLN A N 1
ATOM 3230 C CA . GLN A 1 412 ? 68.861 32.364 49.890 1.00 28.08 412 GLN A CA 1
ATOM 3231 C C . GLN A 1 412 ? 67.983 31.847 51.020 1.00 28.08 412 GLN A C 1
ATOM 3232 O O . GLN A 1 412 ? 67.201 30.937 50.814 1.00 28.08 412 GLN A O 1
ATOM 3238 N N . GLU A 1 413 ? 68.140 32.428 52.207 1.00 39.40 413 GLU A N 1
ATOM 3239 C CA . GLU A 1 413 ? 67.389 32.038 53.408 1.00 39.40 413 GLU A CA 1
ATOM 3240 C C . GLU A 1 413 ? 65.875 32.284 53.425 1.00 39.40 413 GLU A C 1
ATOM 3241 O O . GLU A 1 413 ? 65.400 33.289 52.910 1.00 39.40 413 GLU A O 1
ATOM 3247 N N . GLY A 1 414 ? 65.134 31.332 53.994 1.00 33.23 414 GLY A N 1
ATOM 3248 C CA . GLY A 1 414 ? 63.691 31.426 54.097 1.00 33.23 414 GLY A CA 1
ATOM 3249 C C . GLY A 1 414 ? 62.831 31.603 52.864 1.00 33.23 414 GLY A C 1
ATOM 3250 O O . GLY A 1 414 ? 63.279 31.371 51.752 1.00 33.23 414 GLY A O 1
ATOM 3251 N N . GLU A 1 415 ? 61.583 32.019 53.095 1.00 66.84 415 GLU A N 1
ATOM 3252 C CA . GLU A 1 415 ? 60.584 32.245 52.057 1.00 66.84 415 GLU A CA 1
ATOM 3253 C C . GLU A 1 415 ? 60.846 33.411 51.118 1.00 66.84 415 GLU A C 1
ATOM 3254 O O . GLU A 1 415 ? 60.219 33.494 50.065 1.00 66.84 415 GLU A O 1
ATOM 3260 N N . ALA A 1 416 ? 61.740 34.314 51.505 1.00 28.85 416 ALA A N 1
ATOM 3261 C CA . ALA A 1 416 ? 62.074 35.488 50.681 1.00 28.85 416 ALA A CA 1
ATOM 3262 C C . ALA A 1 416 ? 63.027 35.168 49.554 1.00 28.85 416 ALA A C 1
ATOM 3263 O O . ALA A 1 416 ? 62.980 35.809 48.501 1.00 28.85 416 ALA A O 1
ATOM 3265 N N . GLY A 1 417 ? 63.916 34.215 49.797 1.00 41.46 417 GLY A N 1
ATOM 3266 C CA . GLY A 1 417 ? 64.882 33.822 48.794 1.00 41.46 417 GLY A CA 1
ATOM 3267 C C . GLY A 1 417 ? 64.308 32.813 47.821 1.00 41.46 417 GLY A C 1
ATOM 3268 O O . GLY A 1 417 ? 64.628 32.822 46.634 1.00 41.46 417 GLY A O 1
ATOM 3269 N N . ARG A 1 418 ? 63.451 31.941 48.332 1.00 57.29 418 ARG A N 1
ATOM 3270 C CA . ARG A 1 418 ? 62.823 30.915 47.512 1.00 57.29 418 ARG A CA 1
ATOM 3271 C C . ARG A 1 418 ? 61.826 31.524 46.544 1.00 57.29 418 ARG A C 1
ATOM 3272 O O . ARG A 1 418 ? 61.643 31.031 45.440 1.00 57.29 418 ARG A O 1
ATOM 3280 N N . LYS A 1 419 ? 61.217 32.627 46.961 1.00 31.74 419 LYS A N 1
ATOM 3281 C CA . LYS A 1 419 ? 60.238 33.323 46.139 1.00 31.74 419 LYS A CA 1
ATOM 3282 C C . LYS A 1 419 ? 60.922 33.949 44.951 1.00 31.74 419 LYS A C 1
ATOM 3283 O O . LYS A 1 419 ? 60.363 33.979 43.872 1.00 31.74 419 LYS A O 1
ATOM 3289 N N . LEU A 1 420 ? 62.124 34.461 45.162 1.00 24.55 420 LEU A N 1
ATOM 3290 C CA . LEU A 1 420 ? 62.885 35.089 44.094 1.00 24.55 420 LEU A CA 1
ATOM 3291 C C . LEU A 1 420 ? 63.211 34.099 42.978 1.00 24.55 420 LEU A C 1
ATOM 3292 O O . LEU A 1 420 ? 63.235 34.471 41.807 1.00 24.55 420 LEU A O 1
ATOM 3297 N N . TRP A 1 421 ? 63.521 32.860 43.347 1.00 30.29 421 TRP A N 1
ATOM 3298 C CA . TRP A 1 421 ? 63.849 31.815 42.360 1.00 30.29 421 TRP A CA 1
ATOM 3299 C C . TRP A 1 421 ? 62.569 31.335 41.720 1.00 30.29 421 TRP A C 1
ATOM 3300 O O . TRP A 1 421 ? 62.573 30.899 40.577 1.00 30.29 421 TRP A O 1
ATOM 3311 N N . HIS A 1 422 ? 61.479 31.431 42.470 1.00 30.43 422 HIS A N 1
ATOM 3312 C CA . HIS A 1 422 ? 60.172 31.007 41.996 1.00 30.43 422 HIS A CA 1
ATOM 3313 C C . HIS A 1 422 ? 59.601 31.979 40.967 1.00 30.43 422 HIS A C 1
ATOM 3314 O O . HIS A 1 422 ? 58.959 31.575 39.994 1.00 30.43 422 HIS A O 1
ATOM 3321 N N . ASP A 1 423 ? 59.757 33.260 41.247 1.00 46.66 423 ASP A N 1
ATOM 3322 C CA . ASP A 1 423 ? 59.272 34.294 40.360 1.00 46.66 423 ASP A CA 1
ATOM 3323 C C . ASP A 1 423 ? 60.083 34.290 39.071 1.00 46.66 423 ASP A C 1
ATOM 3324 O O . ASP A 1 423 ? 59.558 34.625 38.014 1.00 46.66 423 ASP A O 1
ATOM 3329 N N . LEU A 1 424 ? 61.345 33.882 39.175 1.00 42.48 424 LEU A N 1
ATOM 3330 C CA . LEU A 1 424 ? 62.226 33.818 38.020 1.00 42.48 424 LEU A CA 1
ATOM 3331 C C . LEU A 1 424 ? 61.720 32.693 37.101 1.00 42.48 424 LEU A C 1
ATOM 3332 O O . LEU A 1 424 ? 61.697 32.846 35.889 1.00 42.48 424 LEU A O 1
ATOM 3337 N N . LEU A 1 425 ? 61.333 31.560 37.681 1.00 37.39 425 LEU A N 1
ATOM 3338 C CA . LEU A 1 425 ? 60.833 30.432 36.890 1.00 37.39 425 LEU A CA 1
ATOM 3339 C C . LEU A 1 425 ? 59.632 30.855 36.074 1.00 37.39 425 LEU A C 1
ATOM 3340 O O . LEU A 1 425 ? 59.526 30.487 34.911 1.00 37.39 425 LEU A O 1
ATOM 3345 N N . ILE A 1 426 ? 58.769 31.667 36.676 1.00 45.57 426 ILE A N 1
ATOM 3346 C CA . ILE A 1 426 ? 57.570 32.152 36.014 1.00 45.57 426 ILE A CA 1
ATOM 3347 C C . ILE A 1 426 ? 57.981 32.943 34.779 1.00 45.57 426 ILE A C 1
ATOM 3348 O O . ILE A 1 426 ? 57.451 32.724 33.698 1.00 45.57 426 ILE A O 1
ATOM 3353 N N . THR A 1 427 ? 58.957 33.822 34.960 1.00 29.09 427 THR A N 1
ATOM 3354 C CA . THR A 1 427 ? 59.500 34.679 33.910 1.00 29.09 427 THR A CA 1
ATOM 3355 C C . THR A 1 427 ? 60.168 33.874 32.791 1.00 29.09 427 THR A C 1
ATOM 3356 O O . THR A 1 427 ? 60.029 34.192 31.618 1.00 29.09 427 THR A O 1
ATOM 3360 N N . THR A 1 428 ? 60.918 32.842 33.157 1.00 47.46 428 THR A N 1
ATOM 3361 C CA . THR A 1 428 ? 61.624 31.978 32.216 1.00 47.46 428 THR A CA 1
ATOM 3362 C C . THR A 1 428 ? 60.671 31.062 31.437 1.00 47.46 428 THR A C 1
ATOM 3363 O O . THR A 1 428 ? 60.890 30.789 30.257 1.00 47.46 428 THR A O 1
ATOM 3367 N N . ILE A 1 429 ? 59.629 30.568 32.105 1.00 26.58 429 ILE A N 1
ATOM 3368 C CA . ILE A 1 429 ? 58.646 29.689 31.478 1.00 26.58 429 ILE A CA 1
ATOM 3369 C C . ILE A 1 429 ? 57.828 30.496 30.485 1.00 26.58 429 ILE A C 1
ATOM 3370 O O . ILE A 1 429 ? 57.549 30.029 29.391 1.00 26.58 429 ILE A O 1
ATOM 3375 N N . GLU A 1 430 ? 57.506 31.724 30.859 1.00 48.29 430 GLU A N 1
ATOM 3376 C CA . GLU A 1 430 ? 56.735 32.607 30.029 1.00 48.29 430 GLU A CA 1
ATOM 3377 C C . GLU A 1 430 ? 57.540 33.099 28.838 1.00 48.29 430 GLU A C 1
ATOM 3378 O O . GLU A 1 430 ? 56.975 33.318 27.763 1.00 48.29 430 GLU A O 1
ATOM 3384 N N . ALA A 1 431 ? 58.857 33.199 29.003 1.00 27.05 431 ALA A N 1
ATOM 3385 C CA . ALA A 1 431 ? 59.739 33.665 27.920 1.00 27.05 431 ALA A CA 1
ATOM 3386 C C . ALA A 1 431 ? 59.972 32.576 26.867 1.00 27.05 431 ALA A C 1
ATOM 3387 O O . ALA A 1 431 ? 60.173 32.873 25.686 1.00 27.05 431 ALA A O 1
ATOM 3389 N N . ARG A 1 432 ? 60.000 31.325 27.317 1.00 36.13 432 ARG A N 1
ATOM 3390 C CA . ARG A 1 432 ? 60.203 30.171 26.439 1.00 36.13 432 ARG A CA 1
ATOM 3391 C C . ARG A 1 432 ? 58.949 29.984 25.587 1.00 36.13 432 ARG A C 1
ATOM 3392 O O . ARG A 1 432 ? 59.040 29.637 24.415 1.00 36.13 432 ARG A O 1
ATOM 3400 N N . LYS A 1 433 ? 57.792 30.202 26.211 1.00 28.67 433 LYS A N 1
ATOM 3401 C CA . LYS A 1 433 ? 56.480 30.090 25.575 1.00 28.67 433 LYS A CA 1
ATOM 3402 C C . LYS A 1 433 ? 56.352 31.150 24.491 1.00 28.67 433 LYS A C 1
ATOM 3403 O O . LYS A 1 433 ? 55.700 30.909 23.481 1.00 28.67 433 LYS A O 1
ATOM 3409 N N . LYS A 1 434 ? 56.949 32.316 24.724 1.00 60.31 434 LYS A N 1
ATOM 3410 C CA . LYS A 1 434 ? 56.912 33.412 23.766 1.00 60.31 434 LYS A CA 1
ATOM 3411 C C . LYS A 1 434 ? 57.666 32.972 22.517 1.00 60.31 434 LYS A C 1
ATOM 3412 O O . LYS A 1 434 ? 57.158 33.098 21.411 1.00 60.31 434 LYS A O 1
ATOM 3418 N N . LEU A 1 435 ? 58.859 32.416 22.709 1.00 39.48 435 LEU A N 1
ATOM 3419 C CA . LEU A 1 435 ? 59.683 31.952 21.597 1.00 39.48 435 LEU A CA 1
ATOM 3420 C C . LEU A 1 435 ? 59.103 30.748 20.860 1.00 39.48 435 LEU A C 1
ATOM 3421 O O . LEU A 1 435 ? 59.268 30.653 19.649 1.00 39.48 435 LEU A O 1
ATOM 3426 N N . ILE A 1 436 ? 58.446 29.833 21.577 1.00 40.03 436 ILE A N 1
ATOM 3427 C CA . ILE A 1 436 ? 57.853 28.644 20.955 1.00 40.03 436 ILE A CA 1
ATOM 3428 C C . ILE A 1 436 ? 56.628 29.051 20.138 1.00 40.03 436 ILE A C 1
ATOM 3429 O O . ILE A 1 436 ? 56.549 28.746 18.946 1.00 40.03 436 ILE A O 1
ATOM 3434 N N . LYS A 1 437 ? 55.713 29.785 20.774 1.00 46.83 437 LYS A N 1
ATOM 3435 C CA . LYS A 1 437 ? 54.487 30.258 20.131 1.00 46.83 437 LYS A CA 1
ATOM 3436 C C . LYS A 1 437 ? 54.744 31.189 18.949 1.00 46.83 437 LYS A C 1
ATOM 3437 O O . LYS A 1 437 ? 53.916 31.294 18.046 1.00 46.83 437 LYS A O 1
ATOM 3443 N N . ALA A 1 438 ? 55.871 31.892 18.969 1.00 41.27 438 ALA A N 1
ATOM 3444 C CA . ALA A 1 438 ? 56.227 32.810 17.885 1.00 41.27 438 ALA A CA 1
ATOM 3445 C C . ALA A 1 438 ? 57.034 32.088 16.810 1.00 41.27 438 ALA A C 1
ATOM 3446 O O . ALA A 1 438 ? 57.680 32.738 15.995 1.00 41.27 438 ALA A O 1
ATOM 3448 N N . GLY A 1 439 ? 57.028 30.757 16.878 1.00 50.53 439 GLY A N 1
ATOM 3449 C CA . GLY A 1 439 ? 57.736 29.892 15.940 1.00 50.53 439 GLY A CA 1
ATOM 3450 C C . GLY A 1 439 ? 59.170 30.238 15.563 1.00 50.53 439 GLY A C 1
ATOM 3451 O O . GLY A 1 439 ? 59.566 30.089 14.406 1.00 50.53 439 GLY A O 1
ATOM 3452 N N . SER A 1 440 ? 59.955 30.661 16.545 1.00 38.92 440 SER A N 1
ATOM 3453 C CA . SER A 1 440 ? 61.352 31.035 16.335 1.00 38.92 440 SER A CA 1
ATOM 3454 C C . SER A 1 440 ? 62.256 29.897 15.854 1.00 38.92 440 SER A C 1
ATOM 3455 O O . SER A 1 440 ? 61.964 28.722 16.075 1.00 38.92 440 SER A O 1
ATOM 3458 N N . MET A 1 441 ? 63.342 30.238 15.161 1.00 47.18 441 MET A N 1
ATOM 3459 C CA . MET A 1 441 ? 64.275 29.225 14.671 1.00 47.18 441 MET A CA 1
ATOM 3460 C C . MET A 1 441 ? 65.250 28.847 15.797 1.00 47.18 441 MET A C 1
ATOM 3461 O O . MET A 1 441 ? 66.079 27.940 15.638 1.00 47.18 441 MET A O 1
ATOM 3466 N N . PHE A 1 442 ? 65.182 29.599 16.896 1.00 37.39 442 PHE A N 1
ATOM 3467 C CA . PHE A 1 442 ? 66.007 29.388 18.075 1.00 37.39 442 PHE A CA 1
ATOM 3468 C C . PHE A 1 442 ? 65.039 28.822 19.119 1.00 37.39 442 PHE A C 1
ATOM 3469 O O . PHE A 1 442 ? 64.442 29.577 19.889 1.00 37.39 442 PHE A O 1
ATOM 3477 N N . ARG A 1 443 ? 64.860 27.499 19.095 1.00 60.33 443 ARG A N 1
ATOM 3478 C CA . ARG A 1 443 ? 63.970 26.809 20.021 1.00 60.33 443 ARG A CA 1
ATOM 3479 C C . ARG A 1 443 ? 64.624 26.411 21.352 1.00 60.33 443 ARG A C 1
ATOM 3480 O O . ARG A 1 443 ? 65.752 25.933 21.361 1.00 60.33 443 ARG A O 1
ATOM 3488 N N . PRO A 1 444 ? 63.947 26.666 22.504 1.00 35.94 444 PRO A N 1
ATOM 3489 C CA . PRO A 1 444 ? 64.504 26.298 23.821 1.00 35.94 444 PRO A CA 1
ATOM 3490 C C . PRO A 1 444 ? 64.531 24.774 24.053 1.00 35.94 444 PRO A C 1
ATOM 3491 O O . PRO A 1 444 ? 63.572 24.095 23.714 1.00 35.94 444 PRO A O 1
ATOM 3495 N N . PHE A 1 445 ? 65.633 24.253 24.598 1.00 34.84 445 PHE A N 1
ATOM 3496 C CA . PHE A 1 445 ? 65.835 22.825 24.875 1.00 34.84 445 PHE A CA 1
ATOM 3497 C C . PHE A 1 445 ? 64.964 22.338 26.043 1.00 34.84 445 PHE A C 1
ATOM 3498 O O . PHE A 1 445 ? 65.390 22.284 27.193 1.00 34.84 445 PHE A O 1
ATOM 3506 N N . VAL A 1 446 ? 63.745 21.933 25.722 1.00 28.42 446 VAL A N 1
ATOM 3507 C CA . VAL A 1 446 ? 62.784 21.439 26.706 1.00 28.42 446 VAL A CA 1
ATOM 3508 C C . VAL A 1 446 ? 61.971 20.341 26.028 1.00 28.42 446 VAL A C 1
ATOM 3509 O O . VAL A 1 446 ? 62.085 20.162 24.821 1.00 28.42 446 VAL A O 1
ATOM 3513 N N . PRO A 1 447 ? 61.196 19.536 26.795 1.00 35.81 447 PRO A N 1
ATOM 3514 C CA . PRO A 1 447 ? 60.411 18.489 26.118 1.00 35.81 447 PRO A CA 1
ATOM 3515 C C . PRO A 1 447 ? 59.321 19.105 25.228 1.00 35.81 447 PRO A C 1
ATOM 3516 O O . PRO A 1 447 ? 58.723 20.114 25.597 1.00 35.81 447 PRO A O 1
ATOM 3520 N N . PRO A 1 448 ? 59.094 18.550 24.017 1.00 36.60 448 PRO A N 1
ATOM 3521 C CA . PRO A 1 448 ? 58.074 19.084 23.111 1.00 36.60 448 PRO A CA 1
ATOM 3522 C C . PRO A 1 448 ? 56.662 18.733 23.551 1.00 36.60 448 PRO A C 1
ATOM 3523 O O . PRO A 1 448 ? 55.720 19.474 23.306 1.00 36.60 448 PRO A O 1
ATOM 3527 N N . VAL A 1 449 ? 56.513 17.580 24.187 1.00 34.34 449 VAL A N 1
ATOM 3528 C CA . VAL A 1 449 ? 55.204 17.144 24.656 1.00 34.34 449 VAL A CA 1
ATOM 3529 C C . VAL A 1 449 ? 55.276 16.464 26.029 1.00 34.34 449 VAL A C 1
ATOM 3530 O O . VAL A 1 449 ? 55.955 15.465 26.211 1.00 34.34 449 VAL A O 1
ATOM 3534 N N . VAL A 1 450 ? 54.587 17.064 26.998 1.00 44.12 450 VAL A N 1
ATOM 3535 C CA . VAL A 1 450 ? 54.518 16.588 28.386 1.00 44.12 450 VAL A CA 1
ATOM 3536 C C . VAL A 1 450 ? 53.061 16.290 28.765 1.00 44.12 450 VAL A C 1
ATOM 3537 O O . VAL A 1 450 ? 52.232 17.206 28.765 1.00 44.12 450 VAL A O 1
ATOM 3541 N N . ASN A 1 451 ? 52.791 15.049 29.181 1.00 99.78 451 ASN A N 1
ATOM 3542 C CA . ASN A 1 451 ? 51.453 14.569 29.585 1.00 99.78 451 ASN A CA 1
ATOM 3543 C C . ASN A 1 451 ? 50.350 14.655 28.515 1.00 99.78 451 ASN A C 1
ATOM 3544 O O . ASN A 1 451 ? 49.190 14.979 28.810 1.00 99.78 451 ASN A O 1
ATOM 3549 N N . GLY A 1 452 ? 50.722 14.373 27.271 1.00 44.30 452 GLY A N 1
ATOM 3550 C CA . GLY A 1 452 ? 49.774 14.417 26.176 1.00 44.30 452 GLY A CA 1
ATOM 3551 C C . GLY A 1 452 ? 49.412 15.783 25.608 1.00 44.30 452 GLY A C 1
ATOM 3552 O O . GLY A 1 452 ? 48.531 15.890 24.749 1.00 44.30 452 GLY A O 1
ATOM 3553 N N . LYS A 1 453 ? 50.019 16.831 26.139 1.00 46.15 453 LYS A N 1
ATOM 3554 C CA . LYS A 1 453 ? 49.767 18.182 25.678 1.00 46.15 453 LYS A CA 1
ATOM 3555 C C . LYS A 1 453 ? 51.137 18.767 25.368 1.00 46.15 453 LYS A C 1
ATOM 3556 O O . LYS A 1 453 ? 52.155 18.255 25.818 1.00 46.15 453 LYS A O 1
ATOM 3562 N N . LYS A 1 454 ? 51.163 19.843 24.594 1.00 27.65 454 LYS A N 1
ATOM 3563 C CA . LYS A 1 454 ? 52.406 20.515 24.206 1.00 27.65 454 LYS A CA 1
ATOM 3564 C C . LYS A 1 454 ? 52.975 21.289 25.386 1.00 27.65 454 LYS A C 1
ATOM 3565 O O . LYS A 1 454 ? 52.226 21.762 26.245 1.00 27.65 454 LYS A O 1
ATOM 3571 N N . TRP A 1 455 ? 54.298 21.429 25.427 1.00 35.39 455 TRP A N 1
ATOM 3572 C CA . TRP A 1 455 ? 54.997 22.137 26.499 1.00 35.39 455 TRP A CA 1
ATOM 3573 C C . TRP A 1 455 ? 54.399 23.506 26.766 1.00 35.39 455 TRP A C 1
ATOM 3574 O O . TRP A 1 455 ? 53.962 23.779 27.890 1.00 35.39 455 TRP A O 1
ATOM 3585 N N . GLU A 1 456 ? 54.304 24.333 25.728 1.00 43.44 456 GLU A N 1
ATOM 3586 C CA . GLU A 1 456 ? 53.753 25.682 25.843 1.00 43.44 456 GLU A CA 1
ATOM 3587 C C . GLU A 1 456 ? 52.289 25.744 26.267 1.00 43.44 456 GLU A C 1
ATOM 3588 O O . GLU A 1 456 ? 51.785 26.827 26.565 1.00 43.44 456 GLU A O 1
ATOM 3594 N N . ASP A 1 457 ? 51.606 24.601 26.244 1.00 31.51 457 ASP A N 1
ATOM 3595 C CA . ASP A 1 457 ? 50.194 24.537 26.619 1.00 31.51 457 ASP A CA 1
ATOM 3596 C C . ASP A 1 457 ? 49.910 24.209 28.072 1.00 31.51 457 ASP A C 1
ATOM 3597 O O . ASP A 1 457 ? 48.772 23.947 28.440 1.00 31.51 457 ASP A O 1
ATOM 3602 N N . GLY A 1 458 ? 50.957 24.183 28.874 1.00 26.37 458 GLY A N 1
ATOM 3603 C CA . GLY A 1 458 ? 50.813 23.891 30.282 1.00 26.37 458 GLY A CA 1
ATOM 3604 C C . GLY A 1 458 ? 50.716 25.179 31.088 1.00 26.37 458 GLY A C 1
ATOM 3605 O O . GLY A 1 458 ? 51.192 26.230 30.661 1.00 26.37 458 GLY A O 1
ATOM 3606 N N . ASP A 1 459 ? 50.121 25.080 32.273 1.00 51.13 459 ASP A N 1
ATOM 3607 C CA . ASP A 1 459 ? 49.938 26.205 33.182 1.00 51.13 459 ASP A CA 1
ATOM 3608 C C . ASP A 1 459 ? 51.300 26.602 33.772 1.00 51.13 459 ASP A C 1
ATOM 3609 O O . ASP A 1 459 ? 51.979 25.783 34.384 1.00 51.13 459 ASP A O 1
ATOM 3614 N N . THR A 1 460 ? 51.689 27.858 33.566 1.00 40.46 460 THR A N 1
ATOM 3615 C CA . THR A 1 460 ? 52.959 28.405 34.056 1.00 40.46 460 THR A CA 1
ATOM 3616 C C . THR A 1 460 ? 53.219 28.153 35.538 1.00 40.46 460 THR A C 1
ATOM 3617 O O . THR A 1 460 ? 54.356 27.903 35.936 1.00 40.46 460 THR A O 1
ATOM 3621 N N . GLU A 1 461 ? 52.176 28.218 36.355 1.00 58.68 461 GLU A N 1
ATOM 3622 C CA . GLU A 1 461 ? 52.328 27.986 37.781 1.00 58.68 461 GLU A CA 1
ATOM 3623 C C . GLU A 1 461 ? 52.601 26.520 38.094 1.00 58.68 461 GLU A C 1
ATOM 3624 O O . GLU A 1 461 ? 53.337 26.208 39.023 1.00 58.68 461 GLU A O 1
ATOM 3630 N N . ASP A 1 462 ? 51.999 25.627 37.324 1.00 45.31 462 ASP A N 1
ATOM 3631 C CA . ASP A 1 462 ? 52.173 24.193 37.523 1.00 45.31 462 ASP A CA 1
ATOM 3632 C C . ASP A 1 462 ? 53.561 23.812 37.100 1.00 45.31 462 ASP A C 1
ATOM 3633 O O . ASP A 1 462 ? 54.262 23.097 37.813 1.00 45.31 462 ASP A O 1
ATOM 3638 N N . MET A 1 463 ? 53.933 24.297 35.925 1.00 34.43 463 MET A N 1
ATOM 3639 C CA . MET A 1 463 ? 55.235 24.049 35.329 1.00 34.43 463 MET A CA 1
ATOM 3640 C C . MET A 1 463 ? 56.388 24.509 36.228 1.00 34.43 463 MET A C 1
ATOM 3641 O O . MET A 1 463 ? 57.505 23.989 36.115 1.00 34.43 463 MET A O 1
ATOM 3646 N N . ALA A 1 464 ? 56.130 25.477 37.103 1.00 50.27 464 ALA A N 1
ATOM 3647 C CA . ALA A 1 464 ? 57.158 25.975 38.004 1.00 50.27 464 ALA A CA 1
ATOM 3648 C C . ALA A 1 464 ? 57.320 25.052 39.199 1.00 50.27 464 ALA A C 1
ATOM 3649 O O . ALA A 1 464 ? 58.276 25.186 39.940 1.00 50.27 464 ALA A O 1
ATOM 3651 N N . ASN A 1 465 ? 56.406 24.109 39.360 1.00 50.39 465 ASN A N 1
ATOM 3652 C CA . ASN A 1 465 ? 56.491 23.191 40.480 1.00 50.39 465 ASN A CA 1
ATOM 3653 C C . ASN A 1 465 ? 56.109 21.774 40.074 1.00 50.39 465 ASN A C 1
ATOM 3654 O O . ASN A 1 465 ? 55.546 21.017 40.864 1.00 50.39 465 ASN A O 1
ATOM 3659 N N . ASN A 1 466 ? 56.353 21.434 38.816 1.00 30.88 466 ASN A N 1
ATOM 3660 C CA . ASN A 1 466 ? 56.047 20.090 38.294 1.00 30.88 466 ASN A CA 1
ATOM 3661 C C . ASN A 1 466 ? 57.337 19.661 37.619 1.00 30.88 466 ASN A C 1
ATOM 3662 O O . ASN A 1 466 ? 57.819 20.341 36.716 1.00 30.88 466 ASN A O 1
ATOM 3667 N N . ILE A 1 467 ? 57.928 18.567 38.088 1.00 26.84 467 ILE A N 1
ATOM 3668 C CA . ILE A 1 467 ? 59.180 18.071 37.526 1.00 26.84 467 ILE A CA 1
ATOM 3669 C C . ILE A 1 467 ? 59.052 17.403 36.149 1.00 26.84 467 ILE A C 1
ATOM 3670 O O . ILE A 1 467 ? 60.043 17.282 35.433 1.00 26.84 467 ILE A O 1
ATOM 3675 N N . ASP A 1 468 ? 57.837 16.992 35.787 1.00 40.90 468 ASP A N 1
ATOM 3676 C CA . ASP A 1 468 ? 57.568 16.341 34.508 1.00 40.90 468 ASP A CA 1
ATOM 3677 C C . ASP A 1 468 ? 57.896 17.227 33.306 1.00 40.90 468 ASP A C 1
ATOM 3678 O O . ASP A 1 468 ? 58.250 16.736 32.247 1.00 40.90 468 ASP A O 1
ATOM 3683 N N . TYR A 1 469 ? 57.754 18.532 33.477 1.00 39.01 469 TYR A N 1
ATOM 3684 C CA . TYR A 1 469 ? 58.042 19.490 32.413 1.00 39.01 469 TYR A CA 1
ATOM 3685 C C . TYR A 1 469 ? 59.530 19.704 32.174 1.00 39.01 469 TYR A C 1
ATOM 3686 O O . TYR A 1 469 ? 59.938 20.155 31.096 1.00 39.01 469 TYR A O 1
ATOM 3695 N N . TRP A 1 470 ? 60.334 19.323 33.161 1.00 23.03 470 TRP A N 1
ATOM 3696 C CA . TRP A 1 470 ? 61.783 19.477 33.082 1.00 23.03 470 TRP A CA 1
ATOM 3697 C C . TRP A 1 470 ? 62.568 18.170 33.146 1.00 23.03 470 TRP A C 1
ATOM 3698 O O . TRP A 1 470 ? 63.706 18.148 33.611 1.00 23.03 470 TRP A O 1
ATOM 3709 N N . ARG A 1 471 ? 62.028 17.091 32.602 1.00 34.74 471 ARG A N 1
ATOM 3710 C CA . ARG A 1 471 ? 62.783 15.854 32.669 1.00 34.74 471 ARG A CA 1
ATOM 3711 C C . ARG A 1 471 ? 63.184 15.181 31.378 1.00 34.74 471 ARG A C 1
ATOM 3712 O O . ARG A 1 471 ? 62.502 15.273 30.361 1.00 34.74 471 ARG A O 1
ATOM 3720 N N . PHE A 1 472 ? 64.377 14.598 31.422 1.00 26.73 472 PHE A N 1
ATOM 3721 C CA . PHE A 1 472 ? 64.974 13.891 30.304 1.00 26.73 472 PHE A CA 1
ATOM 3722 C C . PHE A 1 472 ? 64.422 12.477 30.374 1.00 26.73 472 PHE A C 1
ATOM 3723 O O . PHE A 1 472 ? 64.939 11.648 31.110 1.00 26.73 472 PHE A O 1
ATOM 3731 N N . GLU A 1 473 ? 63.367 12.200 29.613 1.00 60.96 473 GLU A N 1
ATOM 3732 C CA . GLU A 1 473 ? 62.764 10.857 29.623 1.00 60.96 473 GLU A CA 1
ATOM 3733 C C . GLU A 1 473 ? 63.652 9.842 28.910 1.00 60.96 473 GLU A C 1
ATOM 3734 O O . GLU A 1 473 ? 64.197 10.141 27.859 1.00 60.96 473 GLU A O 1
ATOM 3740 N N . LYS A 1 474 ? 63.831 8.666 29.504 1.00 39.79 474 LYS A N 1
ATOM 3741 C CA . LYS A 1 474 ? 64.663 7.584 28.942 1.00 39.79 474 LYS A CA 1
ATOM 3742 C C . LYS A 1 474 ? 64.317 7.263 27.477 1.00 39.79 474 LYS A C 1
ATOM 3743 O O . LYS A 1 474 ? 63.175 6.919 27.160 1.00 39.79 474 LYS A O 1
ATOM 3749 N N . GLY A 1 475 ? 65.304 7.398 26.593 1.00 52.00 475 GLY A N 1
ATOM 3750 C CA . GLY A 1 475 ? 65.109 7.123 25.180 1.00 52.00 475 GLY A CA 1
ATOM 3751 C C . GLY A 1 475 ? 64.301 8.099 24.325 1.00 52.00 475 GLY A C 1
ATOM 3752 O O . GLY A 1 475 ? 64.079 7.805 23.151 1.00 52.00 475 GLY A O 1
ATOM 3753 N N . ALA A 1 476 ? 63.824 9.211 24.890 1.00 29.33 476 ALA A N 1
ATOM 3754 C CA . ALA A 1 476 ? 63.040 10.203 24.135 1.00 29.33 476 ALA A CA 1
ATOM 3755 C C . ALA A 1 476 ? 63.944 10.846 23.084 1.00 29.33 476 ALA A C 1
ATOM 3756 O O . ALA A 1 476 ? 65.036 11.297 23.404 1.00 29.33 476 ALA A O 1
ATOM 3758 N N . LYS A 1 477 ? 63.456 10.947 21.849 1.00 63.00 477 LYS A N 1
ATOM 3759 C CA . LYS A 1 477 ? 64.223 11.522 20.744 1.00 63.00 477 LYS A CA 1
ATOM 3760 C C . LYS A 1 477 ? 64.748 12.951 20.820 1.00 63.00 477 LYS A C 1
ATOM 3761 O O . LYS A 1 477 ? 65.855 13.215 20.345 1.00 63.00 477 LYS A O 1
ATOM 3767 N N . TRP A 1 478 ? 63.971 13.862 21.415 1.00 30.94 478 TRP A N 1
ATOM 3768 C CA . TRP A 1 478 ? 64.360 15.280 21.533 1.00 30.94 478 TRP A CA 1
ATOM 3769 C C . TRP A 1 478 ? 65.735 15.639 22.072 1.00 30.94 478 TRP A C 1
ATOM 3770 O O . TRP A 1 478 ? 66.368 16.569 21.574 1.00 30.94 478 TRP A O 1
ATOM 3781 N N . HIS A 1 479 ? 66.148 14.955 23.144 1.00 29.11 479 HIS A N 1
ATOM 3782 C CA . HIS A 1 479 ? 67.454 15.187 23.772 1.00 29.11 479 HIS A CA 1
ATOM 3783 C C . HIS A 1 479 ? 68.538 14.354 23.154 1.00 29.11 479 HIS A C 1
ATOM 3784 O O . HIS A 1 479 ? 69.712 14.740 23.170 1.00 29.11 479 HIS A O 1
ATOM 3791 N N . ALA A 1 480 ? 68.123 13.196 22.651 1.00 24.35 480 ALA A N 1
ATOM 3792 C CA . ALA A 1 480 ? 68.974 12.237 21.981 1.00 24.35 480 ALA A CA 1
ATOM 3793 C C . ALA A 1 480 ? 70.169 11.706 22.736 1.00 24.35 480 ALA A C 1
ATOM 3794 O O . ALA A 1 480 ? 71.206 11.471 22.122 1.00 24.35 480 ALA A O 1
ATOM 3796 N N . TYR A 1 481 ? 70.090 11.643 24.057 1.00 20.82 481 TYR A N 1
ATOM 3797 C CA . TYR A 1 481 ? 71.213 11.119 24.838 1.00 20.82 481 TYR A CA 1
ATOM 3798 C C . TYR A 1 481 ? 70.886 9.630 24.866 1.00 20.82 481 TYR A C 1
ATOM 3799 O O . TYR A 1 481 ? 69.798 9.256 25.326 1.00 20.82 481 TYR A O 1
ATOM 3808 N N . GLU A 1 482 ? 71.786 8.782 24.360 1.00 47.69 482 GLU A N 1
ATOM 3809 C CA . GLU A 1 482 ? 71.544 7.328 24.340 1.00 47.69 482 GLU A CA 1
ATOM 3810 C C . GLU A 1 482 ? 71.691 6.504 25.629 1.00 47.69 482 GLU A C 1
ATOM 3811 O O . GLU A 1 482 ? 71.220 5.370 25.684 1.00 47.69 482 GLU A O 1
ATOM 3817 N N . GLY A 1 483 ? 72.276 7.085 26.674 1.00 43.44 483 GLY A N 1
ATOM 3818 C CA . GLY A 1 483 ? 72.454 6.354 27.915 1.00 43.44 483 GLY A CA 1
ATOM 3819 C C . GLY A 1 483 ? 71.852 6.854 29.216 1.00 43.44 483 GLY A C 1
ATOM 3820 O O . GLY A 1 483 ? 72.530 6.835 30.233 1.00 43.44 483 GLY A O 1
ATOM 3821 N N . TYR A 1 484 ? 70.597 7.294 29.200 1.00 25.54 484 TYR A N 1
ATOM 3822 C CA . TYR A 1 484 ? 69.916 7.793 30.408 1.00 25.54 484 TYR A CA 1
ATOM 3823 C C . TYR A 1 484 ? 68.886 6.774 30.916 1.00 25.54 484 TYR A C 1
ATOM 3824 O O . TYR A 1 484 ? 68.272 6.053 30.115 1.00 25.54 484 TYR A O 1
ATOM 3833 N N . GLY A 1 485 ? 68.718 6.688 32.233 1.00 29.83 485 GLY A N 1
ATOM 3834 C CA . GLY A 1 485 ? 67.763 5.761 32.800 1.00 29.83 485 GLY A CA 1
ATOM 3835 C C . GLY A 1 485 ? 66.531 6.522 33.241 1.00 29.83 485 GLY A C 1
ATOM 3836 O O . GLY A 1 485 ? 66.405 7.700 32.943 1.00 29.83 485 GLY A O 1
ATOM 3837 N N . ASP A 1 486 ? 65.637 5.860 33.967 1.00 59.53 486 ASP A N 1
ATOM 3838 C CA . ASP A 1 486 ? 64.423 6.507 34.437 1.00 59.53 486 ASP A CA 1
ATOM 3839 C C . ASP A 1 486 ? 64.691 7.351 35.680 1.00 59.53 486 ASP A C 1
ATOM 3840 O O . ASP A 1 486 ? 65.437 6.930 36.558 1.00 59.53 486 ASP A O 1
ATOM 3845 N N . ASN A 1 487 ? 64.080 8.530 35.753 1.00 55.16 487 ASN A N 1
ATOM 3846 C CA . ASN A 1 487 ? 64.216 9.473 36.878 1.00 55.16 487 ASN A CA 1
ATOM 3847 C C . ASN A 1 487 ? 65.669 9.682 37.340 1.00 55.16 487 ASN A C 1
ATOM 3848 O O . ASN A 1 487 ? 65.982 9.619 38.527 1.00 55.16 487 ASN A O 1
ATOM 3853 N N . GLN A 1 488 ? 66.561 9.908 36.387 1.00 34.31 488 GLN A N 1
ATOM 3854 C CA . GLN A 1 488 ? 67.960 10.113 36.699 1.00 34.31 488 GLN A CA 1
ATOM 3855 C C . GLN A 1 488 ? 68.524 11.502 36.412 1.00 34.31 488 GLN A C 1
ATOM 3856 O O . GLN A 1 488 ? 69.414 11.979 37.125 1.00 34.31 488 GLN A O 1
ATOM 3862 N N . TYR A 1 489 ? 68.036 12.142 35.354 1.00 27.79 489 TYR A N 1
ATOM 3863 C CA . TYR A 1 489 ? 68.493 13.479 34.968 1.00 27.79 489 TYR A CA 1
ATOM 3864 C C . TYR A 1 489 ? 67.348 14.421 34.765 1.00 27.79 489 TYR A C 1
ATOM 3865 O O . TYR A 1 489 ? 66.241 13.986 34.466 1.00 27.79 489 TYR A O 1
ATOM 3874 N N . TYR A 1 490 ? 67.613 15.710 34.981 1.00 30.13 490 TYR A N 1
ATOM 3875 C CA . TYR A 1 490 ? 66.604 16.751 34.822 1.00 30.13 490 TYR A CA 1
ATOM 3876 C C . TYR A 1 490 ? 67.165 17.935 34.094 1.00 30.13 490 TYR A C 1
ATOM 3877 O O . TYR A 1 490 ? 68.371 18.151 34.087 1.00 30.13 490 TYR A O 1
ATOM 3886 N N . VAL A 1 491 ? 66.271 18.674 33.445 1.00 24.82 491 VAL A N 1
ATOM 3887 C CA . VAL A 1 491 ? 66.653 19.863 32.696 1.00 24.82 491 VAL A CA 1
ATOM 3888 C C . VAL A 1 491 ? 66.738 21.002 33.711 1.00 24.82 491 VAL A C 1
ATOM 3889 O O . VAL A 1 491 ? 65.781 21.303 34.406 1.00 24.82 491 VAL A O 1
ATOM 3893 N N . ASP A 1 492 ? 67.926 21.573 33.821 1.00 19.44 492 ASP A N 1
ATOM 3894 C CA . ASP A 1 492 ? 68.217 22.679 34.723 1.00 19.44 492 ASP A CA 1
ATOM 3895 C C . ASP A 1 492 ? 67.399 23.853 34.191 1.00 19.44 492 ASP A C 1
ATOM 3896 O O . ASP A 1 492 ? 67.785 24.502 33.215 1.00 19.44 492 ASP A O 1
ATOM 3901 N N . PRO A 1 493 ? 66.317 24.237 34.895 1.00 24.05 493 PRO A N 1
ATOM 3902 C CA . PRO A 1 493 ? 65.503 25.353 34.391 1.00 24.05 493 PRO A CA 1
ATOM 3903 C C . PRO A 1 493 ? 66.124 26.746 34.297 1.00 24.05 493 PRO A C 1
ATOM 3904 O O . PRO A 1 493 ? 65.678 27.582 33.507 1.00 24.05 493 PRO A O 1
ATOM 3908 N N . ASN A 1 494 ? 67.180 26.974 35.066 1.00 25.87 494 ASN A N 1
ATOM 3909 C CA . ASN A 1 494 ? 67.827 28.271 35.051 1.00 25.87 494 ASN A CA 1
ATOM 3910 C C . ASN A 1 494 ? 68.887 28.520 33.993 1.00 25.87 494 ASN A C 1
ATOM 3911 O O . ASN A 1 494 ? 69.595 29.524 34.001 1.00 25.87 494 ASN A O 1
ATOM 3916 N N . LYS A 1 495 ? 68.996 27.585 33.077 1.00 21.18 495 LYS A N 1
ATOM 3917 C CA . LYS A 1 495 ? 69.950 27.722 32.003 1.00 21.18 495 LYS A CA 1
ATOM 3918 C C . LYS A 1 495 ? 69.143 27.882 30.696 1.00 21.18 495 LYS A C 1
ATOM 3919 O O . LYS A 1 495 ? 68.649 26.915 30.138 1.00 21.18 495 LYS A O 1
ATOM 3925 N N . PHE A 1 496 ? 68.935 29.135 30.293 1.00 28.73 496 PHE A N 1
ATOM 3926 C CA . PHE A 1 496 ? 68.185 29.469 29.074 1.00 28.73 496 PHE A CA 1
ATOM 3927 C C . PHE A 1 496 ? 69.039 29.009 27.876 1.00 28.73 496 PHE A C 1
ATOM 3928 O O . PHE A 1 496 ? 69.847 29.758 27.300 1.00 28.73 496 PHE A O 1
ATOM 3936 N N . MET A 1 497 ? 68.864 27.740 27.560 1.00 33.63 497 MET A N 1
ATOM 3937 C CA . MET A 1 497 ? 69.564 27.079 26.480 1.00 33.63 497 MET A CA 1
ATOM 3938 C C . MET A 1 497 ? 68.726 27.044 25.192 1.00 33.63 497 MET A C 1
ATOM 3939 O O . MET A 1 497 ? 67.667 26.439 25.148 1.00 33.63 497 MET A O 1
ATOM 3944 N N . LEU A 1 498 ? 69.173 27.737 24.148 1.00 15.81 498 LEU A N 1
ATOM 3945 C CA . LEU A 1 498 ? 68.452 27.772 22.866 1.00 15.81 498 LEU A CA 1
ATOM 3946 C C . LEU A 1 498 ? 69.221 27.008 21.787 1.00 15.81 498 LEU A C 1
ATOM 3947 O O . LEU A 1 498 ? 70.448 27.109 21.708 1.00 15.81 498 LEU A O 1
ATOM 3952 N N . THR A 1 499 ? 68.510 26.233 20.976 1.00 34.18 499 THR A N 1
ATOM 3953 C CA . THR A 1 499 ? 69.145 25.465 19.898 1.00 34.18 499 THR A CA 1
ATOM 3954 C C . THR A 1 499 ? 69.035 26.289 18.612 1.00 34.18 499 THR A C 1
ATOM 3955 O O . THR A 1 499 ? 68.131 27.102 18.479 1.00 34.18 499 THR A O 1
ATOM 3959 N N . THR A 1 500 ? 69.975 26.121 17.696 1.00 58.11 500 THR A N 1
ATOM 3960 C CA . THR A 1 500 ? 69.978 26.853 16.447 1.00 58.11 500 THR A CA 1
ATOM 3961 C C . THR A 1 500 ? 69.848 25.824 15.316 1.00 58.11 500 THR A C 1
ATOM 3962 O O . THR A 1 500 ? 70.261 24.692 15.481 1.00 58.11 500 THR A O 1
ATOM 3966 N N . PRO A 1 501 ? 69.242 26.208 14.160 1.00 44.54 501 PRO A N 1
ATOM 3967 C CA . PRO A 1 501 ? 69.097 25.238 13.052 1.00 44.54 501 PRO A CA 1
ATOM 3968 C C . PRO A 1 501 ? 70.373 24.577 12.486 1.00 44.54 501 PRO A C 1
ATOM 3969 O O . PRO A 1 501 ? 71.443 25.170 12.478 1.00 44.54 501 PRO A O 1
ATOM 3973 N N . GLY A 1 502 ? 70.234 23.344 11.997 1.00 28.87 502 GLY A N 1
ATOM 3974 C CA . GLY A 1 502 ? 71.371 22.637 11.443 1.00 28.87 502 GLY A CA 1
ATOM 3975 C C . GLY A 1 502 ? 71.488 21.206 11.908 1.00 28.87 502 GLY A C 1
ATOM 3976 O O . GLY A 1 502 ? 72.177 20.416 11.286 1.00 28.87 502 GLY A O 1
ATOM 3977 N N . ILE A 1 503 ? 70.829 20.882 13.015 1.00 27.74 503 ILE A N 1
ATOM 3978 C CA . ILE A 1 503 ? 70.853 19.545 13.585 1.00 27.74 503 ILE A CA 1
ATOM 3979 C C . ILE A 1 503 ? 69.443 18.985 13.733 1.00 27.74 503 ILE A C 1
ATOM 3980 O O . ILE A 1 503 ? 68.510 19.688 14.086 1.00 27.74 503 ILE A O 1
ATOM 3985 N N . ASN A 1 504 ? 69.320 17.685 13.505 1.00 49.20 504 ASN A N 1
ATOM 3986 C CA . ASN A 1 504 ? 68.043 16.997 13.619 1.00 49.20 504 ASN A CA 1
ATOM 3987 C C . ASN A 1 504 ? 68.296 15.866 14.609 1.00 49.20 504 ASN A C 1
ATOM 3988 O O . ASN A 1 504 ? 68.971 14.883 14.286 1.00 49.20 504 ASN A O 1
ATOM 3993 N N . PRO A 1 505 ? 67.868 16.048 15.873 1.00 71.68 505 PRO A N 1
ATOM 3994 C CA . PRO A 1 505 ? 68.043 15.044 16.932 1.00 71.68 505 PRO A CA 1
ATOM 3995 C C . PRO A 1 505 ? 67.222 13.775 16.650 1.00 71.68 505 PRO A C 1
ATOM 3996 O O . PRO A 1 505 ? 67.479 12.714 17.214 1.00 71.68 505 PRO A O 1
ATOM 4000 N N . GLU A 1 506 ? 66.225 13.922 15.782 1.00 93.65 506 GLU A N 1
ATOM 4001 C CA . GLU A 1 506 ? 65.346 12.832 15.385 1.00 93.65 506 GLU A CA 1
ATOM 4002 C C . GLU A 1 506 ? 66.124 11.730 14.674 1.00 93.65 506 GLU A C 1
ATOM 4003 O O . GLU A 1 506 ? 66.143 10.590 15.129 1.00 93.65 506 GLU A O 1
ATOM 4009 N N . THR A 1 507 ? 66.744 12.085 13.549 1.00 74.70 507 THR A N 1
ATOM 4010 C CA . THR A 1 507 ? 67.530 11.140 12.752 1.00 74.70 507 THR A CA 1
ATOM 4011 C C . THR A 1 507 ? 68.992 11.030 13.189 1.00 74.70 507 THR A C 1
ATOM 4012 O O . THR A 1 507 ? 69.708 10.124 12.749 1.00 74.70 507 THR A O 1
ATOM 4016 N N . GLY A 1 508 ? 69.430 11.978 14.013 1.00 41.69 508 GLY A N 1
ATOM 4017 C CA . GLY A 1 508 ? 70.790 11.970 14.495 1.00 41.69 508 GLY A CA 1
ATOM 4018 C C . GLY A 1 508 ? 71.812 12.466 13.504 1.00 41.69 508 GLY A C 1
ATOM 4019 O O . GLY A 1 508 ? 72.930 11.946 13.467 1.00 41.69 508 GLY A O 1
ATOM 4020 N N . ASP A 1 509 ? 71.444 13.429 12.671 1.00 74.00 509 ASP A N 1
ATOM 4021 C CA . ASP A 1 509 ? 72.389 13.970 11.698 1.00 74.00 509 ASP A CA 1
ATOM 4022 C C . ASP A 1 509 ? 72.032 15.410 11.339 1.00 74.00 509 ASP A C 1
ATOM 4023 O O . ASP A 1 509 ? 71.025 15.953 11.770 1.00 74.00 509 ASP A O 1
ATOM 4028 N N . TYR A 1 510 ? 72.916 16.012 10.561 1.00 30.55 510 TYR A N 1
ATOM 4029 C CA . TYR A 1 510 ? 72.802 17.377 10.092 1.00 30.55 510 TYR A CA 1
ATOM 4030 C C . TYR A 1 510 ? 71.710 17.611 9.061 1.00 30.55 510 TYR A C 1
ATOM 4031 O O . TYR A 1 510 ? 71.289 16.695 8.357 1.00 30.55 510 TYR A O 1
ATOM 4040 N N . GLU A 1 511 ? 71.217 18.842 9.019 1.00 55.46 511 GLU A N 1
ATOM 4041 C CA . GLU A 1 511 ? 70.183 19.237 8.080 1.00 55.46 511 GLU A CA 1
ATOM 4042 C C . GLU A 1 511 ? 70.918 19.945 6.952 1.00 55.46 511 GLU A C 1
ATOM 4043 O O . GLU A 1 511 ? 72.109 20.212 7.069 1.00 55.46 511 GLU A O 1
ATOM 4049 N N . ASP A 1 512 ? 70.236 20.225 5.849 1.00 53.06 512 ASP A N 1
ATOM 4050 C CA . ASP A 1 512 ? 70.883 20.893 4.719 1.00 53.06 512 ASP A CA 1
ATOM 4051 C C . ASP A 1 512 ? 71.353 22.304 5.039 1.00 53.06 512 ASP A C 1
ATOM 4052 O O . ASP A 1 512 ? 72.510 22.639 4.793 1.00 53.06 512 ASP A O 1
ATOM 4057 N N . PHE A 1 513 ? 70.476 23.099 5.643 1.00 37.46 513 PHE A N 1
ATOM 4058 C CA . PHE A 1 513 ? 70.806 24.472 6.014 1.00 37.46 513 PHE A CA 1
ATOM 4059 C C . PHE A 1 513 ? 70.987 24.636 7.526 1.00 37.46 513 PHE A C 1
ATOM 4060 O O . PHE A 1 513 ? 70.231 24.065 8.319 1.00 37.46 513 PHE A O 1
ATOM 4068 N N . GLY A 1 514 ? 71.938 25.480 7.909 1.00 38.93 514 GLY A N 1
ATOM 4069 C CA . GLY A 1 514 ? 72.173 25.687 9.318 1.00 38.93 514 GLY A CA 1
ATOM 4070 C C . GLY A 1 514 ? 72.653 27.078 9.650 1.00 38.93 514 GLY A C 1
ATOM 4071 O O . GLY A 1 514 ? 73.284 27.754 8.836 1.00 38.93 514 GLY A O 1
ATOM 4072 N N . VAL A 1 515 ? 72.267 27.525 10.842 1.00 35.80 515 VAL A N 1
ATOM 4073 C CA . VAL A 1 515 ? 72.636 28.832 11.374 1.00 35.80 515 VAL A CA 1
ATOM 4074 C C . VAL A 1 515 ? 73.575 28.549 12.537 1.00 35.80 515 VAL A C 1
ATOM 4075 O O . VAL A 1 515 ? 73.123 28.177 13.606 1.00 35.80 515 VAL A O 1
ATOM 4079 N N . PRO A 1 516 ? 74.903 28.628 12.307 1.00 33.83 516 PRO A N 1
ATOM 4080 C CA . PRO A 1 516 ? 75.842 28.366 13.404 1.00 33.83 516 PRO A CA 1
ATOM 4081 C C . PRO A 1 516 ? 75.666 29.374 14.556 1.00 33.83 516 PRO A C 1
ATOM 4082 O O . PRO A 1 516 ? 75.573 30.588 14.312 1.00 33.83 516 PRO A O 1
ATOM 4086 N N . ALA A 1 517 ? 75.605 28.874 15.796 1.00 28.81 517 ALA A N 1
ATOM 4087 C CA . ALA A 1 517 ? 75.436 29.687 17.010 1.00 28.81 517 ALA A CA 1
ATOM 4088 C C . ALA A 1 517 ? 76.363 30.874 17.168 1.00 28.81 517 ALA A C 1
ATOM 4089 O O . ALA A 1 517 ? 75.998 31.832 17.832 1.00 28.81 517 ALA A O 1
ATOM 4091 N N . THR A 1 518 ? 77.521 30.847 16.521 1.00 25.37 518 THR A N 1
ATOM 4092 C CA . THR A 1 518 ? 78.456 31.955 16.637 1.00 25.37 518 THR A CA 1
ATOM 4093 C C . THR A 1 518 ? 77.973 33.225 15.899 1.00 25.37 518 THR A C 1
ATOM 4094 O O . THR A 1 518 ? 78.422 34.342 16.178 1.00 25.37 518 THR A O 1
ATOM 4098 N N . ILE A 1 519 ? 77.043 33.057 14.967 1.00 41.70 519 ILE A N 1
ATOM 4099 C CA . ILE A 1 519 ? 76.511 34.186 14.217 1.00 41.70 519 ILE A CA 1
ATOM 4100 C C . ILE A 1 519 ? 75.543 34.889 15.155 1.00 41.70 519 ILE A C 1
ATOM 4101 O O . ILE A 1 519 ? 75.548 36.114 15.253 1.00 41.70 519 ILE A O 1
ATOM 4106 N N . VAL A 1 520 ? 74.776 34.096 15.902 1.00 30.79 520 VAL A N 1
ATOM 4107 C CA . VAL A 1 520 ? 73.806 34.623 16.861 1.00 30.79 520 VAL A CA 1
ATOM 4108 C C . VAL A 1 520 ? 74.567 35.338 17.979 1.00 30.79 520 VAL A C 1
ATOM 4109 O O . VAL A 1 520 ? 74.193 36.439 18.361 1.00 30.79 520 VAL A O 1
ATOM 4113 N N . ALA A 1 521 ? 75.671 34.741 18.431 1.00 28.36 521 ALA A N 1
ATOM 4114 C CA . ALA A 1 521 ? 76.495 35.298 19.486 1.00 28.36 521 ALA A CA 1
ATOM 4115 C C . ALA A 1 521 ? 77.045 36.658 19.144 1.00 28.36 521 ALA A C 1
ATOM 4116 O O . ALA A 1 521 ? 76.884 37.595 19.924 1.00 28.36 521 ALA A O 1
ATOM 4118 N N . ASN A 1 522 ? 77.670 36.778 17.975 1.00 32.16 522 ASN A N 1
ATOM 4119 C CA . ASN A 1 522 ? 78.242 38.059 17.544 1.00 32.16 522 ASN A CA 1
ATOM 4120 C C . ASN A 1 522 ? 77.189 39.119 17.204 1.00 32.16 522 ASN A C 1
ATOM 4121 O O . ASN A 1 522 ? 77.445 40.303 17.364 1.00 32.16 522 ASN A O 1
ATOM 4126 N N . TYR A 1 523 ? 75.998 38.701 16.789 1.00 38.55 523 TYR A N 1
ATOM 4127 C CA . TYR A 1 523 ? 74.942 39.644 16.449 1.00 38.55 523 TYR A CA 1
ATOM 4128 C C . TYR A 1 523 ? 74.452 40.366 17.700 1.00 38.55 523 TYR A C 1
ATOM 4129 O O . TYR A 1 523 ? 74.315 41.592 17.719 1.00 38.55 523 TYR A O 1
ATOM 4138 N N . LEU A 1 524 ? 74.104 39.578 18.709 1.00 38.34 524 LEU A N 1
ATOM 4139 C CA . LEU A 1 524 ? 73.614 40.088 19.988 1.00 38.34 524 LEU A CA 1
ATOM 4140 C C . LEU A 1 524 ? 74.673 40.927 20.703 1.00 38.34 524 LEU A C 1
ATOM 4141 O O . LEU A 1 524 ? 74.347 41.899 21.373 1.00 38.34 524 LEU A O 1
ATOM 4146 N N . ARG A 1 525 ? 75.934 40.552 20.551 1.00 37.37 525 ARG A N 1
ATOM 4147 C CA . ARG A 1 525 ? 77.032 41.265 21.180 1.00 37.37 525 ARG A CA 1
ATOM 4148 C C . ARG A 1 525 ? 77.153 42.677 20.577 1.00 37.37 525 ARG A C 1
ATOM 4149 O O . ARG A 1 525 ? 77.502 43.623 21.285 1.00 37.37 525 ARG A O 1
ATOM 4157 N N . ASP A 1 526 ? 76.804 42.823 19.300 1.00 60.90 526 ASP A N 1
ATOM 4158 C CA . ASP A 1 526 ? 76.865 44.108 18.602 1.00 60.90 526 ASP A CA 1
ATOM 4159 C C . ASP A 1 526 ? 75.664 44.968 18.955 1.00 60.90 526 ASP A C 1
ATOM 4160 O O . ASP A 1 526 ? 75.683 46.193 18.767 1.00 60.90 526 ASP A O 1
ATOM 4165 N N . HIS A 1 527 ? 74.609 44.311 19.413 1.00 45.20 527 HIS A N 1
ATOM 4166 C CA . HIS A 1 527 ? 73.377 44.982 19.805 1.00 45.20 527 HIS A CA 1
ATOM 4167 C C . HIS A 1 527 ? 73.256 45.113 21.332 1.00 45.20 527 HIS A C 1
ATOM 4168 O O . HIS A 1 527 ? 72.149 45.234 21.883 1.00 45.20 527 HIS A O 1
ATOM 4175 N N . GLY A 1 528 ? 74.423 45.080 21.982 1.00 52.04 528 GLY A N 1
ATOM 4176 C CA . GLY A 1 528 ? 74.535 45.198 23.423 1.00 52.04 528 GLY A CA 1
ATOM 4177 C C . GLY A 1 528 ? 74.323 44.002 24.325 1.00 52.04 528 GLY A C 1
ATOM 4178 O O . GLY A 1 528 ? 74.822 44.011 25.442 1.00 52.04 528 GLY A O 1
ATOM 4179 N N . ILE A 1 529 ? 73.626 42.976 23.844 1.00 40.22 529 ILE A N 1
ATOM 4180 C CA . ILE A 1 529 ? 73.348 41.768 24.629 1.00 40.22 529 ILE A CA 1
ATOM 4181 C C . ILE A 1 529 ? 74.513 40.771 24.681 1.00 40.22 529 ILE A C 1
ATOM 4182 O O . ILE A 1 529 ? 74.835 40.117 23.697 1.00 40.22 529 ILE A O 1
ATOM 4187 N N . ILE A 1 530 ? 75.086 40.614 25.871 1.00 25.49 530 ILE A N 1
ATOM 4188 C CA . ILE A 1 530 ? 76.203 39.711 26.093 1.00 25.49 530 ILE A CA 1
ATOM 4189 C C . ILE A 1 530 ? 75.737 38.329 26.554 1.00 25.49 530 ILE A C 1
ATOM 4190 O O . ILE A 1 530 ? 75.282 38.187 27.684 1.00 25.49 530 ILE A O 1
ATOM 4195 N N . PRO A 1 531 ? 75.833 37.293 25.679 1.00 28.25 531 PRO A N 1
ATOM 4196 C CA . PRO A 1 531 ? 75.405 35.941 26.060 1.00 28.25 531 PRO A CA 1
ATOM 4197 C C . PRO A 1 531 ? 76.488 35.308 26.936 1.00 28.25 531 PRO A C 1
ATOM 4198 O O . PRO A 1 531 ? 77.479 35.944 27.251 1.00 28.25 531 PRO A O 1
ATOM 4202 N N . GLU A 1 532 ? 76.268 34.073 27.361 1.00 25.08 532 GLU A N 1
ATOM 4203 C CA . GLU A 1 532 ? 77.255 33.396 28.195 1.00 25.08 532 GLU A CA 1
ATOM 4204 C C . GLU A 1 532 ? 78.226 32.698 27.243 1.00 25.08 532 GLU A C 1
ATOM 4205 O O . GLU A 1 532 ? 79.425 32.948 27.279 1.00 25.08 532 GLU A O 1
ATOM 4211 N N . LYS A 1 533 ? 77.700 31.843 26.375 1.00 15.62 533 LYS A N 1
ATOM 4212 C CA . LYS A 1 533 ? 78.534 31.134 25.422 1.00 15.62 533 LYS A CA 1
ATOM 4213 C C . LYS A 1 533 ? 77.682 30.677 24.254 1.00 15.62 533 LYS A C 1
ATOM 4214 O O . LYS A 1 533 ? 76.451 30.789 24.256 1.00 15.62 533 LYS A O 1
ATOM 4220 N N . SER A 1 534 ? 78.364 30.183 23.239 1.00 30.96 534 SER A N 1
ATOM 4221 C CA . SER A 1 534 ? 77.724 29.678 22.045 1.00 30.96 534 SER A CA 1
ATOM 4222 C C . SER A 1 534 ? 78.619 28.550 21.572 1.00 30.96 534 SER A C 1
ATOM 4223 O O . SER A 1 534 ? 79.850 28.647 21.608 1.00 30.96 534 SER A O 1
ATOM 4226 N N . ASP A 1 535 ? 77.988 27.419 21.300 1.00 32.97 535 ASP A N 1
ATOM 4227 C CA . ASP A 1 535 ? 78.711 26.255 20.832 1.00 32.97 535 ASP A CA 1
ATOM 4228 C C . ASP A 1 535 ? 78.564 26.261 19.324 1.00 32.97 535 ASP A C 1
ATOM 4229 O O . ASP A 1 535 ? 78.589 27.319 18.728 1.00 32.97 535 ASP A O 1
ATOM 4234 N N . LEU A 1 536 ? 78.394 25.104 18.714 1.00 27.68 536 LEU A N 1
ATOM 4235 C CA . LEU A 1 536 ? 78.256 25.075 17.268 1.00 27.68 536 LEU A CA 1
ATOM 4236 C C . LEU A 1 536 ? 76.813 25.271 16.823 1.00 27.68 536 LEU A C 1
ATOM 4237 O O . LEU A 1 536 ? 76.559 25.950 15.848 1.00 27.68 536 LEU A O 1
ATOM 4242 N N . ASN A 1 537 ? 75.861 24.751 17.582 1.00 32.57 537 ASN A N 1
ATOM 4243 C CA . ASN A 1 537 ? 74.453 24.887 17.219 1.00 32.57 537 ASN A CA 1
ATOM 4244 C C . ASN A 1 537 ? 73.561 25.146 18.422 1.00 32.57 537 ASN A C 1
ATOM 4245 O O . ASN A 1 537 ? 72.467 24.573 18.536 1.00 32.57 537 ASN A O 1
ATOM 4250 N N . SER A 1 538 ? 74.043 25.998 19.319 1.00 26.49 538 SER A N 1
ATOM 4251 C CA . SER A 1 538 ? 73.311 26.360 20.528 1.00 26.49 538 SER A CA 1
ATOM 4252 C C . SER A 1 538 ? 73.899 27.588 21.211 1.00 26.49 538 SER A C 1
ATOM 4253 O O . SER A 1 538 ? 75.101 27.868 21.084 1.00 26.49 538 SER A O 1
ATOM 4256 N N . ILE A 1 539 ? 73.048 28.359 21.890 1.00 24.54 539 ILE A N 1
ATOM 4257 C CA . ILE A 1 539 ? 73.488 29.565 22.590 1.00 24.54 539 ILE A CA 1
ATOM 4258 C C . ILE A 1 539 ? 72.888 29.591 24.005 1.00 24.54 539 ILE A C 1
ATOM 4259 O O . ILE A 1 539 ? 71.726 29.234 24.211 1.00 24.54 539 ILE A O 1
ATOM 4264 N N . LEU A 1 540 ? 73.683 30.026 24.977 1.00 20.06 540 LEU A N 1
ATOM 4265 C CA . LEU A 1 540 ? 73.228 30.073 26.361 1.00 20.06 540 LEU A CA 1
ATOM 4266 C C . LEU A 1 540 ? 73.204 31.414 27.107 1.00 20.06 540 LEU A C 1
ATOM 4267 O O . LEU A 1 540 ? 74.122 32.247 26.972 1.00 20.06 540 LEU A O 1
ATOM 4272 N N . PHE A 1 541 ? 72.181 31.575 27.943 1.00 24.27 541 PHE A N 1
ATOM 4273 C CA . PHE A 1 541 ? 71.996 32.773 28.748 1.00 24.27 541 PHE A CA 1
ATOM 4274 C C . PHE A 1 541 ? 71.779 32.244 30.168 1.00 24.27 541 PHE A C 1
ATOM 4275 O O . PHE A 1 541 ? 71.042 31.272 30.354 1.00 24.27 541 PHE A O 1
ATOM 4283 N N . LEU A 1 542 ? 72.477 32.819 31.144 1.00 12.69 542 LEU A N 1
ATOM 4284 C CA . LEU A 1 542 ? 72.341 32.381 32.537 1.00 12.69 542 LEU A CA 1
ATOM 4285 C C . LEU A 1 542 ? 71.219 33.138 33.259 1.00 12.69 542 LEU A C 1
ATOM 4286 O O . LEU A 1 542 ? 71.187 34.376 33.232 1.00 12.69 542 LEU A O 1
ATOM 4291 N N . MET A 1 543 ? 70.349 32.395 33.945 1.00 23.62 543 MET A N 1
ATOM 4292 C CA . MET A 1 543 ? 69.223 32.984 34.675 1.00 23.62 543 MET A CA 1
ATOM 4293 C C . MET A 1 543 ? 69.289 33.007 36.209 1.00 23.62 543 MET A C 1
ATOM 4294 O O . MET A 1 543 ? 69.362 31.956 36.835 1.00 23.62 543 MET A O 1
ATOM 4299 N N . THR A 1 544 ? 69.275 34.195 36.807 1.00 22.46 544 THR A N 1
ATOM 4300 C CA . THR A 1 544 ? 69.296 34.347 38.269 1.00 22.46 544 THR A CA 1
ATOM 4301 C C . THR A 1 544 ? 68.196 35.381 38.532 1.00 22.46 544 THR A C 1
ATOM 4302 O O . THR A 1 544 ? 67.659 35.932 37.586 1.00 22.46 544 THR A O 1
ATOM 4306 N N . PRO A 1 545 ? 67.765 35.582 39.797 1.00 26.69 545 PRO A N 1
ATOM 4307 C CA . PRO A 1 545 ? 66.712 36.589 40.044 1.00 26.69 545 PRO A CA 1
ATOM 4308 C C . PRO A 1 545 ? 67.001 38.035 39.586 1.00 26.69 545 PRO A C 1
ATOM 4309 O O . PRO A 1 545 ? 66.226 38.948 39.866 1.00 26.69 545 PRO A O 1
ATOM 4313 N N . ALA A 1 546 ? 68.106 38.227 38.875 1.00 35.62 546 ALA A N 1
ATOM 4314 C CA . ALA A 1 546 ? 68.494 39.538 38.365 1.00 35.62 546 ALA A CA 1
ATOM 4315 C C . ALA A 1 546 ? 67.667 39.882 37.112 1.00 35.62 546 ALA A C 1
ATOM 4316 O O . ALA A 1 546 ? 67.629 41.044 36.699 1.00 35.62 546 ALA A O 1
ATOM 4318 N N . GLU A 1 547 ? 67.014 38.882 36.516 1.00 30.87 547 GLU A N 1
ATOM 4319 C CA . GLU A 1 547 ? 66.208 39.096 35.322 1.00 30.87 547 GLU A CA 1
ATOM 4320 C C . GLU A 1 547 ? 64.781 39.552 35.651 1.00 30.87 547 GLU A C 1
ATOM 4321 O O . GLU A 1 547 ? 64.208 39.178 36.679 1.00 30.87 547 GLU A O 1
ATOM 4327 N N . THR A 1 548 ? 64.234 40.366 34.754 1.00 27.32 548 THR A N 1
ATOM 4328 C CA . THR A 1 548 ? 62.896 40.914 34.848 1.00 27.32 548 THR A CA 1
ATOM 4329 C C . THR A 1 548 ? 62.296 40.567 33.500 1.00 27.32 548 THR A C 1
ATOM 4330 O O . THR A 1 548 ? 63.044 40.295 32.561 1.00 27.32 548 THR A O 1
ATOM 4334 N N . PRO A 1 549 ? 60.943 40.484 33.404 1.00 44.46 549 PRO A N 1
ATOM 4335 C CA . PRO A 1 549 ? 60.289 40.161 32.122 1.00 44.46 549 PRO A CA 1
ATOM 4336 C C . PRO A 1 549 ? 60.688 41.122 31.003 1.00 44.46 549 PRO A C 1
ATOM 4337 O O . PRO A 1 549 ? 60.661 40.766 29.833 1.00 44.46 549 PRO A O 1
ATOM 4341 N N . ALA A 1 550 ? 61.068 42.328 31.394 1.00 32.60 550 ALA A N 1
ATOM 4342 C CA . ALA A 1 550 ? 61.482 43.365 30.478 1.00 32.60 550 ALA A CA 1
ATOM 4343 C C . ALA A 1 550 ? 62.788 43.015 29.815 1.00 32.60 550 ALA A C 1
ATOM 4344 O O . ALA A 1 550 ? 62.955 43.247 28.624 1.00 32.60 550 ALA A O 1
ATOM 4346 N N . LYS A 1 551 ? 63.722 42.489 30.604 1.00 26.30 551 LYS A N 1
ATOM 4347 C CA . LYS A 1 551 ? 65.058 42.094 30.129 1.00 26.30 551 LYS A CA 1
ATOM 4348 C C . LYS A 1 551 ? 64.973 40.907 29.180 1.00 26.30 551 LYS A C 1
ATOM 4349 O O . LYS A 1 551 ? 65.794 40.785 28.277 1.00 26.30 551 LYS A O 1
ATOM 4355 N N . MET A 1 552 ? 64.002 40.028 29.419 1.00 33.45 552 MET A N 1
ATOM 4356 C CA . MET A 1 552 ? 63.798 38.840 28.599 1.00 33.45 552 MET A CA 1
ATOM 4357 C C . MET A 1 552 ? 63.172 39.203 27.285 1.00 33.45 552 MET A C 1
ATOM 4358 O O . MET A 1 552 ? 63.503 38.598 26.268 1.00 33.45 552 MET A O 1
ATOM 4363 N N . ASN A 1 553 ? 62.249 40.155 27.326 1.00 51.79 553 ASN A N 1
ATOM 4364 C CA . ASN A 1 553 ? 61.540 40.619 26.142 1.00 51.79 553 ASN A CA 1
ATOM 4365 C C . ASN A 1 553 ? 62.493 41.343 25.232 1.00 51.79 553 ASN A C 1
ATOM 4366 O O . ASN A 1 553 ? 62.365 41.268 24.015 1.00 51.79 553 ASN A O 1
ATOM 4371 N N . ASN A 1 554 ? 63.486 41.982 25.828 1.00 53.70 554 ASN A N 1
ATOM 4372 C CA . ASN A 1 554 ? 64.499 42.731 25.085 1.00 53.70 554 ASN A CA 1
ATOM 4373 C C . ASN A 1 554 ? 65.454 41.742 24.395 1.00 53.70 554 ASN A C 1
ATOM 4374 O O . ASN A 1 554 ? 66.226 42.122 23.519 1.00 53.70 554 ASN A O 1
ATOM 4379 N N . LEU A 1 555 ? 65.438 40.490 24.847 1.00 35.16 555 LEU A N 1
ATOM 4380 C CA . LEU A 1 555 ? 66.283 39.442 24.291 1.00 35.16 555 LEU A CA 1
ATOM 4381 C C . LEU A 1 555 ? 65.496 38.795 23.164 1.00 35.16 555 LEU A C 1
ATOM 4382 O O . LEU A 1 555 ? 65.978 38.673 22.045 1.00 35.16 555 LEU A O 1
ATOM 4387 N N . ILE A 1 556 ? 64.272 38.392 23.465 1.00 40.77 556 ILE A N 1
ATOM 4388 C CA . ILE A 1 556 ? 63.399 37.758 22.489 1.00 40.77 556 ILE A CA 1
ATOM 4389 C C . ILE A 1 556 ? 63.192 38.625 21.253 1.00 40.77 556 ILE A C 1
ATOM 4390 O O . ILE A 1 556 ? 63.015 38.088 20.159 1.00 40.77 556 ILE A O 1
ATOM 4395 N N . THR A 1 557 ? 63.248 39.945 21.425 1.00 42.98 557 THR A N 1
ATOM 4396 C CA . THR A 1 557 ? 63.077 40.901 20.337 1.00 42.98 557 THR A CA 1
ATOM 4397 C C . THR A 1 557 ? 64.256 40.842 19.374 1.00 42.98 557 THR A C 1
ATOM 4398 O O . THR A 1 557 ? 64.072 40.625 18.182 1.00 42.98 557 THR A O 1
ATOM 4402 N N . GLN A 1 558 ? 65.466 40.957 19.904 1.00 63.81 558 GLN A N 1
ATOM 4403 C CA . GLN A 1 558 ? 66.685 40.918 19.105 1.00 63.81 558 GLN A CA 1
ATOM 4404 C C . GLN A 1 558 ? 66.949 39.579 18.413 1.00 63.81 558 GLN A C 1
ATOM 4405 O O . GLN A 1 558 ? 67.820 39.500 17.544 1.00 63.81 558 GLN A O 1
ATOM 4411 N N . LEU A 1 559 ? 66.248 38.527 18.830 1.00 45.88 559 LEU A N 1
ATOM 4412 C CA . LEU A 1 559 ? 66.403 37.181 18.239 1.00 45.88 559 LEU A CA 1
ATOM 4413 C C . LEU A 1 559 ? 65.392 37.030 17.102 1.00 45.88 559 LEU A C 1
ATOM 4414 O O . LEU A 1 559 ? 65.520 36.138 16.252 1.00 45.88 559 LEU A O 1
ATOM 4419 N N . LEU A 1 560 ? 64.361 37.865 17.145 1.00 53.36 560 LEU A N 1
ATOM 4420 C CA . LEU A 1 560 ? 63.319 37.856 16.137 1.00 53.36 560 LEU A CA 1
ATOM 4421 C C . LEU A 1 560 ? 63.793 38.747 14.987 1.00 53.36 560 LEU A C 1
ATOM 4422 O O . LEU A 1 560 ? 63.411 38.527 13.842 1.00 53.36 560 LEU A O 1
ATOM 4427 N N . GLN A 1 561 ? 64.655 39.716 15.291 1.00 81.60 561 GLN A N 1
ATOM 4428 C CA . GLN A 1 561 ? 65.179 40.629 14.266 1.00 81.60 561 GLN A CA 1
ATOM 4429 C C . GLN A 1 561 ? 66.171 39.859 13.395 1.00 81.60 561 GLN A C 1
ATOM 4430 O O . GLN A 1 561 ? 66.157 39.988 12.179 1.00 81.60 561 GLN A O 1
ATOM 4436 N N . LEU A 1 562 ? 67.034 39.073 14.037 1.00 44.20 562 LEU A N 1
ATOM 4437 C CA . LEU A 1 562 ? 68.051 38.267 13.360 1.00 44.20 562 LEU A CA 1
ATOM 4438 C C . LEU A 1 562 ? 67.401 37.152 12.584 1.00 44.20 562 LEU A C 1
ATOM 4439 O O . LEU A 1 562 ? 67.970 36.654 11.621 1.00 44.20 562 LEU A O 1
ATOM 4444 N N . GLN A 1 563 ? 66.230 36.730 13.033 1.00 46.41 563 GLN A N 1
ATOM 4445 C CA . GLN A 1 563 ? 65.515 35.661 12.359 1.00 46.41 563 GLN A CA 1
ATOM 4446 C C . GLN A 1 563 ? 65.051 36.090 10.974 1.00 46.41 563 GLN A C 1
ATOM 4447 O O . GLN A 1 563 ? 65.196 35.339 10.000 1.00 46.41 563 GLN A O 1
ATOM 4453 N N . ARG A 1 564 ? 64.521 37.311 10.877 1.00 87.12 564 ARG A N 1
ATOM 4454 C CA . ARG A 1 564 ? 64.040 37.832 9.599 1.00 87.12 564 ARG A CA 1
ATOM 4455 C C . ARG A 1 564 ? 65.168 38.236 8.656 1.00 87.12 564 ARG A C 1
ATOM 4456 O O . ARG A 1 564 ? 65.008 38.173 7.438 1.00 87.12 564 ARG A O 1
ATOM 4464 N N . LEU A 1 565 ? 66.305 38.628 9.218 1.00 37.10 565 LEU A N 1
ATOM 4465 C CA . LEU A 1 565 ? 67.486 39.030 8.441 1.00 37.10 565 LEU A CA 1
ATOM 4466 C C . LEU A 1 565 ? 68.129 37.803 7.808 1.00 37.10 565 LEU A C 1
ATOM 4467 O O . LEU A 1 565 ? 68.978 37.944 6.941 1.00 37.10 565 LEU A O 1
ATOM 4472 N N . ILE A 1 566 ? 67.776 36.626 8.314 1.00 45.21 566 ILE A N 1
ATOM 4473 C CA . ILE A 1 566 ? 68.314 35.366 7.813 1.00 45.21 566 ILE A CA 1
ATOM 4474 C C . ILE A 1 566 ? 67.364 34.754 6.782 1.00 45.21 566 ILE A C 1
ATOM 4475 O O . ILE A 1 566 ? 67.808 34.300 5.721 1.00 45.21 566 ILE A O 1
ATOM 4480 N N . GLU A 1 567 ? 66.064 34.797 7.061 1.00 86.92 567 GLU A N 1
ATOM 4481 C CA . GLU A 1 567 ? 65.076 34.238 6.138 1.00 86.92 567 GLU A CA 1
ATOM 4482 C C . GLU A 1 567 ? 64.857 35.084 4.869 1.00 86.92 567 GLU A C 1
ATOM 4483 O O . GLU A 1 567 ? 64.194 34.645 3.942 1.00 86.92 567 GLU A O 1
ATOM 4489 N N . GLU A 1 568 ? 65.427 36.286 4.841 1.00 92.19 568 GLU A N 1
ATOM 4490 C CA . GLU A 1 568 ? 65.293 37.172 3.691 1.00 92.19 568 GLU A CA 1
ATOM 4491 C C . GLU A 1 568 ? 66.635 37.402 2.992 1.00 92.19 568 GLU A C 1
ATOM 4492 O O . GLU A 1 568 ? 66.692 38.004 1.925 1.00 92.19 568 GLU A O 1
ATOM 4498 N N . ASP A 1 569 ? 67.697 36.901 3.608 1.00 61.49 569 ASP A N 1
ATOM 4499 C CA . ASP A 1 569 ? 69.080 37.002 3.134 1.00 61.49 569 ASP A CA 1
ATOM 4500 C C . ASP A 1 569 ? 69.592 38.433 3.024 1.00 61.49 569 ASP A C 1
ATOM 4501 O O . ASP A 1 569 ? 69.596 39.034 1.956 1.00 61.49 569 ASP A O 1
ATOM 4506 N N . ALA A 1 570 ? 70.086 38.941 4.151 1.00 35.05 570 ALA A N 1
ATOM 4507 C CA . ALA A 1 570 ? 70.629 40.290 4.246 1.00 35.05 570 ALA A CA 1
ATOM 4508 C C . ALA A 1 570 ? 72.151 40.302 4.157 1.00 35.05 570 ALA A C 1
ATOM 4509 O O . ALA A 1 570 ? 72.809 39.294 4.421 1.00 35.05 570 ALA A O 1
ATOM 4511 N N . PRO A 1 571 ? 72.732 41.422 3.677 1.00 51.85 571 PRO A N 1
ATOM 4512 C CA . PRO A 1 571 ? 74.200 41.483 3.577 1.00 51.85 571 PRO A CA 1
ATOM 4513 C C . PRO A 1 571 ? 74.936 41.370 4.923 1.00 51.85 571 PRO A C 1
ATOM 4514 O O . PRO A 1 571 ? 74.426 41.799 5.958 1.00 51.85 571 PRO A O 1
ATOM 4518 N N . LEU A 1 572 ? 76.120 40.758 4.893 1.00 55.62 572 LEU A N 1
ATOM 4519 C CA . LEU A 1 572 ? 76.940 40.560 6.087 1.00 55.62 572 LEU A CA 1
ATOM 4520 C C . LEU A 1 572 ? 77.438 41.856 6.717 1.00 55.62 572 LEU A C 1
ATOM 4521 O O . LEU A 1 572 ? 77.832 41.869 7.891 1.00 55.62 572 LEU A O 1
ATOM 4526 N N . LYS A 1 573 ? 77.483 42.931 5.937 1.00 83.15 573 LYS A N 1
ATOM 4527 C CA . LYS A 1 573 ? 77.941 44.219 6.450 1.00 83.15 573 LYS A CA 1
ATOM 4528 C C . LYS A 1 573 ? 76.828 44.853 7.286 1.00 83.15 573 LYS A C 1
ATOM 4529 O O . LYS A 1 573 ? 77.085 45.689 8.150 1.00 83.15 573 LYS A O 1
ATOM 4535 N N . GLN A 1 574 ? 75.596 44.426 7.019 1.00 79.06 574 GLN A N 1
ATOM 4536 C CA . GLN A 1 574 ? 74.411 44.910 7.711 1.00 79.06 574 GLN A CA 1
ATOM 4537 C C . GLN A 1 574 ? 74.161 44.166 9.015 1.00 79.06 574 GLN A C 1
ATOM 4538 O O . GLN A 1 574 ? 73.925 44.779 10.055 1.00 79.06 574 GLN A O 1
ATOM 4544 N N . VAL A 1 575 ? 74.211 42.836 8.938 1.00 62.02 575 VAL A N 1
ATOM 4545 C CA . VAL A 1 575 ? 73.995 41.936 10.077 1.00 62.02 575 VAL A CA 1
ATOM 4546 C C . VAL A 1 575 ? 75.117 41.950 11.124 1.00 62.02 575 VAL A C 1
ATOM 4547 O O . VAL A 1 575 ? 74.877 42.144 12.322 1.00 62.02 575 VAL A O 1
ATOM 4551 N N . LEU A 1 576 ? 76.342 41.716 10.667 1.00 38.91 576 LEU A N 1
ATOM 4552 C CA . LEU A 1 576 ? 77.516 41.701 11.536 1.00 38.91 576 LEU A CA 1
ATOM 4553 C C . LEU A 1 576 ? 78.556 42.721 11.030 1.00 38.91 576 LEU A C 1
ATOM 4554 O O . LEU A 1 576 ? 79.436 42.379 10.234 1.00 38.91 576 LEU A O 1
ATOM 4559 N N . PRO A 1 577 ? 78.485 43.982 11.516 1.00 54.73 577 PRO A N 1
ATOM 4560 C CA . PRO A 1 577 ? 79.430 45.011 11.077 1.00 54.73 577 PRO A CA 1
ATOM 4561 C C . PRO A 1 577 ? 80.768 45.038 11.805 1.00 54.73 577 PRO A C 1
ATOM 4562 O O . PRO A 1 577 ? 81.702 45.696 11.339 1.00 54.73 577 PRO A O 1
ATOM 4566 N N . SER A 1 578 ? 80.845 44.374 12.958 1.00 100.00 578 SER A N 1
ATOM 4567 C CA . SER A 1 578 ? 82.078 44.324 13.759 1.00 100.00 578 SER A CA 1
ATOM 4568 C C . SER A 1 578 ? 83.091 43.333 13.202 1.00 100.00 578 SER A C 1
ATOM 4569 O O . SER A 1 578 ? 84.294 43.600 13.190 1.00 100.00 578 SER A O 1
ATOM 4572 N N . ILE A 1 579 ? 82.583 42.176 12.776 1.00 84.57 579 ILE A N 1
ATOM 4573 C CA . ILE A 1 579 ? 83.399 41.104 12.206 1.00 84.57 579 ILE A CA 1
ATOM 4574 C C . ILE A 1 579 ? 83.773 41.392 10.741 1.00 84.57 579 ILE A C 1
ATOM 4575 O O . ILE A 1 579 ? 84.726 40.831 10.215 1.00 84.57 579 ILE A O 1
ATOM 4580 N N . TYR A 1 580 ? 83.011 42.286 10.114 1.00 74.28 580 TYR A N 1
ATOM 4581 C CA . TYR A 1 580 ? 83.213 42.688 8.731 1.00 74.28 580 TYR A CA 1
ATOM 4582 C C . TYR A 1 580 ? 84.294 43.756 8.663 1.00 74.28 580 TYR A C 1
ATOM 4583 O O . TYR A 1 580 ? 85.247 43.635 7.909 1.00 74.28 580 TYR A O 1
ATOM 4592 N N . ALA A 1 581 ? 84.143 44.805 9.462 1.00 69.05 581 ALA A N 1
ATOM 4593 C CA . ALA A 1 581 ? 85.106 45.905 9.502 1.00 69.05 581 ALA A CA 1
ATOM 4594 C C . ALA A 1 581 ? 86.440 45.523 10.174 1.00 69.05 581 ALA A C 1
ATOM 4595 O O . ALA A 1 581 ? 87.119 46.363 10.788 1.00 69.05 581 ALA A O 1
ATOM 4597 N N . ALA A 1 582 ? 86.810 44.258 10.010 1.00 92.70 582 ALA A N 1
ATOM 4598 C CA . ALA A 1 582 ? 88.036 43.701 10.558 1.00 92.70 582 ALA A CA 1
ATOM 4599 C C . ALA A 1 582 ? 88.541 42.685 9.534 1.00 92.70 582 ALA A C 1
ATOM 4600 O O . ALA A 1 582 ? 89.735 42.649 9.217 1.00 92.70 582 ALA A O 1
ATOM 4602 N N . ASN A 1 583 ? 87.606 41.912 8.979 1.00 55.96 583 ASN A N 1
ATOM 4603 C CA . ASN A 1 583 ? 87.904 40.880 7.972 1.00 55.96 583 ASN A CA 1
ATOM 4604 C C . ASN A 1 583 ? 87.127 41.180 6.687 1.00 55.96 583 ASN A C 1
ATOM 4605 O O . ASN A 1 583 ? 86.339 40.341 6.234 1.00 55.96 583 ASN A O 1
ATOM 4610 N N . GLU A 1 584 ? 87.380 42.330 6.059 1.00 100.00 584 GLU A N 1
ATOM 4611 C CA . GLU A 1 584 ? 86.661 42.683 4.828 1.00 100.00 584 GLU A CA 1
ATOM 4612 C C . GLU A 1 584 ? 86.970 41.904 3.551 1.00 100.00 584 GLU A C 1
ATOM 4613 O O . GLU A 1 584 ? 86.048 41.414 2.903 1.00 100.00 584 GLU A O 1
ATOM 4619 N N . GLU A 1 585 ? 88.247 41.783 3.191 1.00 100.00 585 GLU A N 1
ATOM 4620 C CA . GLU A 1 585 ? 88.619 41.052 1.978 1.00 100.00 585 GLU A CA 1
ATOM 4621 C C . GLU A 1 585 ? 88.382 39.541 1.977 1.00 100.00 585 GLU A C 1
ATOM 4622 O O . GLU A 1 585 ? 88.571 38.892 0.948 1.00 100.00 585 GLU A O 1
ATOM 4628 N N . ARG A 1 586 ? 88.009 39.004 3.143 1.00 43.92 586 ARG A N 1
ATOM 4629 C CA . ARG A 1 586 ? 87.733 37.568 3.302 1.00 43.92 586 ARG A CA 1
ATOM 4630 C C . ARG A 1 586 ? 86.230 37.321 3.190 1.00 43.92 586 ARG A C 1
ATOM 4631 O O . ARG A 1 586 ? 85.786 36.305 2.659 1.00 43.92 586 ARG A O 1
ATOM 4639 N N . TYR A 1 587 ? 85.444 38.237 3.742 1.00 56.89 587 TYR A N 1
ATOM 4640 C CA . TYR A 1 587 ? 83.993 38.110 3.692 1.00 56.89 587 TYR A CA 1
ATOM 4641 C C . TYR A 1 587 ? 83.352 39.102 2.721 1.00 56.89 587 TYR A C 1
ATOM 4642 O O . TYR A 1 587 ? 82.164 39.388 2.826 1.00 56.89 587 TYR A O 1
ATOM 4651 N N . ASN A 1 588 ? 84.119 39.558 1.737 1.00 71.69 588 ASN A N 1
ATOM 4652 C CA . ASN A 1 588 ? 83.631 40.522 0.740 1.00 71.69 588 ASN A CA 1
ATOM 4653 C C . ASN A 1 588 ? 82.455 40.007 -0.087 1.00 71.69 588 ASN A C 1
ATOM 4654 O O . ASN A 1 588 ? 82.515 38.912 -0.654 1.00 71.69 588 ASN A O 1
ATOM 4659 N N . GLY A 1 589 ? 81.380 40.787 -0.134 1.00 64.53 589 GLY A N 1
ATOM 4660 C CA . GLY A 1 589 ? 80.200 40.407 -0.888 1.00 64.53 589 GLY A CA 1
ATOM 4661 C C . GLY A 1 589 ? 79.355 39.277 -0.313 1.00 64.53 589 GLY A C 1
ATOM 4662 O O . GLY A 1 589 ? 78.404 38.827 -0.954 1.00 64.53 589 GLY A O 1
ATOM 4663 N N . TYR A 1 590 ? 79.719 38.793 0.864 1.00 58.28 590 TYR A N 1
ATOM 4664 C CA . TYR A 1 590 ? 78.986 37.714 1.508 1.00 58.28 590 TYR A CA 1
ATOM 4665 C C . TYR A 1 590 ? 77.681 38.209 2.096 1.00 58.28 590 TYR A C 1
ATOM 4666 O O . TYR A 1 590 ? 77.525 39.397 2.379 1.00 58.28 590 TYR A O 1
ATOM 4675 N N . THR A 1 591 ? 76.726 37.296 2.223 1.00 54.02 591 THR A N 1
ATOM 4676 C CA . THR A 1 591 ? 75.415 37.585 2.797 1.00 54.02 591 THR A CA 1
ATOM 4677 C C . THR A 1 591 ? 75.342 36.585 3.970 1.00 54.02 591 THR A C 1
ATOM 4678 O O . THR A 1 591 ? 76.174 35.672 4.024 1.00 54.02 591 THR A O 1
ATOM 4682 N N . ILE A 1 592 ? 74.439 36.747 4.940 1.00 59.16 592 ILE A N 1
ATOM 4683 C CA . ILE A 1 592 ? 74.415 35.777 6.041 1.00 59.16 592 ILE A CA 1
ATOM 4684 C C . ILE A 1 592 ? 74.203 34.346 5.617 1.00 59.16 592 ILE A C 1
ATOM 4685 O O . ILE A 1 592 ? 74.936 33.480 6.079 1.00 59.16 592 ILE A O 1
ATOM 4690 N N . ARG A 1 593 ? 73.239 34.084 4.738 1.00 33.63 593 ARG A N 1
ATOM 4691 C CA . ARG A 1 593 ? 73.004 32.717 4.298 1.00 33.63 593 ARG A CA 1
ATOM 4692 C C . ARG A 1 593 ? 74.195 32.118 3.599 1.00 33.63 593 ARG A C 1
ATOM 4693 O O . ARG A 1 593 ? 74.399 30.911 3.697 1.00 33.63 593 ARG A O 1
ATOM 4701 N N . GLU A 1 594 ? 75.002 32.954 2.948 1.00 58.75 594 GLU A N 1
ATOM 4702 C CA . GLU A 1 594 ? 76.201 32.503 2.238 1.00 58.75 594 GLU A CA 1
ATOM 4703 C C . GLU A 1 594 ? 77.254 32.021 3.232 1.00 58.75 594 GLU A C 1
ATOM 4704 O O . GLU A 1 594 ? 77.985 31.071 2.961 1.00 58.75 594 GLU A O 1
ATOM 4710 N N . LEU A 1 595 ? 77.329 32.713 4.367 1.00 45.53 595 LEU A N 1
ATOM 4711 C CA . LEU A 1 595 ? 78.263 32.408 5.458 1.00 45.53 595 LEU A CA 1
ATOM 4712 C C . LEU A 1 595 ? 77.699 31.237 6.275 1.00 45.53 595 LEU A C 1
ATOM 4713 O O . LEU A 1 595 ? 78.440 30.369 6.711 1.00 45.53 595 LEU A O 1
ATOM 4718 N N . CYS A 1 596 ? 76.388 31.268 6.508 1.00 36.70 596 CYS A N 1
ATOM 4719 C CA . CYS A 1 596 ? 75.680 30.234 7.260 1.00 36.70 596 CYS A CA 1
ATOM 4720 C C . CYS A 1 596 ? 75.844 28.878 6.614 1.00 36.70 596 CYS A C 1
ATOM 4721 O O . CYS A 1 596 ? 76.201 27.931 7.303 1.00 36.70 596 CYS A O 1
ATOM 4724 N N . GLN A 1 597 ? 75.653 28.790 5.299 1.00 46.56 597 GLN A N 1
ATOM 4725 C CA . GLN A 1 597 ? 75.801 27.523 4.587 1.00 46.56 597 GLN A CA 1
ATOM 4726 C C . GLN A 1 597 ? 77.250 27.094 4.588 1.00 46.56 597 GLN A C 1
ATOM 4727 O O . GLN A 1 597 ? 77.553 25.915 4.717 1.00 46.56 597 GLN A O 1
ATOM 4733 N N . GLU A 1 598 ? 78.148 28.057 4.456 1.00 38.06 598 GLU A N 1
ATOM 4734 C CA . GLU A 1 598 ? 79.572 27.765 4.438 1.00 38.06 598 GLU A CA 1
ATOM 4735 C C . GLU A 1 598 ? 80.112 27.243 5.754 1.00 38.06 598 GLU A C 1
ATOM 4736 O O . GLU A 1 598 ? 80.854 26.269 5.773 1.00 38.06 598 GLU A O 1
ATOM 4742 N N . LEU A 1 599 ? 79.766 27.927 6.838 1.00 43.78 599 LEU A N 1
ATOM 4743 C CA . LEU A 1 599 ? 80.193 27.572 8.184 1.00 43.78 599 LEU A CA 1
ATOM 4744 C C . LEU A 1 599 ? 79.526 26.291 8.668 1.00 43.78 599 LEU A C 1
ATOM 4745 O O . LEU A 1 599 ? 80.112 25.544 9.449 1.00 43.78 599 LEU A O 1
ATOM 4750 N N . HIS A 1 600 ? 78.328 26.018 8.164 1.00 32.26 600 HIS A N 1
ATOM 4751 C CA . HIS A 1 600 ? 77.593 24.816 8.546 1.00 32.26 600 HIS A CA 1
ATOM 4752 C C . HIS A 1 600 ? 78.140 23.580 7.845 1.00 32.26 600 HIS A C 1
ATOM 4753 O O . HIS A 1 600 ? 78.305 22.542 8.458 1.00 32.26 600 HIS A O 1
ATOM 4760 N N . ASP A 1 601 ? 78.380 23.692 6.538 1.00 44.39 601 ASP A N 1
ATOM 4761 C CA . ASP A 1 601 ? 78.900 22.582 5.746 1.00 44.39 601 ASP A CA 1
ATOM 4762 C C . ASP A 1 601 ? 80.256 22.102 6.197 1.00 44.39 601 ASP A C 1
ATOM 4763 O O . ASP A 1 601 ? 80.538 20.915 6.091 1.00 44.39 601 ASP A O 1
ATOM 4768 N N . PHE A 1 602 ? 81.081 23.002 6.727 1.00 34.94 602 PHE A N 1
ATOM 4769 C CA . PHE A 1 602 ? 82.430 22.649 7.209 1.00 34.94 602 PHE A CA 1
ATOM 4770 C C . PHE A 1 602 ? 82.371 21.652 8.346 1.00 34.94 602 PHE A C 1
ATOM 4771 O O . PHE A 1 602 ? 83.201 20.754 8.440 1.00 34.94 602 PHE A O 1
ATOM 4779 N N . TYR A 1 603 ? 81.461 21.906 9.278 1.00 33.47 603 TYR A N 1
ATOM 4780 C CA . TYR A 1 603 ? 81.272 21.046 10.428 1.00 33.47 603 TYR A CA 1
ATOM 4781 C C . TYR A 1 603 ? 80.469 19.816 10.038 1.00 33.47 603 TYR A C 1
ATOM 4782 O O . TYR A 1 603 ? 80.720 18.741 10.549 1.00 33.47 603 TYR A O 1
ATOM 4791 N N . LYS A 1 604 ? 79.614 19.961 9.032 1.00 37.19 604 LYS A N 1
ATOM 4792 C CA . LYS A 1 604 ? 78.766 18.872 8.536 1.00 37.19 604 LYS A CA 1
ATOM 4793 C C . LYS A 1 604 ? 79.590 17.819 7.796 1.00 37.19 604 LYS A C 1
ATOM 4794 O O . LYS A 1 604 ? 79.509 16.622 8.100 1.00 37.19 604 LYS A O 1
ATOM 4800 N N . ASN A 1 605 ? 80.441 18.275 6.888 1.00 41.11 605 ASN A N 1
ATOM 4801 C CA . ASN A 1 605 ? 81.285 17.392 6.103 1.00 41.11 605 ASN A CA 1
ATOM 4802 C C . ASN A 1 605 ? 82.394 16.731 6.892 1.00 41.11 605 ASN A C 1
ATOM 4803 O O . ASN A 1 605 ? 83.035 15.792 6.409 1.00 41.11 605 ASN A O 1
ATOM 4808 N N . ASN A 1 606 ? 82.636 17.248 8.090 1.00 35.85 606 ASN A N 1
ATOM 4809 C CA . ASN A 1 606 ? 83.673 16.728 8.964 1.00 35.85 606 ASN A CA 1
ATOM 4810 C C . ASN A 1 606 ? 83.138 15.836 10.069 1.00 35.85 606 ASN A C 1
ATOM 4811 O O . ASN A 1 606 ? 83.911 15.223 10.801 1.00 35.85 606 ASN A O 1
ATOM 4816 N N . ASN A 1 607 ? 81.821 15.722 10.141 1.00 55.24 607 ASN A N 1
ATOM 4817 C CA . ASN A 1 607 ? 81.144 14.899 11.147 1.00 55.24 607 ASN A CA 1
ATOM 4818 C C . ASN A 1 607 ? 81.654 15.248 12.538 1.00 55.24 607 ASN A C 1
ATOM 4819 O O . ASN A 1 607 ? 82.085 14.376 13.310 1.00 55.24 607 ASN A O 1
ATOM 4824 N N . THR A 1 608 ? 81.641 16.545 12.817 1.00 37.53 608 THR A N 1
ATOM 4825 C CA . THR A 1 608 ? 82.080 17.133 14.073 1.00 37.53 608 THR A CA 1
ATOM 4826 C C . THR A 1 608 ? 81.364 16.640 15.333 1.00 37.53 608 THR A C 1
ATOM 4827 O O . THR A 1 608 ? 81.999 16.512 16.376 1.00 37.53 608 THR A O 1
ATOM 4831 N N . PHE A 1 609 ? 80.071 16.319 15.261 1.00 31.14 609 PHE A N 1
ATOM 4832 C CA . PHE A 1 609 ? 79.384 15.849 16.451 1.00 31.14 609 PHE A CA 1
ATOM 4833 C C . PHE A 1 609 ? 79.626 14.382 16.783 1.00 31.14 609 PHE A C 1
ATOM 4834 O O . PHE A 1 609 ? 79.293 13.912 17.885 1.00 31.14 609 PHE A O 1
ATOM 4842 N N . THR A 1 610 ? 80.098 13.639 15.790 1.00 42.10 610 THR A N 1
ATOM 4843 C CA . THR A 1 610 ? 80.398 12.218 15.937 1.00 42.10 610 THR A CA 1
ATOM 4844 C C . THR A 1 610 ? 81.704 12.074 16.746 1.00 42.10 610 THR A C 1
ATOM 4845 O O . THR A 1 610 ? 81.833 11.201 17.611 1.00 42.10 610 THR A O 1
ATOM 4849 N N . TYR A 1 611 ? 82.648 12.975 16.489 1.00 37.58 611 TYR A N 1
ATOM 4850 C CA . TYR A 1 611 ? 83.921 12.978 17.174 1.00 37.58 611 TYR A CA 1
ATOM 4851 C C . TYR A 1 611 ? 83.764 13.598 18.545 1.00 37.58 611 TYR A C 1
ATOM 4852 O O . TYR A 1 611 ? 84.459 13.217 19.465 1.00 37.58 611 TYR A O 1
ATOM 4861 N N . GLN A 1 612 ? 82.827 14.534 18.670 1.00 22.52 612 GLN A N 1
ATOM 4862 C CA . GLN A 1 612 ? 82.540 15.227 19.935 1.00 22.52 612 GLN A CA 1
ATOM 4863 C C . GLN A 1 612 ? 81.941 14.233 20.938 1.00 22.52 612 GLN A C 1
ATOM 4864 O O . GLN A 1 612 ? 82.092 14.387 22.151 1.00 22.52 612 GLN A O 1
ATOM 4870 N N . LYS A 1 613 ? 81.268 13.222 20.406 1.00 32.87 613 LYS A N 1
ATOM 4871 C CA . LYS A 1 613 ? 80.630 12.184 21.190 1.00 32.87 613 LYS A CA 1
ATOM 4872 C C . LYS A 1 613 ? 81.617 11.108 21.618 1.00 32.87 613 LYS A C 1
ATOM 4873 O O . LYS A 1 613 ? 81.662 10.698 22.770 1.00 32.87 613 LYS A O 1
ATOM 4879 N N . ARG A 1 614 ? 82.453 10.698 20.678 1.00 31.63 614 ARG A N 1
ATOM 4880 C CA . ARG A 1 614 ? 83.453 9.664 20.915 1.00 31.63 614 ARG A CA 1
ATOM 4881 C C . ARG A 1 614 ? 84.512 9.957 21.955 1.00 31.63 614 ARG A C 1
ATOM 4882 O O . ARG A 1 614 ? 84.997 9.028 22.604 1.00 31.63 614 ARG A O 1
ATOM 4890 N N . LEU A 1 615 ? 84.866 11.231 22.108 1.00 23.06 615 LEU A N 1
ATOM 4891 C CA . LEU A 1 615 ? 85.879 11.675 23.074 1.00 23.06 615 LEU A CA 1
ATOM 4892 C C . LEU A 1 615 ? 85.470 11.376 24.515 1.00 23.06 615 LEU A C 1
ATOM 4893 O O . LEU A 1 615 ? 86.297 11.383 25.406 1.00 23.06 615 LEU A O 1
ATOM 4898 N N . PHE A 1 616 ? 84.185 11.139 24.731 1.00 19.40 616 PHE A N 1
ATOM 4899 C CA . PHE A 1 616 ? 83.695 10.849 26.057 1.00 19.40 616 PHE A CA 1
ATOM 4900 C C . PHE A 1 616 ? 83.071 9.475 26.185 1.00 19.40 616 PHE A C 1
ATOM 4901 O O . PHE A 1 616 ? 82.300 9.203 27.089 1.00 19.40 616 PHE A O 1
ATOM 4909 N N . LEU A 1 617 ? 83.501 8.586 25.310 1.00 24.57 617 LEU A N 1
ATOM 4910 C CA . LEU A 1 617 ? 83.020 7.214 25.270 1.00 24.57 617 LEU A CA 1
ATOM 4911 C C . LEU A 1 617 ? 84.229 6.356 25.621 1.00 24.57 617 LEU A C 1
ATOM 4912 O O . LEU A 1 617 ? 85.327 6.617 25.135 1.00 24.57 617 LEU A O 1
ATOM 4917 N N . ARG A 1 618 ? 84.047 5.350 26.477 1.00 30.83 618 ARG A N 1
ATOM 4918 C CA . ARG A 1 618 ? 85.149 4.467 26.895 1.00 30.83 618 ARG A CA 1
ATOM 4919 C C . ARG A 1 618 ? 85.886 3.764 25.782 1.00 30.83 618 ARG A C 1
ATOM 4920 O O . ARG A 1 618 ? 87.083 3.538 25.902 1.00 30.83 618 ARG A O 1
ATOM 4928 N N . GLU A 1 619 ? 85.180 3.420 24.709 1.00 44.51 619 GLU A N 1
ATOM 4929 C CA . GLU A 1 619 ? 85.766 2.735 23.556 1.00 44.51 619 GLU A CA 1
ATOM 4930 C C . GLU A 1 619 ? 86.831 3.581 22.862 1.00 44.51 619 GLU A C 1
ATOM 4931 O O . GLU A 1 619 ? 87.751 3.040 22.249 1.00 44.51 619 GLU A O 1
ATOM 4937 N N . PHE A 1 620 ? 86.690 4.901 22.984 1.00 26.18 620 PHE A N 1
ATOM 4938 C CA . PHE A 1 620 ? 87.612 5.866 22.382 1.00 26.18 620 PHE A CA 1
ATOM 4939 C C . PHE A 1 620 ? 88.459 6.720 23.339 1.00 26.18 620 PHE A C 1
ATOM 4940 O O . PHE A 1 620 ? 89.016 7.726 22.943 1.00 26.18 620 PHE A O 1
ATOM 4948 N N . PHE A 1 621 ? 88.529 6.310 24.610 1.00 21.33 621 PHE A N 1
ATOM 4949 C CA . PHE A 1 621 ? 89.321 7.047 25.612 1.00 21.33 621 PHE A CA 1
ATOM 4950 C C . PHE A 1 621 ? 90.777 6.840 25.226 1.00 21.33 621 PHE A C 1
ATOM 4951 O O . PHE A 1 621 ? 91.143 5.761 24.746 1.00 21.33 621 PHE A O 1
ATOM 4959 N N . PRO A 1 622 ? 91.624 7.859 25.439 1.00 23.94 622 PRO A N 1
ATOM 4960 C CA . PRO A 1 622 ? 93.012 7.646 25.072 1.00 23.94 622 PRO A CA 1
ATOM 4961 C C . PRO A 1 622 ? 93.629 6.596 25.968 1.00 23.94 622 PRO A C 1
ATOM 4962 O O . PRO A 1 622 ? 93.080 6.240 27.000 1.00 23.94 622 PRO A O 1
ATOM 4966 N N . GLU A 1 623 ? 94.743 6.042 25.530 1.00 65.71 623 GLU A N 1
ATOM 4967 C CA . GLU A 1 623 ? 95.428 5.030 26.302 1.00 65.71 623 GLU A CA 1
ATOM 4968 C C . GLU A 1 623 ? 96.291 5.779 27.304 1.00 65.71 623 GLU A C 1
ATOM 4969 O O . GLU A 1 623 ? 96.824 6.843 27.012 1.00 65.71 623 GLU A O 1
ATOM 4975 N N . GLN A 1 624 ? 96.362 5.252 28.513 1.00 44.81 624 GLN A N 1
ATOM 4976 C CA . GLN A 1 624 ? 97.146 5.856 29.577 1.00 44.81 624 GLN A CA 1
ATOM 4977 C C . GLN A 1 624 ? 98.585 5.379 29.429 1.00 44.81 624 GLN A C 1
ATOM 4978 O O . GLN A 1 624 ? 98.878 4.208 29.621 1.00 44.81 624 GLN A O 1
ATOM 4984 N N . GLY A 1 625 ? 99.468 6.250 28.969 1.00 32.24 625 GLY A N 1
ATOM 4985 C CA . GLY A 1 625 ? 100.862 5.864 28.809 1.00 32.24 625 GLY A CA 1
ATOM 4986 C C . GLY A 1 625 ? 101.700 6.257 30.017 1.00 32.24 625 GLY A C 1
ATOM 4987 O O . GLY A 1 625 ? 102.872 5.890 30.121 1.00 32.24 625 GLY A O 1
ATOM 4988 N N . MET A 1 626 ? 101.085 7.000 30.933 1.00 36.27 626 MET A N 1
ATOM 4989 C CA . MET A 1 626 ? 101.714 7.485 32.162 1.00 36.27 626 MET A CA 1
ATOM 4990 C C . MET A 1 626 ? 100.575 8.006 33.052 1.00 36.27 626 MET A C 1
ATOM 4991 O O . MET A 1 626 ? 99.503 8.326 32.556 1.00 36.27 626 MET A O 1
ATOM 4996 N N . LEU A 1 627 ? 100.780 8.005 34.368 1.00 21.36 627 LEU A N 1
ATOM 4997 C CA . LEU A 1 627 ? 99.744 8.493 35.288 1.00 21.36 627 LEU A CA 1
ATOM 4998 C C . LEU A 1 627 ? 99.824 10.026 35.276 1.00 21.36 627 LEU A C 1
ATOM 4999 O O . LEU A 1 627 ? 100.905 10.584 34.995 1.00 21.36 627 LEU A O 1
ATOM 5004 N N . PRO A 1 628 ? 98.701 10.727 35.579 1.00 25.83 628 PRO A N 1
ATOM 5005 C CA . PRO A 1 628 ? 98.762 12.192 35.573 1.00 25.83 628 PRO A CA 1
ATOM 5006 C C . PRO A 1 628 ? 99.849 12.831 36.437 1.00 25.83 628 PRO A C 1
ATOM 5007 O O . PRO A 1 628 ? 100.443 13.831 36.018 1.00 25.83 628 PRO A O 1
ATOM 5011 N N . TYR A 1 629 ? 100.154 12.229 37.589 1.00 37.33 629 TYR A N 1
ATOM 5012 C CA . TYR A 1 629 ? 101.181 12.734 38.510 1.00 37.33 629 TYR A CA 1
ATOM 5013 C C . TYR A 1 629 ? 102.572 12.587 37.894 1.00 37.33 629 TYR A C 1
ATOM 5014 O O . TYR A 1 629 ? 103.390 13.488 37.973 1.00 37.33 629 TYR A O 1
ATOM 5023 N N . GLU A 1 630 ? 102.840 11.409 37.334 1.00 53.14 630 GLU A N 1
ATOM 5024 C CA . GLU A 1 630 ? 104.115 11.089 36.693 1.00 53.14 630 GLU A CA 1
ATOM 5025 C C . GLU A 1 630 ? 104.343 11.989 35.488 1.00 53.14 630 GLU A C 1
ATOM 5026 O O . GLU A 1 630 ? 105.480 12.362 35.195 1.00 53.14 630 GLU A O 1
ATOM 5032 N N . ALA A 1 631 ? 103.261 12.293 34.774 1.00 23.10 631 ALA A N 1
ATOM 5033 C CA . ALA A 1 631 ? 103.301 13.147 33.590 1.00 23.10 631 ALA A CA 1
ATOM 5034 C C . ALA A 1 631 ? 103.674 14.572 33.935 1.00 23.10 631 ALA A C 1
ATOM 5035 O O . ALA A 1 631 ? 104.423 15.206 33.201 1.00 23.10 631 ALA A O 1
ATOM 5037 N N . ARG A 1 632 ? 103.153 15.067 35.055 1.00 26.87 632 ARG A N 1
ATOM 5038 C CA . ARG A 1 632 ? 103.441 16.433 35.511 1.00 26.87 632 ARG A CA 1
ATOM 5039 C C . ARG A 1 632 ? 104.889 16.552 36.001 1.00 26.87 632 ARG A C 1
ATOM 5040 O O . ARG A 1 632 ? 105.524 17.583 35.819 1.00 26.87 632 ARG A O 1
ATOM 5048 N N . GLN A 1 633 ? 105.400 15.490 36.614 1.00 21.19 633 GLN A N 1
ATOM 5049 C CA . GLN A 1 633 ? 106.767 15.462 37.122 1.00 21.19 633 GLN A CA 1
ATOM 5050 C C . GLN A 1 633 ? 107.727 15.546 35.962 1.00 21.19 633 GLN A C 1
ATOM 5051 O O . GLN A 1 633 ? 108.779 16.170 36.076 1.00 21.19 633 GLN A O 1
ATOM 5057 N N . GLU A 1 634 ? 107.392 14.874 34.866 1.00 26.05 634 GLU A N 1
ATOM 5058 C CA . GLU A 1 634 ? 108.238 14.880 33.671 1.00 26.05 634 GLU A CA 1
ATOM 5059 C C . GLU A 1 634 ? 108.196 16.251 33.021 1.00 26.05 634 GLU A C 1
ATOM 5060 O O . GLU A 1 634 ? 109.151 16.671 32.380 1.00 26.05 634 GLU A O 1
ATOM 5066 N N . PHE A 1 635 ? 107.076 16.933 33.205 1.00 27.57 635 PHE A N 1
ATOM 5067 C CA . PHE A 1 635 ? 106.862 18.262 32.660 1.00 27.57 635 PHE A CA 1
ATOM 5068 C C . PHE A 1 635 ? 107.708 19.249 33.462 1.00 27.57 635 PHE A C 1
ATOM 5069 O O . PHE A 1 635 ? 108.348 20.116 32.876 1.00 27.57 635 PHE A O 1
ATOM 5077 N N . ILE A 1 636 ? 107.755 19.062 34.781 1.00 24.60 636 ILE A N 1
ATOM 5078 C CA . ILE A 1 636 ? 108.540 19.936 35.670 1.00 24.60 636 ILE A CA 1
ATOM 5079 C C . ILE A 1 636 ? 110.027 19.822 35.302 1.00 24.60 636 ILE A C 1
ATOM 5080 O O . ILE A 1 636 ? 110.728 20.822 35.223 1.00 24.60 636 ILE A O 1
ATOM 5085 N N . ARG A 1 637 ? 110.475 18.579 35.083 1.00 25.93 637 ARG A N 1
ATOM 5086 C CA . ARG A 1 637 ? 111.858 18.209 34.731 1.00 25.93 637 ARG A CA 1
ATOM 5087 C C . ARG A 1 637 ? 112.336 18.546 33.304 1.00 25.93 637 ARG A C 1
ATOM 5088 O O . ARG A 1 637 ? 113.477 18.241 32.934 1.00 25.93 637 ARG A O 1
ATOM 5096 N N . ASN A 1 638 ? 111.450 19.159 32.519 1.00 28.37 638 ASN A N 1
ATOM 5097 C CA . ASN A 1 638 ? 111.688 19.576 31.131 1.00 28.37 638 ASN A CA 1
ATOM 5098 C C . ASN A 1 638 ? 111.973 18.442 30.138 1.00 28.37 638 ASN A C 1
ATOM 5099 O O . ASN A 1 638 ? 112.738 18.575 29.179 1.00 28.37 638 ASN A O 1
ATOM 5104 N N . HIS A 1 639 ? 111.365 17.298 30.407 1.00 20.75 639 HIS A N 1
ATOM 5105 C CA . HIS A 1 639 ? 111.513 16.125 29.570 1.00 20.75 639 HIS A CA 1
ATOM 5106 C C . HIS A 1 639 ? 110.374 16.196 28.554 1.00 20.75 639 HIS A C 1
ATOM 5107 O O . HIS A 1 639 ? 109.461 15.356 28.543 1.00 20.75 639 HIS A O 1
ATOM 5114 N N . ASN A 1 640 ? 110.431 17.222 27.714 1.00 37.14 640 ASN A N 1
ATOM 5115 C CA . ASN A 1 640 ? 109.410 17.427 26.695 1.00 37.14 640 ASN A CA 1
ATOM 5116 C C . ASN A 1 640 ? 109.817 18.040 25.345 1.00 37.14 640 ASN A C 1
ATOM 5117 O O . ASN A 1 640 ? 110.913 18.572 25.177 1.00 37.14 640 ASN A O 1
ATOM 5122 N N . LYS A 1 641 ? 108.924 17.897 24.363 1.00 33.48 641 LYS A N 1
ATOM 5123 C CA . LYS A 1 641 ? 109.120 18.424 23.016 1.00 33.48 641 LYS A CA 1
ATOM 5124 C C . LYS A 1 641 ? 107.779 18.900 22.478 1.00 33.48 641 LYS A C 1
ATOM 5125 O O . LYS A 1 641 ? 106.741 18.338 22.801 1.00 33.48 641 LYS A O 1
ATOM 5131 N N . LEU A 1 642 ? 107.813 19.972 21.706 1.00 36.11 642 LEU A N 1
ATOM 5132 C CA . LEU A 1 642 ? 106.634 20.580 21.103 1.00 36.11 642 LEU A CA 1
ATOM 5133 C C . LEU A 1 642 ? 106.432 19.887 19.746 1.00 36.11 642 LEU A C 1
ATOM 5134 O O . LEU A 1 642 ? 107.173 20.116 18.795 1.00 36.11 642 LEU A O 1
ATOM 5139 N N . VAL A 1 643 ? 105.426 19.028 19.675 1.00 34.31 643 VAL A N 1
ATOM 5140 C CA . VAL A 1 643 ? 105.108 18.291 18.452 1.00 34.31 643 VAL A CA 1
ATOM 5141 C C . VAL A 1 643 ? 103.851 18.824 17.762 1.00 34.31 643 VAL A C 1
ATOM 5142 O O . VAL A 1 643 ? 102.868 19.096 18.433 1.00 34.31 643 VAL A O 1
ATOM 5146 N N . PRO A 1 644 ? 103.848 18.967 16.400 1.00 40.27 644 PRO A N 1
ATOM 5147 C CA . PRO A 1 644 ? 102.617 19.479 15.778 1.00 40.27 644 PRO A CA 1
ATOM 5148 C C . PRO A 1 644 ? 101.553 18.384 15.720 1.00 40.27 644 PRO A C 1
ATOM 5149 O O . PRO A 1 644 ? 101.872 17.208 15.811 1.00 40.27 644 PRO A O 1
ATOM 5153 N N . LEU A 1 645 ? 100.293 18.777 15.587 1.00 37.71 645 LEU A N 1
ATOM 5154 C CA . LEU A 1 645 ? 99.182 17.817 15.535 1.00 37.71 645 LEU A CA 1
ATOM 5155 C C . LEU A 1 645 ? 99.231 16.692 14.492 1.00 37.71 645 LEU A C 1
ATOM 5156 O O . LEU A 1 645 ? 98.674 15.613 14.719 1.00 37.71 645 LEU A O 1
ATOM 5161 N N . ASN A 1 646 ? 99.846 16.944 13.341 1.00 98.59 646 ASN A N 1
ATOM 5162 C CA . ASN A 1 646 ? 99.935 15.929 12.288 1.00 98.59 646 ASN A CA 1
ATOM 5163 C C . ASN A 1 646 ? 100.850 14.767 12.628 1.00 98.59 646 ASN A C 1
ATOM 5164 O O . ASN A 1 646 ? 100.748 13.696 12.021 1.00 98.59 646 ASN A O 1
ATOM 5169 N N . LYS A 1 647 ? 101.724 14.969 13.610 1.00 76.03 647 LYS A N 1
ATOM 5170 C CA . LYS A 1 647 ? 102.667 13.933 14.038 1.00 76.03 647 LYS A CA 1
ATOM 5171 C C . LYS A 1 647 ? 102.476 13.541 15.509 1.00 76.03 647 LYS A C 1
ATOM 5172 O O . LYS A 1 647 ? 103.198 12.690 16.033 1.00 76.03 647 LYS A O 1
ATOM 5178 N N . ILE A 1 648 ? 101.448 14.101 16.143 1.00 34.32 648 ILE A N 1
ATOM 5179 C CA . ILE A 1 648 ? 101.159 13.834 17.553 1.00 34.32 648 ILE A CA 1
ATOM 5180 C C . ILE A 1 648 ? 100.457 12.540 17.972 1.00 34.32 648 ILE A C 1
ATOM 5181 O O . ILE A 1 648 ? 100.630 12.118 19.106 1.00 34.32 648 ILE A O 1
ATOM 5186 N N . GLU A 1 649 ? 99.662 11.915 17.100 1.00 45.39 649 GLU A N 1
ATOM 5187 C CA . GLU A 1 649 ? 98.966 10.673 17.473 1.00 45.39 649 GLU A CA 1
ATOM 5188 C C . GLU A 1 649 ? 99.897 9.625 18.080 1.00 45.39 649 GLU A C 1
ATOM 5189 O O . GLU A 1 649 ? 100.926 9.284 17.491 1.00 45.39 649 GLU A O 1
ATOM 5195 N N . GLY A 1 650 ? 99.557 9.144 19.272 1.00 24.06 650 GLY A N 1
ATOM 5196 C CA . GLY A 1 650 ? 100.373 8.144 19.941 1.00 24.06 650 GLY A CA 1
ATOM 5197 C C . GLY A 1 650 ? 101.347 8.724 20.958 1.00 24.06 650 GLY A C 1
ATOM 5198 O O . GLY A 1 650 ? 101.798 8.019 21.856 1.00 24.06 650 GLY A O 1
ATOM 5199 N N . GLU A 1 651 ? 101.651 10.009 20.816 1.00 36.29 651 GLU A N 1
ATOM 5200 C CA . GLU A 1 651 ? 102.569 10.708 21.718 1.00 36.29 651 GLU A CA 1
ATOM 5201 C C . GLU A 1 651 ? 101.887 10.970 23.062 1.00 36.29 651 GLU A C 1
ATOM 5202 O O . GLU A 1 651 ? 100.685 11.251 23.122 1.00 36.29 651 GLU A O 1
ATOM 5208 N N . ILE A 1 652 ? 102.659 10.881 24.143 1.00 27.21 652 ILE A N 1
ATOM 5209 C CA . ILE A 1 652 ? 102.143 11.097 25.493 1.00 27.21 652 ILE A CA 1
ATOM 5210 C C . ILE A 1 652 ? 101.984 12.573 25.823 1.00 27.21 652 ILE A C 1
ATOM 5211 O O . ILE A 1 652 ? 102.969 13.285 25.984 1.00 27.21 652 ILE A O 1
ATOM 5216 N N . ALA A 1 653 ? 100.734 13.017 25.953 1.00 22.50 653 ALA A N 1
ATOM 5217 C CA . ALA A 1 653 ? 100.430 14.408 26.254 1.00 22.50 653 ALA A CA 1
ATOM 5218 C C . ALA A 1 653 ? 100.843 14.776 27.656 1.00 22.50 653 ALA A C 1
ATOM 5219 O O . ALA A 1 653 ? 100.528 14.059 28.609 1.00 22.50 653 ALA A O 1
ATOM 5221 N N . LEU A 1 654 ? 101.601 15.856 27.799 1.00 17.52 654 LEU A N 1
ATOM 5222 C CA . LEU A 1 654 ? 102.032 16.270 29.131 1.00 17.52 654 LEU A CA 1
ATOM 5223 C C . LEU A 1 654 ? 101.111 17.327 29.746 1.00 17.52 654 LEU A C 1
ATOM 5224 O O . LEU A 1 654 ? 101.193 17.621 30.941 1.00 17.52 654 LEU A O 1
ATOM 5229 N N . GLU A 1 655 ? 100.221 17.844 28.913 1.00 29.32 655 GLU A N 1
ATOM 5230 C CA . GLU A 1 655 ? 99.251 18.863 29.294 1.00 29.32 655 GLU A CA 1
ATOM 5231 C C . GLU A 1 655 ? 97.860 18.460 28.798 1.00 29.32 655 GLU A C 1
ATOM 5232 O O . GLU A 1 655 ? 97.725 17.776 27.788 1.00 29.32 655 GLU A O 1
ATOM 5238 N N . GLY A 1 656 ? 96.828 18.928 29.484 1.00 24.06 656 GLY A N 1
ATOM 5239 C CA . GLY A 1 656 ? 95.471 18.603 29.096 1.00 24.06 656 GLY A CA 1
ATOM 5240 C C . GLY A 1 656 ? 94.999 19.415 27.914 1.00 24.06 656 GLY A C 1
ATOM 5241 O O . GLY A 1 656 ? 95.142 20.621 27.899 1.00 24.06 656 GLY A O 1
ATOM 5242 N N . ALA A 1 657 ? 94.479 18.739 26.895 1.00 22.62 657 ALA A N 1
ATOM 5243 C CA . ALA A 1 657 ? 93.968 19.394 25.685 1.00 22.62 657 ALA A CA 1
ATOM 5244 C C . ALA A 1 657 ? 92.524 19.781 26.016 1.00 22.62 657 ALA A C 1
ATOM 5245 O O . ALA A 1 657 ? 91.658 18.924 26.198 1.00 22.62 657 ALA A O 1
ATOM 5247 N N . LEU A 1 658 ? 92.291 21.089 26.085 1.00 26.51 658 LEU A N 1
ATOM 5248 C CA . LEU A 1 658 ? 90.998 21.687 26.394 1.00 26.51 658 LEU A CA 1
ATOM 5249 C C . LEU A 1 658 ? 90.355 22.439 25.227 1.00 26.51 658 LEU A C 1
ATOM 5250 O O . LEU A 1 658 ? 90.788 23.537 24.867 1.00 26.51 658 LEU A O 1
ATOM 5255 N N . PRO A 1 659 ? 89.328 21.838 24.594 1.00 31.12 659 PRO A N 1
ATOM 5256 C CA . PRO A 1 659 ? 88.669 22.523 23.486 1.00 31.12 659 PRO A CA 1
ATOM 5257 C C . PRO A 1 659 ? 87.298 23.065 23.882 1.00 31.12 659 PRO A C 1
ATOM 5258 O O . PRO A 1 659 ? 86.686 22.583 24.839 1.00 31.12 659 PRO A O 1
ATOM 5262 N N . TYR A 1 660 ? 86.875 24.137 23.213 1.00 34.24 660 TYR A N 1
ATOM 5263 C CA . TYR A 1 660 ? 85.574 24.762 23.464 1.00 34.24 660 TYR A CA 1
ATOM 5264 C C . TYR A 1 660 ? 84.813 24.708 22.138 1.00 34.24 660 TYR A C 1
ATOM 5265 O O . TYR A 1 660 ? 85.170 25.394 21.178 1.00 34.24 660 TYR A O 1
ATOM 5274 N N . PRO A 1 661 ? 83.750 23.845 22.042 1.00 29.46 661 PRO A N 1
ATOM 5275 C CA . PRO A 1 661 ? 83.173 22.873 22.995 1.00 29.46 661 PRO A CA 1
ATOM 5276 C C . PRO A 1 661 ? 83.990 21.577 23.201 1.00 29.46 661 PRO A C 1
ATOM 5277 O O . PRO A 1 661 ? 84.878 21.258 22.397 1.00 29.46 661 PRO A O 1
ATOM 5281 N N . PRO A 1 662 ? 83.759 20.837 24.332 1.00 32.95 662 PRO A N 1
ATOM 5282 C CA . PRO A 1 662 ? 82.796 21.045 25.420 1.00 32.95 662 PRO A CA 1
ATOM 5283 C C . PRO A 1 662 ? 83.327 21.884 26.598 1.00 32.95 662 PRO A C 1
ATOM 5284 O O . PRO A 1 662 ? 82.558 22.328 27.450 1.00 32.95 662 PRO A O 1
ATOM 5288 N N . GLY A 1 663 ? 84.632 22.139 26.603 1.00 25.66 663 GLY A N 1
ATOM 5289 C CA . GLY A 1 663 ? 85.223 22.926 27.659 1.00 25.66 663 GLY A CA 1
ATOM 5290 C C . GLY A 1 663 ? 85.744 22.006 28.752 1.00 25.66 663 GLY A C 1
ATOM 5291 O O . GLY A 1 663 ? 86.035 22.438 29.848 1.00 25.66 663 GLY A O 1
ATOM 5292 N N . VAL A 1 664 ? 85.915 20.741 28.402 1.00 26.67 664 VAL A N 1
ATOM 5293 C CA . VAL A 1 664 ? 86.417 19.725 29.321 1.00 26.67 664 VAL A CA 1
ATOM 5294 C C . VAL A 1 664 ? 87.624 19.045 28.683 1.00 26.67 664 VAL A C 1
ATOM 5295 O O . VAL A 1 664 ? 87.705 18.963 27.458 1.00 26.67 664 VAL A O 1
ATOM 5299 N N . PHE A 1 665 ? 88.538 18.529 29.495 1.00 19.31 665 PHE A N 1
ATOM 5300 C CA . PHE A 1 665 ? 89.741 17.850 29.007 1.00 19.31 665 PHE A CA 1
ATOM 5301 C C . PHE A 1 665 ? 89.395 16.681 28.070 1.00 19.31 665 PHE A C 1
ATOM 5302 O O . PHE A 1 665 ? 88.468 15.917 28.347 1.00 19.31 665 PHE A O 1
ATOM 5310 N N . CYS A 1 666 ? 90.104 16.584 26.946 1.00 32.90 666 CYS A N 1
ATOM 5311 C CA . CYS A 1 666 ? 89.855 15.509 26.000 1.00 32.90 666 CYS A CA 1
ATOM 5312 C C . CYS A 1 666 ? 91.005 14.521 26.018 1.00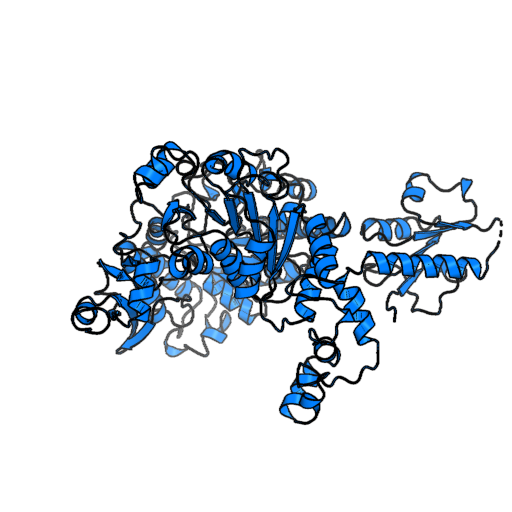 32.90 666 CYS A C 1
ATOM 5313 O O . CYS A 1 666 ? 90.887 13.378 25.594 1.00 32.90 666 CYS A O 1
ATOM 5316 N N . VAL A 1 667 ? 92.155 14.997 26.472 1.00 16.93 667 VAL A N 1
ATOM 5317 C CA . VAL A 1 667 ? 93.348 14.178 26.575 1.00 16.93 667 VAL A CA 1
ATOM 5318 C C . VAL A 1 667 ? 93.951 14.742 27.842 1.00 16.93 667 VAL A C 1
ATOM 5319 O O . VAL A 1 667 ? 94.364 15.897 27.881 1.00 16.93 667 VAL A O 1
ATOM 5323 N N . ALA A 1 668 ? 93.891 13.955 28.911 1.00 19.75 668 ALA A N 1
ATOM 5324 C CA . ALA A 1 668 ? 94.429 14.358 30.208 1.00 19.75 668 ALA A CA 1
ATOM 5325 C C . ALA A 1 668 ? 95.927 14.124 30.202 1.00 19.75 668 ALA A C 1
ATOM 5326 O O . ALA A 1 668 ? 96.413 13.333 29.403 1.00 19.75 668 ALA A O 1
ATOM 5328 N N . PRO A 1 669 ? 96.686 14.865 31.041 1.00 17.00 669 PRO A N 1
ATOM 5329 C CA . PRO A 1 669 ? 98.145 14.626 31.035 1.00 17.00 669 PRO A CA 1
ATOM 5330 C C . PRO A 1 669 ? 98.471 13.175 31.388 1.00 17.00 669 PRO A C 1
ATOM 5331 O O . PRO A 1 669 ? 97.870 12.606 32.289 1.00 17.00 669 PRO A O 1
ATOM 5335 N N . GLY A 1 670 ? 99.380 12.561 30.642 1.00 25.12 670 GLY A N 1
ATOM 5336 C CA . GLY A 1 670 ? 99.737 11.174 30.903 1.00 25.12 670 GLY A CA 1
ATOM 5337 C C . GLY A 1 670 ? 99.134 10.251 29.844 1.00 25.12 670 GLY A C 1
ATOM 5338 O O . GLY A 1 670 ? 99.718 9.223 29.512 1.00 25.12 670 GLY A O 1
ATOM 5339 N N . GLU A 1 671 ? 98.010 10.686 29.264 1.00 28.14 671 GLU A N 1
ATOM 5340 C CA . GLU A 1 671 ? 97.280 9.955 28.227 1.00 28.14 671 GLU A CA 1
ATOM 5341 C C . GLU A 1 671 ? 97.912 10.221 26.855 1.00 28.14 671 GLU A C 1
ATOM 5342 O O . GLU A 1 671 ? 98.440 11.315 26.619 1.00 28.14 671 GLU A O 1
ATOM 5348 N N . LYS A 1 672 ? 97.913 9.232 25.959 1.00 30.00 672 LYS A N 1
ATOM 5349 C CA . LYS A 1 672 ? 98.507 9.470 24.644 1.00 30.00 672 LYS A CA 1
ATOM 5350 C C . LYS A 1 672 ? 97.449 9.819 23.642 1.00 30.00 672 LYS A C 1
ATOM 5351 O O . LYS A 1 672 ? 96.379 9.241 23.663 1.00 30.00 672 LYS A O 1
ATOM 5357 N N . TRP A 1 673 ? 97.715 10.861 22.856 1.00 27.02 673 TRP A N 1
ATOM 5358 C CA . TRP A 1 673 ? 96.806 11.367 21.820 1.00 27.02 673 TRP A CA 1
ATOM 5359 C C . TRP A 1 673 ? 96.135 10.324 20.943 1.00 27.02 673 TRP A C 1
ATOM 5360 O O . TRP A 1 673 ? 96.778 9.662 20.123 1.00 27.02 673 TRP A O 1
ATOM 5371 N N . SER A 1 674 ? 94.828 10.202 21.115 1.00 40.97 674 SER A N 1
ATOM 5372 C CA . SER A 1 674 ? 94.021 9.255 20.359 1.00 40.97 674 SER A CA 1
ATOM 5373 C C . SER A 1 674 ? 93.756 9.810 18.977 1.00 40.97 674 SER A C 1
ATOM 5374 O O . SER A 1 674 ? 93.941 11.003 18.734 1.00 40.97 674 SER A O 1
ATOM 5377 N N . GLU A 1 675 ? 93.292 8.952 18.080 1.00 69.02 675 GLU A N 1
ATOM 5378 C CA . GLU A 1 675 ? 92.989 9.346 16.713 1.00 69.02 675 GLU A CA 1
ATOM 5379 C C . GLU A 1 675 ? 91.832 10.334 16.753 1.00 69.02 675 GLU A C 1
ATOM 5380 O O . GLU A 1 675 ? 91.844 11.336 16.029 1.00 69.02 675 GLU A O 1
ATOM 5386 N N . THR A 1 676 ? 90.863 10.061 17.623 1.00 24.95 676 THR A N 1
ATOM 5387 C CA . THR A 1 676 ? 89.670 10.877 17.821 1.00 24.95 676 THR A CA 1
ATOM 5388 C C . THR A 1 676 ? 90.018 12.277 18.300 1.00 24.95 676 THR A C 1
ATOM 5389 O O . THR A 1 676 ? 89.353 13.246 17.925 1.00 24.95 676 THR A O 1
ATOM 5393 N N . ALA A 1 677 ? 91.067 12.376 19.114 1.00 25.73 677 ALA A N 1
ATOM 5394 C CA . ALA A 1 677 ? 91.543 13.641 19.663 1.00 25.73 677 ALA A CA 1
ATOM 5395 C C . ALA A 1 677 ? 92.160 14.454 18.564 1.00 25.73 677 ALA A C 1
ATOM 5396 O O . ALA A 1 677 ? 91.868 15.641 18.452 1.00 25.73 677 ALA A O 1
ATOM 5398 N N . VAL A 1 678 ? 92.988 13.805 17.747 1.00 32.13 678 VAL A N 1
ATOM 5399 C CA . VAL A 1 678 ? 93.666 14.455 16.620 1.00 32.13 678 VAL A CA 1
ATOM 5400 C C . VAL A 1 678 ? 92.628 14.904 15.560 1.00 32.13 678 VAL A C 1
ATOM 5401 O O . VAL A 1 678 ? 92.752 15.995 15.011 1.00 32.13 678 VAL A O 1
ATOM 5405 N N . LYS A 1 679 ? 91.585 14.101 15.314 1.00 39.79 679 LYS A N 1
ATOM 5406 C CA . LYS A 1 679 ? 90.577 14.466 14.331 1.00 39.79 679 LYS A CA 1
ATOM 5407 C C . LYS A 1 679 ? 89.847 15.702 14.763 1.00 39.79 679 LYS A C 1
ATOM 5408 O O . LYS A 1 679 ? 89.804 16.678 14.033 1.00 39.79 679 LYS A O 1
ATOM 5414 N N . TYR A 1 680 ? 89.294 15.677 15.965 1.00 35.27 680 TYR A N 1
ATOM 5415 C CA . TYR A 1 680 ? 88.553 16.815 16.474 1.00 35.27 680 TYR A CA 1
ATOM 5416 C C . TYR A 1 680 ? 89.359 18.098 16.555 1.00 35.27 680 TYR A C 1
ATOM 5417 O O . TYR A 1 680 ? 88.837 19.173 16.272 1.00 35.27 680 TYR A O 1
ATOM 5426 N N . PHE A 1 681 ? 90.615 18.006 16.960 1.00 27.03 681 PHE A N 1
ATOM 5427 C CA . PHE A 1 681 ? 91.451 19.184 17.065 1.00 27.03 681 PHE A CA 1
ATOM 5428 C C . PHE A 1 681 ? 91.851 19.758 15.723 1.00 27.03 681 PHE A C 1
ATOM 5429 O O . PHE A 1 681 ? 92.021 20.970 15.600 1.00 27.03 681 PHE A O 1
ATOM 5437 N N . THR A 1 682 ? 91.964 18.891 14.723 1.00 40.12 682 THR A N 1
ATOM 5438 C CA . THR A 1 682 ? 92.330 19.299 13.381 1.00 40.12 682 THR A CA 1
ATOM 5439 C C . THR A 1 682 ? 91.165 20.073 12.755 1.00 40.12 682 THR A C 1
ATOM 5440 O O . THR A 1 682 ? 91.391 21.073 12.088 1.00 40.12 682 THR A O 1
ATOM 5444 N N . ILE A 1 683 ? 89.924 19.647 13.014 1.00 30.57 683 ILE A N 1
ATOM 5445 C CA . ILE A 1 683 ? 88.726 20.313 12.474 1.00 30.57 683 ILE A CA 1
ATOM 5446 C C . ILE A 1 683 ? 88.669 21.762 12.973 1.00 30.57 683 ILE A C 1
ATOM 5447 O O . ILE A 1 683 ? 88.514 22.693 12.172 1.00 30.57 683 ILE A O 1
ATOM 5452 N N . LEU A 1 684 ? 88.827 21.941 14.292 1.00 2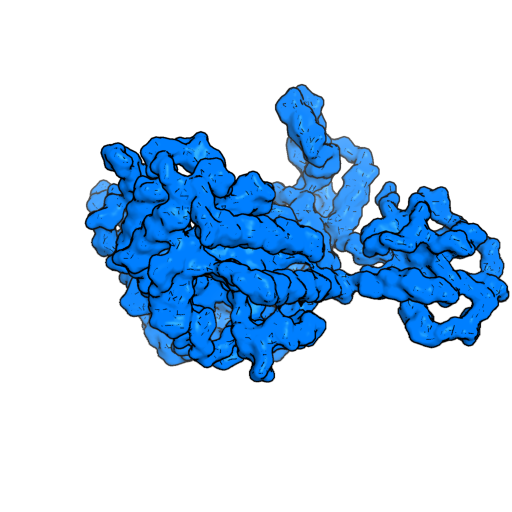8.27 684 LEU A N 1
ATOM 5453 C CA . LEU A 1 684 ? 88.806 23.255 14.946 1.00 28.27 684 LEU A CA 1
ATOM 5454 C C . LEU A 1 684 ? 90.024 24.067 14.526 1.00 28.27 684 LEU A C 1
ATOM 5455 O O . LEU A 1 684 ? 89.951 25.288 14.465 1.00 28.27 684 LEU A O 1
ATOM 5460 N N . GLN A 1 685 ? 91.140 23.404 14.245 1.00 44.85 685 GLN A N 1
ATOM 5461 C CA . GLN A 1 685 ? 92.353 24.114 13.829 1.00 44.85 685 GLN A CA 1
ATOM 5462 C C . GLN A 1 685 ? 92.090 24.721 12.451 1.00 44.85 685 GLN A C 1
ATOM 5463 O O . GLN A 1 685 ? 92.356 25.898 12.220 1.00 44.85 685 GLN A O 1
ATOM 5469 N N . ASP A 1 686 ? 91.507 23.921 11.567 1.00 42.80 686 ASP A N 1
ATOM 5470 C CA . ASP A 1 686 ? 91.192 24.359 10.217 1.00 42.80 686 ASP A CA 1
ATOM 5471 C C . ASP A 1 686 ? 90.140 25.456 10.283 1.00 42.80 686 ASP A C 1
ATOM 5472 O O . ASP A 1 686 ? 90.192 26.391 9.485 1.00 42.80 686 ASP A O 1
ATOM 5477 N N . GLY A 1 687 ? 89.231 25.360 11.254 1.00 23.15 687 GLY A N 1
ATOM 5478 C CA . GLY A 1 687 ? 88.184 26.356 11.409 1.00 23.15 687 GLY A CA 1
ATOM 5479 C C . GLY A 1 687 ? 88.716 27.724 11.808 1.00 23.15 687 GLY A C 1
ATOM 5480 O O . GLY A 1 687 ? 88.109 28.742 11.504 1.00 23.15 687 GLY A O 1
ATOM 5481 N N . ILE A 1 688 ? 89.849 27.754 12.496 1.00 37.93 688 ILE A N 1
ATOM 5482 C CA . ILE A 1 688 ? 90.447 29.015 12.923 1.00 37.93 688 ILE A CA 1
ATOM 5483 C C . ILE A 1 688 ? 90.989 29.711 11.671 1.00 37.93 688 ILE A C 1
ATOM 5484 O O . ILE A 1 688 ? 90.722 30.889 11.436 1.00 37.93 688 ILE A O 1
ATOM 5489 N N . ASN A 1 689 ? 91.601 28.908 10.808 1.00 46.29 689 ASN A N 1
ATOM 5490 C CA . ASN A 1 689 ? 92.187 29.356 9.558 1.00 46.29 689 ASN A CA 1
ATOM 5491 C C . ASN A 1 689 ? 91.161 29.752 8.504 1.00 46.29 689 ASN A C 1
ATOM 5492 O O . ASN A 1 689 ? 91.209 30.861 7.960 1.00 46.29 689 ASN A O 1
ATOM 5497 N N . ASN A 1 690 ? 90.210 28.857 8.250 1.00 44.05 690 ASN A N 1
ATOM 5498 C CA . ASN A 1 690 ? 89.160 29.068 7.257 1.00 44.05 690 ASN A CA 1
ATOM 5499 C C . ASN A 1 690 ? 88.199 30.210 7.530 1.00 44.05 690 ASN A C 1
ATOM 5500 O O . ASN A 1 690 ? 87.870 30.977 6.626 1.00 44.05 690 ASN A O 1
ATOM 5505 N N . PHE A 1 691 ? 87.783 30.333 8.784 1.00 37.52 691 PHE A N 1
ATOM 5506 C CA . PHE A 1 691 ? 86.859 31.380 9.180 1.00 37.52 691 PHE A CA 1
ATOM 5507 C C . PHE A 1 691 ? 87.337 32.358 10.254 1.00 37.52 691 PHE A C 1
ATOM 5508 O O . PHE A 1 691 ? 87.000 32.190 11.428 1.00 37.52 691 PHE A O 1
ATOM 5516 N N . PRO A 1 692 ? 88.146 33.376 9.878 1.00 51.71 692 PRO A N 1
ATOM 5517 C CA . PRO A 1 692 ? 88.582 34.318 10.924 1.00 51.71 692 PRO A CA 1
ATOM 5518 C C . PRO A 1 692 ? 87.404 35.157 11.456 1.00 51.71 692 PRO A C 1
ATOM 5519 O O . PRO A 1 692 ? 86.680 35.766 10.676 1.00 51.71 692 PRO A O 1
ATOM 5523 N N . GLY A 1 693 ? 87.193 35.149 12.774 1.00 46.06 693 GLY A N 1
ATOM 5524 C CA . GLY A 1 693 ? 86.103 35.903 13.370 1.00 46.06 693 GLY A CA 1
ATOM 5525 C C . GLY A 1 693 ? 85.125 34.982 14.087 1.00 46.06 693 GLY A C 1
ATOM 5526 O O . GLY A 1 693 ? 84.453 35.395 15.029 1.00 46.06 693 GLY A O 1
ATOM 5527 N N . PHE A 1 694 ? 85.050 33.732 13.633 1.00 60.21 694 PHE A N 1
ATOM 5528 C CA . PHE A 1 694 ? 84.167 32.712 14.206 1.00 60.21 694 PHE A CA 1
ATOM 5529 C C . PHE A 1 694 ? 85.036 31.509 14.608 1.00 60.21 694 PHE A C 1
ATOM 5530 O O . PHE A 1 694 ? 84.774 30.371 14.239 1.00 60.21 694 PHE A O 1
ATOM 5538 N N . ALA A 1 695 ? 86.113 31.804 15.329 1.00 46.24 695 ALA A N 1
ATOM 5539 C CA . ALA A 1 695 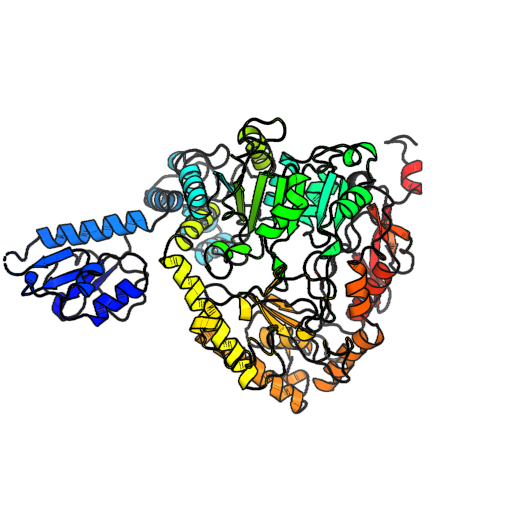? 87.058 30.794 15.802 1.00 46.24 695 ALA A CA 1
ATOM 5540 C C . ALA A 1 695 ? 86.783 30.331 17.240 1.00 46.24 695 ALA A C 1
ATOM 5541 O O . ALA A 1 695 ? 86.573 31.152 18.144 1.00 46.24 695 ALA A O 1
ATOM 5543 N N . PRO A 1 696 ? 86.734 28.996 17.464 1.00 77.53 696 PRO A N 1
ATOM 5544 C CA . PRO A 1 696 ? 86.483 28.496 18.822 1.00 77.53 696 PRO A CA 1
ATOM 5545 C C . PRO A 1 696 ? 87.676 28.620 19.773 1.00 77.53 696 PRO A C 1
ATOM 5546 O O . PRO A 1 696 ? 88.814 28.479 19.351 1.00 77.53 696 PRO A O 1
ATOM 5550 N N . GLU A 1 697 ? 87.401 28.930 21.043 1.00 99.36 697 GLU A N 1
ATOM 5551 C CA . GLU A 1 697 ? 88.433 29.087 22.086 1.00 99.36 697 GLU A CA 1
ATOM 5552 C C . GLU A 1 697 ? 89.111 27.723 22.292 1.00 99.36 697 GLU A C 1
ATOM 5553 O O . GLU A 1 697 ? 88.441 26.690 22.318 1.00 99.36 697 GLU A O 1
ATOM 5559 N N . ILE A 1 698 ? 90.433 27.713 22.443 1.00 80.74 698 ILE A N 1
ATOM 5560 C CA . ILE A 1 698 ? 91.174 26.456 22.638 1.00 80.74 698 ILE A CA 1
ATOM 5561 C C . ILE A 1 698 ? 92.425 26.596 23.520 1.00 80.74 698 ILE A C 1
ATOM 5562 O O . ILE A 1 698 ? 93.303 27.410 23.239 1.00 80.74 698 ILE A O 1
ATOM 5567 N N . GLN A 1 699 ? 92.461 25.815 24.605 1.00 50.54 699 GLN A N 1
ATOM 5568 C CA . GLN A 1 699 ? 93.570 25.813 25.570 1.00 50.54 699 GLN A CA 1
ATOM 5569 C C . GLN A 1 699 ? 94.303 24.454 25.528 1.00 50.54 699 GLN A C 1
ATOM 5570 O O . GLN A 1 699 ? 93.814 23.490 24.935 1.00 50.54 699 GLN A O 1
ATOM 5576 N N . GLY A 1 700 ? 95.482 24.399 26.138 1.00 25.35 700 GLY A N 1
ATOM 5577 C CA . GLY A 1 700 ? 96.275 23.174 26.167 1.00 25.35 700 GLY A CA 1
ATOM 5578 C C . GLY A 1 700 ? 97.112 22.911 24.917 1.00 25.35 700 GLY A C 1
ATOM 5579 O O . GLY A 1 700 ? 97.942 22.002 24.876 1.00 25.35 700 GLY A O 1
ATOM 5580 N N . VAL A 1 701 ? 96.892 23.727 23.894 1.00 26.59 701 VAL A N 1
ATOM 5581 C CA . VAL A 1 701 ? 97.605 23.600 22.647 1.00 26.59 701 VAL A CA 1
ATOM 5582 C C . VAL A 1 701 ? 98.179 24.979 22.299 1.00 26.59 701 VAL A C 1
ATOM 5583 O O . VAL A 1 701 ? 97.617 26.007 22.680 1.00 26.59 701 VAL A O 1
ATOM 5587 N N . TYR A 1 702 ? 99.324 25.005 21.614 1.00 36.91 702 TYR A N 1
ATOM 5588 C CA . TYR A 1 702 ? 99.987 26.262 21.230 1.00 36.91 702 TYR A CA 1
ATOM 5589 C C . TYR A 1 702 ? 100.092 26.529 19.727 1.00 36.91 702 TYR A C 1
ATOM 5590 O O . TYR A 1 702 ? 100.720 25.772 19.008 1.00 36.91 702 TYR A O 1
ATOM 5599 N N . PHE A 1 703 ? 99.503 27.630 19.277 1.00 42.83 703 PHE A N 1
ATOM 5600 C CA . PHE A 1 703 ? 99.516 28.004 17.870 1.00 42.83 703 PHE A CA 1
ATOM 5601 C C . PHE A 1 703 ? 100.761 28.718 17.381 1.00 42.83 703 PHE A C 1
ATOM 5602 O O . PHE A 1 703 ? 101.228 29.656 18.004 1.00 42.83 703 PHE A O 1
ATOM 5610 N N . LYS A 1 704 ? 101.318 28.241 16.272 1.00 72.64 704 LYS A N 1
ATOM 5611 C CA . LYS A 1 704 ? 102.512 28.824 15.670 1.00 72.64 704 LYS A CA 1
ATOM 5612 C C . LYS A 1 704 ? 102.191 29.198 14.226 1.00 72.64 704 LYS A C 1
ATOM 5613 O O . LYS A 1 704 ? 101.694 28.367 13.471 1.00 72.64 704 LYS A O 1
ATOM 5619 N N . GLN A 1 705 ? 102.423 30.461 13.869 1.00 84.87 705 GLN A N 1
ATOM 5620 C CA . GLN A 1 705 ? 102.161 30.968 12.513 1.00 84.87 705 GLN A CA 1
ATOM 5621 C C . GLN A 1 705 ? 103.217 30.382 11.577 1.00 84.87 705 GLN A C 1
ATOM 5622 O O . GLN A 1 705 ? 104.404 30.705 11.696 1.00 84.87 705 GLN A O 1
ATOM 5628 N N . GLU A 1 706 ? 102.793 29.452 10.722 1.00 81.86 706 GLU A N 1
ATOM 5629 C CA . GLU A 1 706 ? 103.678 28.796 9.755 1.00 81.86 706 GLU A CA 1
ATOM 5630 C C . GLU A 1 706 ? 103.088 28.960 8.352 1.00 81.86 706 GLU A C 1
ATOM 5631 O O . GLU A 1 706 ? 102.174 28.234 7.960 1.00 81.86 706 GLU A O 1
ATOM 5637 N N . GLY A 1 707 ? 103.583 29.956 7.612 1.00 96.98 707 GLY A N 1
ATOM 5638 C CA . GLY A 1 707 ? 103.089 30.205 6.262 1.00 96.98 707 GLY A CA 1
ATOM 5639 C C . GLY A 1 707 ? 101.841 31.066 6.269 1.00 96.98 707 GLY A C 1
ATOM 5640 O O . GLY A 1 707 ? 101.789 32.078 6.964 1.00 96.98 707 GLY A O 1
ATOM 5641 N N . ASP A 1 708 ? 100.867 30.706 5.443 1.00 92.50 708 ASP A N 1
ATOM 5642 C CA . ASP A 1 708 ? 99.623 31.458 5.380 1.00 92.50 708 ASP A CA 1
ATOM 5643 C C . ASP A 1 708 ? 98.664 30.959 6.467 1.00 92.50 708 ASP A C 1
ATOM 5644 O O . ASP A 1 708 ? 97.676 31.619 6.782 1.00 92.50 708 ASP A O 1
ATOM 5649 N N . LYS A 1 709 ? 98.973 29.794 7.036 1.00 77.65 709 LYS A N 1
ATOM 5650 C CA . LYS A 1 709 ? 98.158 29.185 8.082 1.00 77.65 709 LYS A CA 1
ATOM 5651 C C . LYS A 1 709 ? 98.814 29.144 9.461 1.00 77.65 709 LYS A C 1
ATOM 5652 O O . LYS A 1 709 ? 100.033 29.203 9.574 1.00 77.65 709 LYS A O 1
ATOM 5658 N N . VAL A 1 710 ? 97.986 29.029 10.499 1.00 46.78 710 VAL A N 1
ATOM 5659 C CA . VAL A 1 710 ? 98.446 28.968 11.886 1.00 46.78 710 VAL A CA 1
ATOM 5660 C C . VAL A 1 710 ? 98.290 27.508 12.356 1.00 46.78 710 VAL A C 1
ATOM 5661 O O . VAL A 1 710 ? 97.191 27.002 12.559 1.00 46.78 710 VAL A O 1
ATOM 5665 N N . VAL A 1 711 ? 99.424 26.831 12.482 1.00 47.36 711 VAL A N 1
ATOM 5666 C CA . VAL A 1 711 ? 99.488 25.436 12.903 1.00 47.36 711 VAL A CA 1
ATOM 5667 C C . VAL A 1 711 ? 99.433 25.222 14.431 1.00 47.36 711 VAL A C 1
ATOM 5668 O O . VAL A 1 711 ? 99.928 26.049 15.173 1.00 47.36 711 VAL A O 1
ATOM 5672 N N . ALA A 1 712 ? 98.848 24.112 14.893 1.00 35.39 712 ALA A N 1
ATOM 5673 C CA . ALA A 1 712 ? 98.735 23.806 16.327 1.00 35.39 712 ALA A CA 1
ATOM 5674 C C . ALA A 1 712 ? 99.776 22.820 16.847 1.00 35.39 712 ALA A C 1
ATOM 5675 O O . ALA A 1 712 ? 100.038 21.785 16.224 1.00 35.39 712 ALA A O 1
ATOM 5677 N N . TYR A 1 713 ? 100.347 23.136 18.007 1.00 38.85 713 TYR A N 1
ATOM 5678 C CA . TYR A 1 713 ? 101.372 22.312 18.668 1.00 38.85 713 TYR A CA 1
ATOM 5679 C C . TYR A 1 713 ? 100.950 21.909 20.069 1.00 38.85 713 TYR A C 1
ATOM 5680 O O . TYR A 1 713 ? 99.978 22.427 20.596 1.00 38.85 713 TYR A O 1
ATOM 5689 N N . GLY A 1 714 ? 101.688 20.976 20.658 1.00 32.15 714 GLY A N 1
ATOM 5690 C CA . GLY A 1 714 ? 101.390 20.501 21.999 1.00 32.15 714 GLY A CA 1
ATOM 5691 C C . GLY A 1 714 ? 102.624 19.941 22.714 1.00 32.15 714 GLY A C 1
ATOM 5692 O O . GLY A 1 714 ? 103.472 19.292 22.078 1.00 32.15 714 GLY A O 1
ATOM 5693 N N . GLU A 1 715 ? 102.768 20.238 24.008 1.00 24.07 715 GLU A N 1
ATOM 5694 C CA . GLU A 1 715 ? 103.905 19.757 24.803 1.00 24.07 715 GLU A CA 1
ATOM 5695 C C . GLU A 1 715 ? 103.757 18.262 25.046 1.00 24.07 715 GLU A C 1
ATOM 5696 O O . GLU A 1 715 ? 102.853 17.793 25.730 1.00 24.07 715 GLU A O 1
ATOM 5702 N N . VAL A 1 716 ? 104.697 17.522 24.502 1.00 35.82 716 VAL A N 1
ATOM 5703 C CA . VAL A 1 716 ? 104.680 16.087 24.653 1.00 35.82 716 VAL A CA 1
ATOM 5704 C C . VAL A 1 716 ? 105.995 15.528 25.213 1.00 35.82 716 VAL A C 1
ATOM 5705 O O . VAL A 1 716 ? 107.053 16.131 25.037 1.00 35.82 716 VAL A O 1
ATOM 5709 N N . TYR A 1 717 ? 105.924 14.368 25.859 1.00 38.22 717 TYR A N 1
ATOM 5710 C CA . TYR A 1 717 ? 107.076 13.703 26.458 1.00 38.22 717 TYR A CA 1
ATOM 5711 C C . TYR A 1 717 ? 108.168 13.348 25.440 1.00 38.22 717 TYR A C 1
ATOM 5712 O O . TYR A 1 717 ? 107.889 12.884 24.332 1.00 38.22 717 TYR A O 1
ATOM 5721 N N . ASP A 1 718 ? 109.416 13.605 25.821 1.00 48.08 718 ASP A N 1
ATOM 5722 C CA . ASP A 1 718 ? 110.581 13.332 24.996 1.00 48.08 718 ASP A CA 1
ATOM 5723 C C . ASP A 1 718 ? 111.459 12.371 25.796 1.00 48.08 718 ASP A C 1
ATOM 5724 O O . ASP A 1 718 ? 112.179 12.786 26.707 1.00 48.08 718 ASP A O 1
ATOM 5729 N N . ALA A 1 719 ? 111.367 11.085 25.467 1.00 40.67 719 ALA A N 1
ATOM 5730 C CA . ALA A 1 719 ? 112.151 10.047 26.155 1.00 40.67 719 ALA A CA 1
ATOM 5731 C C . ALA A 1 719 ? 113.644 10.162 25.927 1.00 40.67 719 ALA A C 1
ATOM 5732 O O . ALA A 1 719 ? 114.419 9.526 26.622 1.00 40.67 719 ALA A O 1
ATOM 5734 N N . GLU A 1 720 ? 114.014 10.964 24.939 1.00 62.78 720 GLU A N 1
ATOM 5735 C CA . GLU A 1 720 ? 115.406 11.182 24.591 1.00 62.78 720 GLU A CA 1
ATOM 5736 C C . GLU A 1 720 ? 116.051 12.127 25.594 1.00 62.78 720 GLU A C 1
ATOM 5737 O O . GLU A 1 720 ? 117.210 11.961 25.952 1.00 62.78 720 GLU A O 1
ATOM 5743 N N . VAL A 1 721 ? 115.288 13.128 26.019 1.00 39.56 721 VAL A N 1
ATOM 5744 C CA . VAL A 1 721 ? 115.738 14.128 26.983 1.00 39.56 721 VAL A CA 1
ATOM 5745 C C . VAL A 1 721 ? 115.756 13.502 28.382 1.00 39.56 721 VAL A C 1
ATOM 5746 O O . VAL A 1 721 ? 116.536 13.917 29.242 1.00 39.56 721 VAL A O 1
ATOM 5750 N N . ALA A 1 722 ? 114.913 12.489 28.581 1.00 64.18 722 ALA A N 1
ATOM 5751 C CA . ALA A 1 722 ? 114.803 11.776 29.850 1.00 64.18 722 ALA A CA 1
ATOM 5752 C C . ALA A 1 722 ? 116.032 10.926 30.126 1.00 64.18 722 ALA A C 1
ATOM 5753 O O . ALA A 1 722 ? 116.507 10.860 31.259 1.00 64.18 722 ALA A O 1
ATOM 5755 N N . LYS A 1 723 ? 116.546 10.271 29.095 1.00 79.51 723 LYS A N 1
ATOM 5756 C CA . LYS A 1 723 ? 117.722 9.434 29.270 1.00 79.51 723 LYS A CA 1
ATOM 5757 C C . LYS A 1 723 ? 119.021 10.224 29.171 1.00 79.51 723 LYS A C 1
ATOM 5758 O O . LYS A 1 723 ? 120.053 9.794 29.689 1.00 79.51 723 LYS A O 1
ATOM 5764 N N . ASN A 1 724 ? 118.958 11.389 28.539 1.00 70.41 724 ASN A N 1
ATOM 5765 C CA . ASN A 1 724 ? 120.133 12.234 28.386 1.00 70.41 724 ASN A CA 1
ATOM 5766 C C . ASN A 1 724 ? 120.142 13.338 29.450 1.00 70.41 724 ASN A C 1
ATOM 5767 O O . ASN A 1 724 ? 120.574 14.462 29.193 1.00 70.41 724 ASN A O 1
ATOM 5772 N N . ASP A 1 725 ? 119.632 13.011 30.633 1.00 51.91 725 ASP A N 1
ATOM 5773 C CA . ASP A 1 725 ? 119.585 13.947 31.745 1.00 51.91 725 ASP A CA 1
ATOM 5774 C C . ASP A 1 725 ? 120.187 13.218 32.947 1.00 51.91 725 ASP A C 1
ATOM 5775 O O . ASP A 1 725 ? 119.559 12.335 33.535 1.00 51.91 725 ASP A O 1
ATOM 5780 N N . ASP A 1 726 ? 121.420 13.587 33.288 1.00 92.53 726 ASP A N 1
ATOM 5781 C CA . ASP A 1 726 ? 122.152 12.988 34.415 1.00 92.53 726 ASP A CA 1
ATOM 5782 C C . ASP A 1 726 ? 121.617 13.370 35.806 1.00 92.53 726 ASP A C 1
ATOM 5783 O O . ASP A 1 726 ? 122.010 12.765 36.794 1.00 92.53 726 ASP A O 1
ATOM 5788 N N . ARG A 1 727 ? 120.710 14.347 35.846 1.00 34.01 727 ARG A N 1
ATOM 5789 C CA . ARG A 1 727 ? 120.105 14.826 37.094 1.00 34.01 727 ARG A CA 1
ATOM 5790 C C . ARG A 1 727 ? 119.215 13.806 37.792 1.00 34.01 727 ARG A C 1
ATOM 5791 O O . ARG A 1 727 ? 119.315 13.601 39.010 1.00 34.01 727 ARG A O 1
ATOM 5799 N N . TYR A 1 728 ? 118.336 13.171 37.024 1.00 42.45 728 TYR A N 1
ATOM 5800 C CA . TYR A 1 728 ? 117.424 12.166 37.580 1.00 42.45 728 TYR A CA 1
ATOM 5801 C C . TYR A 1 728 ? 117.835 10.780 37.102 1.00 42.45 728 TYR A C 1
ATOM 5802 O O . TYR A 1 728 ? 116.997 9.940 36.818 1.00 42.45 728 TYR A O 1
ATOM 5811 N N . ASN A 1 729 ? 119.152 10.571 37.111 1.00 100.00 729 ASN A N 1
ATOM 5812 C CA . ASN A 1 729 ? 119.842 9.339 36.702 1.00 100.00 729 ASN A CA 1
ATOM 5813 C C . ASN A 1 729 ? 119.766 9.087 35.191 1.00 100.00 729 ASN A C 1
ATOM 5814 O O . ASN A 1 729 ? 118.690 8.855 34.635 1.00 100.00 729 ASN A O 1
ATOM 5819 N N . ASN A 1 730 ? 120.928 9.138 34.541 1.00 100.00 730 ASN A N 1
ATOM 5820 C CA . ASN A 1 730 ? 121.058 8.932 33.096 1.00 100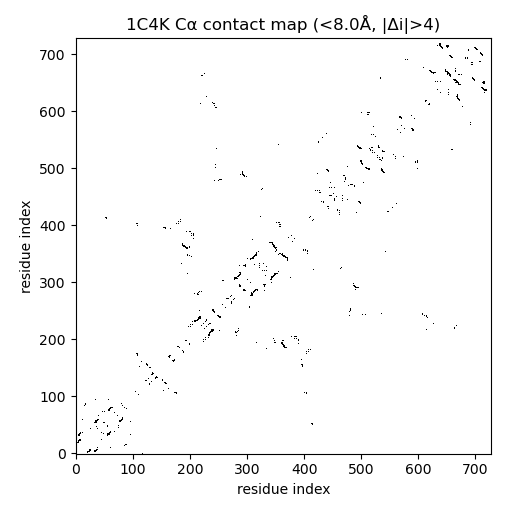.00 730 ASN A CA 1
ATOM 5821 C C . ASN A 1 730 ? 120.139 7.868 32.467 1.00 100.00 730 ASN A C 1
ATOM 5822 O O . ASN A 1 730 ? 120.255 6.664 32.727 1.00 100.00 730 ASN A O 1
#

Secondary structure (DSSP, 8-state):
----EEEE-GGGGGG----SS-EE-SSS-SSSEEEEEEETT-HHHHHHHHTT-S-PPEEEEES-STTS-HHHHTT--EEEE----STTHHHHHHHHHHHHHHHHS-HHHHHHHHHHTS-----SSSTTTTTTTGGGSHHHHHHHHHH-SHHHHS---TTSGGG-BTTTTBTHHHHHHHHHHHHTT-SEEEEESSHHHHHHHHHHHHH--TT-EEEEETT--HHHHIIIIIIT--EEEEE-EEE-TT--EEEE-GGGS-HHHHHHHTTTSSHHHHT-S--BSEEEEESB-TTSEEE-HHHHHHHHGGGBSEEEEE-TT--GGGSSGGGGGG-TTS-----TTSPEEEEEE-HHHHSS--TT-EEEEEE-GGGTTSTT---HHHHHHHHHHHS-SS--HHHHHHHHHHHHHHSHHHHHHHHHHHHHHHHHHHHHHHHTT-SSEESS-SEETTEEGGGS-HHHHTT-GGGGB--TT-TTT--TT--TT-EEE-TTEEEEE-SSEETTTTEE-SS---HHHHHHHHHHTT---SEE-SSEEEEE--TT--HHHHHHHHHHHHHHHHHHHTT-BHHHH-HHHHTTSTTTSTT-BHHHHHHHHHHHHHTTTHHHHHHHTTSGGGPPEESS-HHHHHHHHHTT-EEEEETTT-TTSBBSS-BEETTT-S-SB-TTEE--HHHHHHHHHHHHHHHHSTTSPPPEESSEEEEETTEEEEEEEEE-HHHHHT-GGG--

CATH classification: 3.40.50.220 (+3 more: 3.40.640.10, 3.90.1150.10, 3.90.100.10)

Nearest PDB structures (foldseek):
  1c4k-assembly1_A  TM=1.001E+00  e=0.000E+00  Lactobacillus sp. 30A
  1ord-assembly1_A  TM=9.946E-01  e=0.000E+00  Lactobacillus sp. 30A
  6y3x-assembly1_A  TM=8.868E-01  e=9.587E-57  Francisella tularensis subsp. novicida
  5xx1-assembly1_F  TM=8.735E-01  e=3.575E-56  Salmonella enterica subsp. enterica serovar Typhi
  5fkz-assembly1_E  TM=8.672E-01  e=6.911E-55  Escherichia coli K-12

Sequence (728 aa):
SSSLKIASTQEARQYFDTDRVVVDAVGSDFTDVGAVIAMDYETDVIDAADATKFGIPVFAVTKDAQAISADELKKIFHIIDLEFDATVNAREIETAVNNYEDSILPPFFKSLKEYVSRYLIQFDCPGHQGGQYYRKHPAGREFYDFFGETVFRADLCNADVALGDLLIHEGPAVAAEKHAARVYNADKTYFVLGGSSNANNTVTSALVSNGDLVLFDRNNHKSVYNSALAMAGGRPVYLQTNRNPYGFIGGIYDSDFDEKKIRELAAKVDPERAKWKRPFRLAVIQLGTYDGTIYNAHEVVKRIGHLCDYIEFDSAWVGYEQFIPMMRNSSPLLIDDLGPEDPGIIVVQSVHKQQAGFSQTSQIHKKDSHIKGQLRYCDHKHFNNSFNLFMSTSPFYPMYAALDVNAAMQEGEAGRKLWHDLLITTIEARKKLIKAGSMFRPFVPPVVNGKKWEDGDTEDMANNIDYWRFEKGAKWHAYEGYGDNQYYVDPNKFMLTTPGINPETGDYEDFGVPATIVANYLRDHGIIPEKSDLNSILFLMTPAETPAKMNNLITQLLQLQRLIEEDAPLKQVLPSIYAANEERYNGYTIRELCQELHDFYKNNNTFTYQKRLFLREFFPEQGMLPYEARQEFIRNHNKLVPLNKIEGEIALEGALPYPPGVFCVAPGEKWSETAVKYFTILQDGINNFPGFAPEIQGVYFKQEGDKVVAYGEVYDAEVAKNDDRYNN

InterPro domains:
  IPR000310 Orn/Lys/Arg decarboxylase, major domain [PF01276] (109-550)
  IPR000310 Orn/Lys/Arg decarboxylase, major domain [PS00703] (351-365)
  IPR000310 Orn/Lys/Arg decarboxylase, major domain [cd00615] (110-438)
  IPR005308 Orn/Lys/Arg decarboxylase, N-terminal [PF03709] (5-103)
  IPR008286 Orn/Lys/Arg decarboxylase, C-terminal [PF03711] (577-706)
  IPR011006 CheY-like superfamily [SSF52172] (4-108)
  IPR011193 Ornithine/lysine/arginine decarboxylase [PIRSF009393] (10-718)
  IPR011193 Ornithine/lysine/arginine decarboxylase [PTHR45229] (14-713)
  IPR015421 Pyridoxal phosphate-dependent transferase, major domain [G3DSA:3.40.640.10] (109-421)
  IPR015422 Pyridoxal phosphate-dependent transferase, small domain [G3DSA:3.90.1150.10] (422-601)
  IPR015424 Pyridoxal phosphate-dependent transferase [SSF53383] (109-567)
  IPR027464 Ornithine decarboxylase, N-terminal [G3DSA:3.40.50.220] (2-108)
  IPR036633 Orn/Lys/Arg decarboxylase, C-terminal domain superfamily [SSF55904] (571-729)

Radius of gyration: 28.77 Å; Cα contacts (8 Å, |Δi|>4): 1395; chains: 1; bounding box: 86×69×74 Å

Organism: Lactobacillus sp. (strain 30a) (NCBI:txid1593)

Solvent-accessible surface area: 31457 Å² total; per-residue (Å²): 156,50,74,18,57,1,0,4,27,155,92,0,80,162,61,14,83,5,82,184,41,100,34,44,66,40,86,34,96,8,92,52,2,0,0,0,0,0,11,35,143,32,61,113,26,0,50,40,4,48,53,22,102,53,41,5,9,2,2,0,2,2,170,72,30,183,76,22,64,89,111,14,75,190,50,12,111,86,71,12,52,71,174,212,79,42,90,83,24,17,138,95,1,66,69,12,10,64,100,23,22,91,88,72,29,8,39,0,64,70,30,10,68,103,20,24,88,99,191,78,130,44,182,37,84,34,57,26,58,14,0,88,162,76,103,175,111,105,72,10,108,133,92,17,94,161,113,30,100,90,53,10,88,9,27,10,20,62,67,8,122,53,1,14,31,0,22,111,18,95,41,33,0,38,38,0,7,105,36,0,2,143,20,0,74,10,47,96,8,4,0,8,17,22,7,12,52,48,0,1,20,2,0,0,41,24,8,12,71,103,22,32,1,0,0,0,0,0,0,0,72,87,8,0,2,52,0,0,0,6,76,20,2,2,39,1,5,23,0,26,0,1,5,1,16,22,4,0,4,0,0,0,20,42,69,2,11,52,84,155,66,0,53,120,40,0,61,62,31,87,88,23,65,62,182,130,108,38,3,1,47,0,0,0,0,18,0,1,0,41,6,4,0,0,1,7,0,57,53,3,7,162,77,0,0,78,5,0,22,0,0,0,0,7,0,10,28,1,1,0,7,20,14,5,74,17,4,132,67,1,1,2,3,45,10,127,111,31,22,91,85,22,0,0,0,0,3,0,3,2,0,52,58,0,15,35,26,110,92,105,0,0,0,0,0,6,29,1,66,34,1,134,86,64,187,26,47,4,46,62,169,116,0,17,99,3,1,51,115,66,19,63,107,84,11,74,1,16,20,0,8,17,0,0,45,0,0,26,89,8,82,39,90,25,2,93,71,68,6,56,57,5,1,47,19,0,0,74,5,3,15,106,2,31,138,57,56,15,42,0,82,1,10,0,0,50,88,5,113,62,139,112,2,21,93,10,97,19,101,61,0,2,86,40,44,46,19,1,54,7,62,119,64,27,130,30,0,28,4,114,10,7,4,114,77,6,2,6,10,2,1,0,4,0,8,0,14,5,34,0,12,39,26,113,113,34,63,23,72,119,42,0,0,7,0,30,0,0,4,24,8,0,105,52,74,59,37,123,9,69,35,37,15,30,13,1,1,1,17,44,2,27,51,74,24,73,85,72,114,8,70,93,10,9,67,38,0,60,54,0,27,121,36,0,115,134,63,10,56,1,134,111,0,0,60,65,26,28,89,81,35,90,152,81,0,80,62,38,25,0,86,94,0,0,62,65,2,5,47,33,17,52,116,56,68,0,24,45,47,8,64,78,3,0,28,67,146,56,38,14,119,71,34,28,45,2,72,84,0,96,49,28,70,105,78,99,6,28,87,72,15,24,5,115,153,0,102,38,57,30,2,5,41,9,0,8,0,71,9,10,19,5,12,0,0,0,10,0,5,59,8,20,102,9,0,20,90,0,0,52,8,0,21,57,1,36,32,50,8,42,33,8,53,24,130,31,88,18,9,97,66,92,137,78,67,129,86,31,29,0,24,3,40,0,53,19,53,94,56,23,119,108,20,105,150,100,131,120